Protein AF-0000000080584911 (afdb_homodimer)

Foldseek 3Di:
DPPPPVPVDAFAEEEEDEDAQFFWLALQAAARLQVVVVVVVVVGQAYEYECSNAFLQQDGDDDPRYAHAADLLLLCQLLQFKWWAWDPWFQEEEEEFPPADPVLVVQLVVLVVCCCVPVVFRDDYYDYFPHGQCWDKDQDPPLRGIATHTPCLVSVQVRVVCCCVPVVGQEYEYEHEDDDDDPVVVVQVQQVHGGDNVTHHQSVNQNSNCVVPQGHYGYWYQDQADDDDPRGDPSHCSNRPDRTRCNNRSSNRGTHTGIGGVVPPPPDPRIGGSLSHAEYEYAQQPCPDSSNVSLQPDPNHHAYEHEDSTDGSHHHGCVVVVGDHHYDDPPD/DPPPPVPVDAFAEEEEDEDAQFFWLALQAAARLQVVVVVVVVVGQAYEYECSNAFRQQDGDDDPRYAHAADLLLLCQLLQFKWWFWDPWFQEEEEEFPPADPVLVVQLVVLVVCCCVPVVFRDDYYDYFPHGQCKDKDQDPPLRGIATHTPCLVSVQVRVVCCCVPVVGQEYEYEHEDDDDDPVVVVQVQQVHGGDNVTHHQSVNQNSNCVVPQGHYGYWYQDQADDDDPRGDPSHCSNRPDRTRCNNRSSNRGTHTGIGGVVPPPPDPRIGGSLSHAEYEYAQQPCPDSSNVSLQPDPNHHAYEHEDSTDGSHHHGCVVVVGDHHYDDPPD

Secondary structure (DSSP, 8-state):
--------SPPPEEEE---TTS--TTTSSTTTTHHHHHHHHTTSSEEEE-HHHH-BTTB----TTEEE--HHHHHHHHTTSEEEE--S---EEEEE-TTS-HHHHHHHHHHHHHIIIII---EEEEEE-SS---EEEEE-TTT--EEEEES-HHHHHHHHHHHHHHH--SEEEEEEEPPPPPHHHHHHHHTT-S--TTHHHHHHHHHHHHHHH-S-EEEEEE-PPPPP-S---GGGGGGGSBS-SHHHHHHHHHTPPEEEETTSS---TT-B-GGGEEEEEEETTBTTSHHHHHHHT-SSPPEEEEETT---S--B-HHHHT---EEE----/--------SPPPEEEE---TTS--TTTSSTTTTHHHHHHHHTTSSEEEE-HHHH-BTTB----TTEEE--HHHHHHHHTTSEEEE--S---EEEEE-TTS-HHHHHHHHHHHHHIIIII---EEEEEE-SS---EEEEE-TTT--EEEEES-HHHHHHHHHHHHHHH--SEEEEEEEPPPPPHHHHHHHHTT-S--TTHHHHHHHHHHHHHHH-S-EEEEEE-PPPPP-S---GGGGGGGSBS-SHHHHHHHHHTPPEEEETTSS---TT-B-GGGEEEEEEETTBTTSHHHHHHHT-SSPPEEEEETT---S--B-HHHHT---EEE----

Structure (mmCIF, N/CA/C/O backbone):
data_AF-0000000080584911-model_v1
#
loop_
_entity.id
_entity.type
_entity.pdbx_description
1 polymer 'DUF3326 domain-containing protein'
#
loop_
_atom_site.group_PDB
_atom_site.id
_atom_site.type_symbol
_atom_site.label_atom_id
_atom_site.label_alt_id
_atom_site.label_comp_id
_atom_site.label_asym_id
_atom_site.label_entity_id
_atom_site.label_seq_id
_atom_site.pdbx_PDB_ins_code
_atom_site.Cartn_x
_atom_site.Cartn_y
_atom_site.Cartn_z
_atom_site.occupancy
_atom_site.B_iso_or_equiv
_atom_site.auth_seq_id
_atom_site.auth_comp_id
_atom_site.auth_asym_id
_atom_site.auth_atom_id
_atom_site.pdbx_PDB_model_num
ATOM 1 N N . MET A 1 1 ? 26.094 10.977 -11.898 1 19.02 1 MET A N 1
ATOM 2 C CA . MET A 1 1 ? 26.922 9.773 -11.922 1 19.02 1 MET A CA 1
ATOM 3 C C . MET A 1 1 ? 26.891 9.07 -10.578 1 19.02 1 MET A C 1
ATOM 5 O O . MET A 1 1 ? 27.375 9.602 -9.578 1 19.02 1 MET A O 1
ATOM 9 N N . LYS A 1 2 ? 25.797 8.312 -10.258 1 31.38 2 LYS A N 1
ATOM 10 C CA . LYS A 1 2 ? 25.797 7.438 -9.086 1 31.38 2 LYS A CA 1
ATOM 11 C C . LYS A 1 2 ? 27.125 6.719 -8.922 1 31.38 2 LYS A C 1
ATOM 13 O O . LYS A 1 2 ? 27.656 6.148 -9.883 1 31.38 2 LYS A O 1
ATOM 18 N N . LYS A 1 3 ? 27.922 7.211 -8.07 1 33.53 3 LYS A N 1
ATOM 19 C CA . LYS A 1 3 ? 29.219 6.633 -7.789 1 33.53 3 LYS A CA 1
ATOM 20 C C . LYS A 1 3 ? 29.188 5.113 -7.898 1 33.53 3 LYS A C 1
ATOM 22 O O . LYS A 1 3 ? 28.281 4.465 -7.379 1 33.53 3 LYS A O 1
ATOM 27 N N . GLY A 1 4 ? 29.688 4.629 -9.062 1 33.09 4 GLY A N 1
ATOM 28 C CA . GLY A 1 4 ? 29.969 3.215 -9.273 1 33.09 4 GLY A CA 1
ATOM 29 C C . GLY A 1 4 ? 30.547 2.537 -8.047 1 33.09 4 GLY A C 1
ATOM 30 O O . GLY A 1 4 ? 31.719 2.736 -7.727 1 33.09 4 GLY A O 1
ATOM 31 N N . VAL A 1 5 ? 29.891 2.506 -6.824 1 37.38 5 VAL A N 1
ATOM 32 C CA . VAL A 1 5 ? 30.453 1.579 -5.848 1 37.38 5 VAL A CA 1
ATOM 33 C C . VAL A 1 5 ? 30.953 0.323 -6.555 1 37.38 5 VAL A C 1
ATOM 35 O O . VAL A 1 5 ? 30.25 -0.245 -7.395 1 37.38 5 VAL A O 1
ATOM 38 N N . ILE A 1 6 ? 32.125 0.257 -6.77 1 38.75 6 ILE A N 1
ATOM 39 C CA . ILE A 1 6 ? 32.688 -1.011 -7.219 1 38.75 6 ILE A CA 1
ATOM 40 C C . ILE A 1 6 ? 31.984 -2.168 -6.523 1 38.75 6 ILE A C 1
ATOM 42 O O . ILE A 1 6 ? 32 -2.264 -5.297 1 38.75 6 ILE A O 1
ATOM 46 N N . GLN A 1 7 ? 30.938 -2.537 -6.914 1 48.62 7 GLN A N 1
ATOM 47 C CA . GLN A 1 7 ? 30.266 -3.752 -6.461 1 48.62 7 GLN A CA 1
ATOM 48 C C . GLN A 1 7 ? 31.234 -4.938 -6.457 1 48.62 7 GLN A C 1
ATOM 50 O O . GLN A 1 7 ? 31.641 -5.418 -7.516 1 48.62 7 GLN A O 1
ATOM 55 N N . CYS A 1 8 ? 32.156 -5.133 -5.484 1 55.41 8 CYS A N 1
ATOM 56 C CA . CYS A 1 8 ? 33.125 -6.215 -5.387 1 55.41 8 CYS A CA 1
ATOM 57 C C . CYS A 1 8 ? 32.438 -7.57 -5.32 1 55.41 8 CYS A C 1
ATOM 59 O O . CYS A 1 8 ? 33.062 -8.609 -5.5 1 55.41 8 CYS A O 1
ATOM 61 N N . ARG A 1 9 ? 31.312 -7.617 -4.77 1 68.75 9 ARG A N 1
ATOM 62 C CA . ARG A 1 9 ? 30.703 -8.938 -4.637 1 68.75 9 ARG A CA 1
ATOM 63 C C . ARG A 1 9 ? 29.453 -9.055 -5.488 1 68.75 9 ARG A C 1
ATOM 65 O O . ARG A 1 9 ? 28.75 -8.062 -5.703 1 68.75 9 ARG A O 1
ATOM 72 N N . ARG A 1 10 ? 29.359 -10.219 -6.172 1 84.88 10 ARG A N 1
ATOM 73 C CA . ARG A 1 10 ? 28.172 -10.547 -6.961 1 84.88 10 ARG A CA 1
ATOM 74 C C . ARG A 1 10 ? 26.906 -10.516 -6.102 1 84.88 10 ARG A C 1
ATOM 76 O O . ARG A 1 10 ? 26.938 -10.93 -4.941 1 84.88 10 ARG A O 1
ATOM 83 N N . ASP A 1 11 ? 25.781 -10.023 -6.59 1 92.38 11 ASP A N 1
ATOM 84 C CA . ASP A 1 11 ? 24.5 -9.945 -5.895 1 92.38 11 ASP A CA 1
ATOM 85 C C . ASP A 1 11 ? 23.984 -11.336 -5.531 1 92.38 11 ASP A C 1
ATOM 87 O O . ASP A 1 11 ? 24.094 -12.273 -6.328 1 92.38 11 ASP A O 1
ATOM 91 N N . TYR A 1 12 ? 23.609 -11.516 -4.336 1 96.5 12 TYR A N 1
ATOM 92 C CA . TYR A 1 12 ? 22.953 -12.742 -3.904 1 96.5 12 TYR A CA 1
ATOM 93 C C . TYR A 1 12 ? 21.469 -12.719 -4.258 1 96.5 12 TYR A C 1
ATOM 95 O O . TYR A 1 12 ? 20.719 -11.898 -3.738 1 96.5 12 TYR A O 1
ATOM 103 N N . THR A 1 13 ? 21.016 -13.594 -5.094 1 97.88 13 THR A N 1
ATOM 104 C CA . THR A 1 13 ? 19.641 -13.641 -5.598 1 97.88 13 THR A CA 1
ATOM 105 C C . THR A 1 13 ? 18.922 -14.883 -5.086 1 97.88 13 THR A C 1
ATOM 107 O O . THR A 1 13 ? 19.438 -16 -5.211 1 97.88 13 THR A O 1
ATOM 110 N N . SER A 1 14 ? 17.766 -14.688 -4.461 1 98.5 14 SER A N 1
ATOM 111 C CA . SER A 1 14 ? 16.938 -15.781 -3.977 1 98.5 14 SER A CA 1
ATOM 112 C C . SER A 1 14 ? 15.586 -15.805 -4.688 1 98.5 14 SER A C 1
ATOM 114 O O . SER A 1 14 ? 15.102 -14.766 -5.148 1 98.5 14 SER A O 1
ATOM 116 N N . VAL A 1 15 ? 15.047 -17 -4.805 1 98.75 15 VAL A N 1
ATOM 117 C CA . VAL A 1 15 ? 13.703 -17.188 -5.336 1 98.75 15 VAL A CA 1
ATOM 118 C C . VAL A 1 15 ? 12.805 -17.797 -4.254 1 98.75 15 VAL A C 1
ATOM 120 O O . VAL A 1 15 ? 13.18 -18.766 -3.592 1 98.75 15 VAL A O 1
ATOM 123 N N . MET A 1 16 ? 11.68 -17.172 -4.027 1 98.69 16 MET A N 1
ATOM 124 C CA . MET A 1 16 ? 10.664 -17.688 -3.123 1 98.69 16 MET A CA 1
ATOM 125 C C . MET A 1 16 ? 9.445 -18.172 -3.896 1 98.69 16 MET A C 1
ATOM 127 O O . MET A 1 16 ? 8.82 -17.406 -4.629 1 98.69 16 MET A O 1
ATOM 131 N N . ILE A 1 17 ? 9.125 -19.453 -3.748 1 98.38 17 ILE A N 1
ATOM 132 C CA . ILE A 1 17 ? 8.008 -20.047 -4.477 1 98.38 17 ILE A CA 1
ATOM 133 C C . ILE A 1 17 ? 6.984 -20.609 -3.486 1 98.38 17 ILE A C 1
ATOM 135 O O . ILE A 1 17 ? 7.328 -21.406 -2.609 1 98.38 17 ILE A O 1
ATOM 139 N N . VAL A 1 18 ? 5.777 -20.172 -3.617 1 97.69 18 VAL A N 1
ATOM 140 C CA . VAL A 1 18 ? 4.617 -20.781 -2.963 1 97.69 18 VAL A CA 1
ATOM 141 C C . VAL A 1 18 ? 3.518 -21.031 -3.992 1 97.69 18 VAL A C 1
ATOM 143 O O . VAL A 1 18 ? 2.746 -20.125 -4.32 1 97.69 18 VAL A O 1
ATOM 146 N N . PRO A 1 19 ? 3.42 -22.266 -4.445 1 95.69 19 PRO A N 1
ATOM 147 C CA . PRO A 1 19 ? 2.4 -22.531 -5.465 1 95.69 19 PRO A CA 1
ATOM 148 C C . PRO A 1 19 ? 1.001 -22.109 -5.02 1 95.69 19 PRO A C 1
ATOM 150 O O . PRO A 1 19 ? 0.652 -22.266 -3.844 1 95.69 19 PRO A O 1
ATOM 153 N N . THR A 1 20 ? 0.24 -21.594 -5.957 1 94.25 20 THR A N 1
ATOM 154 C CA . THR A 1 20 ? -1.097 -21.109 -5.648 1 94.25 20 THR A CA 1
ATOM 155 C C . THR A 1 20 ? -2.09 -22.25 -5.535 1 94.25 20 THR A C 1
ATOM 157 O O . THR A 1 20 ? -1.965 -23.266 -6.238 1 94.25 20 THR A O 1
ATOM 160 N N . GLY A 1 21 ? -3.053 -22.141 -4.668 1 93.44 21 GLY A N 1
ATOM 161 C CA . GLY A 1 21 ? -4.18 -23.062 -4.59 1 93.44 21 GLY A CA 1
ATOM 162 C C . GLY A 1 21 ? -3.82 -24.406 -3.982 1 93.44 21 GLY A C 1
ATOM 163 O O . GLY A 1 21 ? -4.477 -25.406 -4.254 1 93.44 21 GLY A O 1
ATOM 164 N N . VAL A 1 22 ? -2.809 -24.469 -3.193 1 95.44 22 VAL A N 1
ATOM 165 C CA . VAL A 1 22 ? -2.383 -25.766 -2.674 1 95.44 22 VAL A CA 1
ATOM 166 C C . VAL A 1 22 ? -2.549 -25.797 -1.157 1 95.44 22 VAL A C 1
ATOM 168 O O . VAL A 1 22 ? -2.053 -26.703 -0.49 1 95.44 22 VAL A O 1
ATOM 171 N N . GLY A 1 23 ? -3.141 -24.781 -0.609 1 93.81 23 GLY A N 1
ATOM 172 C CA . GLY A 1 23 ? -3.393 -24.766 0.823 1 93.81 23 GLY A CA 1
ATOM 173 C C . GLY A 1 23 ? -2.125 -24.672 1.651 1 93.81 23 GLY A C 1
ATOM 174 O O . GLY A 1 23 ? -1.996 -25.328 2.682 1 93.81 23 GLY A O 1
ATOM 175 N N . ALA A 1 24 ? -1.175 -23.938 1.149 1 95.88 24 ALA A N 1
ATOM 176 C CA . ALA A 1 24 ? 0.07 -23.766 1.893 1 95.88 24 ALA A CA 1
ATOM 177 C C . ALA A 1 24 ? -0.191 -23.109 3.248 1 95.88 24 ALA A C 1
ATOM 179 O O . ALA A 1 24 ? -1.023 -22.203 3.359 1 95.88 24 ALA A O 1
ATOM 180 N N . SER A 1 25 ? 0.55 -23.531 4.32 1 94.44 25 SER A N 1
ATOM 181 C CA . SER A 1 25 ? 0.426 -22.922 5.645 1 94.44 25 SER A CA 1
ATOM 182 C C . SER A 1 25 ? 0.777 -21.438 5.609 1 94.44 25 SER A C 1
ATOM 184 O O . SER A 1 25 ? 0.181 -20.641 6.332 1 94.44 25 SER A O 1
ATOM 186 N N . ILE A 1 26 ? 1.737 -21.125 4.836 1 93.81 26 ILE A N 1
ATOM 187 C CA . ILE A 1 26 ? 2.125 -19.766 4.527 1 93.81 26 ILE A CA 1
ATOM 188 C C . ILE A 1 26 ? 2.033 -19.531 3.02 1 93.81 26 ILE A C 1
ATOM 190 O O . ILE A 1 26 ? 2.701 -20.203 2.238 1 93.81 26 ILE A O 1
ATOM 194 N N . GLY A 1 27 ? 1.211 -18.594 2.676 1 94.62 27 GLY A N 1
ATOM 195 C CA . GLY A 1 27 ? 0.985 -18.328 1.264 1 94.62 27 GLY A CA 1
ATOM 196 C C . GLY A 1 27 ? -0.329 -18.891 0.756 1 94.62 27 GLY A C 1
ATOM 197 O O . GLY A 1 27 ? -0.637 -18.781 -0.433 1 94.62 27 GLY A O 1
ATOM 198 N N . GLY A 1 28 ? -1.033 -19.516 1.633 1 93.69 28 GLY A N 1
ATOM 199 C CA . GLY A 1 28 ? -2.338 -20.047 1.275 1 93.69 28 GLY A CA 1
ATOM 200 C C . GLY A 1 28 ? -3.455 -19.031 1.4 1 93.69 28 GLY A C 1
ATOM 201 O O . GLY A 1 28 ? -4.578 -19.281 0.956 1 93.69 28 GLY A O 1
ATOM 202 N N . PHE A 1 29 ? -3.207 -17.922 1.996 1 92.31 29 PHE A N 1
ATOM 203 C CA . PHE A 1 29 ? -4.156 -16.828 2.213 1 92.31 29 PHE A CA 1
ATOM 204 C C . PHE A 1 29 ? -3.625 -15.523 1.638 1 92.31 29 PHE A C 1
ATOM 206 O O . PHE A 1 29 ? -2.414 -15.289 1.625 1 92.31 29 PHE A O 1
ATOM 213 N N . ALA A 1 30 ? -4.504 -14.688 1.195 1 91.56 30 ALA A N 1
ATOM 214 C CA . ALA A 1 30 ? -4.09 -13.438 0.566 1 91.56 30 ALA A CA 1
ATOM 215 C C . ALA A 1 30 ? -3.189 -12.625 1.495 1 91.56 30 ALA A C 1
ATOM 217 O O . ALA A 1 30 ? -3.619 -12.203 2.572 1 91.56 30 ALA A O 1
ATOM 218 N N . GLY A 1 31 ? -1.978 -12.539 1.114 1 93.81 31 GLY A N 1
ATOM 219 C CA . GLY A 1 31 ? -1.08 -11.609 1.781 1 93.81 31 GLY A CA 1
ATOM 220 C C . GLY A 1 31 ? -0.336 -12.227 2.947 1 93.81 31 GLY A C 1
ATOM 221 O O . GLY A 1 31 ? 0.538 -11.594 3.543 1 93.81 31 GLY A O 1
ATOM 222 N N . ASP A 1 32 ? -0.605 -13.484 3.268 1 94 32 ASP A N 1
ATOM 223 C CA . ASP A 1 32 ? -0.041 -14.055 4.488 1 94 32 ASP A CA 1
ATOM 224 C C . ASP A 1 32 ? 1.424 -14.438 4.293 1 94 32 ASP A C 1
ATOM 226 O O . ASP A 1 32 ? 2.143 -14.68 5.262 1 94 32 ASP A O 1
ATOM 230 N N . ALA A 1 33 ? 1.88 -14.445 3.059 1 96.5 33 ALA A N 1
ATOM 231 C CA . ALA A 1 33 ? 3.285 -14.742 2.793 1 96.5 33 ALA A CA 1
ATOM 232 C C . ALA A 1 33 ? 4.094 -13.461 2.645 1 96.5 33 ALA A C 1
ATOM 234 O O . ALA A 1 33 ? 5.328 -13.492 2.59 1 96.5 33 ALA A O 1
ATOM 235 N N . LEU A 1 34 ? 3.457 -12.336 2.598 1 97.38 34 LEU A N 1
ATOM 236 C CA . LEU A 1 34 ? 4.113 -11.062 2.326 1 97.38 34 LEU A CA 1
ATOM 237 C C . LEU A 1 34 ? 5.109 -10.711 3.43 1 97.38 34 LEU A C 1
ATOM 239 O O . LEU A 1 34 ? 6.227 -10.273 3.148 1 97.38 34 LEU A O 1
ATOM 243 N N . PRO A 1 35 ? 4.824 -10.93 4.754 1 95.56 35 PRO A N 1
ATOM 244 C CA . PRO A 1 35 ? 5.816 -10.656 5.793 1 95.56 35 PRO A CA 1
ATOM 245 C C . PRO A 1 35 ? 7.082 -11.5 5.637 1 95.56 35 PRO A C 1
ATOM 247 O O . PRO A 1 35 ? 8.188 -11.031 5.922 1 95.56 35 PRO A O 1
ATOM 250 N N . VAL A 1 36 ? 6.906 -12.742 5.176 1 96.5 36 VAL A N 1
ATOM 251 C CA . VAL A 1 36 ? 8.047 -13.617 4.941 1 96.5 36 VAL A CA 1
ATOM 252 C C . VAL A 1 36 ? 8.883 -13.07 3.785 1 96.5 36 VAL A C 1
ATOM 254 O O . VAL A 1 36 ? 10.117 -13.023 3.871 1 96.5 36 VAL A O 1
ATOM 257 N N . ALA A 1 37 ? 8.227 -12.672 2.756 1 98 37 ALA A N 1
ATOM 258 C CA . ALA A 1 37 ? 8.922 -12.07 1.62 1 98 37 ALA A CA 1
ATOM 259 C C . ALA A 1 37 ? 9.68 -10.812 2.041 1 98 37 ALA A C 1
ATOM 261 O O . ALA A 1 37 ? 10.812 -10.586 1.603 1 98 37 ALA A O 1
ATOM 262 N N . ARG A 1 38 ? 9.031 -10.008 2.836 1 96.25 38 ARG A N 1
ATOM 263 C CA . ARG A 1 38 ? 9.68 -8.797 3.338 1 96.25 38 ARG A CA 1
ATOM 264 C C . ARG A 1 38 ? 10.93 -9.141 4.141 1 96.25 38 ARG A C 1
ATOM 266 O O . ARG A 1 38 ? 11.969 -8.492 3.982 1 96.25 38 ARG A O 1
ATOM 273 N N . ALA A 1 39 ? 10.836 -10.109 5.02 1 95.88 39 ALA A N 1
ATOM 274 C CA . ALA A 1 39 ? 11.984 -10.547 5.812 1 95.88 39 ALA A CA 1
ATOM 275 C C . ALA A 1 39 ? 13.102 -11.07 4.918 1 95.88 39 ALA A C 1
ATOM 277 O O . ALA A 1 39 ? 14.266 -10.711 5.098 1 95.88 39 ALA A O 1
ATOM 278 N N . LEU A 1 40 ? 12.75 -11.859 3.918 1 96.44 40 LEU A N 1
ATOM 279 C CA . LEU A 1 40 ? 13.742 -12.414 2.998 1 96.44 40 LEU A CA 1
ATOM 280 C C . LEU A 1 40 ? 14.406 -11.312 2.184 1 96.44 40 LEU A C 1
ATOM 282 O O . LEU A 1 40 ? 15.625 -11.328 1.98 1 96.44 40 LEU A O 1
ATOM 286 N N . ALA A 1 41 ? 13.609 -10.383 1.719 1 96.94 41 ALA A N 1
ATOM 287 C CA . ALA A 1 41 ? 14.117 -9.273 0.914 1 96.94 41 ALA A CA 1
ATOM 288 C C . ALA A 1 41 ? 15.141 -8.453 1.694 1 96.94 41 ALA A C 1
ATOM 290 O O . ALA A 1 41 ? 16.047 -7.852 1.106 1 96.94 41 ALA A O 1
ATOM 291 N N . SER A 1 42 ? 15.016 -8.453 3.018 1 93.5 42 SER A N 1
ATOM 292 C CA . SER A 1 42 ? 15.898 -7.648 3.854 1 93.5 42 SER A CA 1
ATOM 293 C C . SER A 1 42 ? 17.281 -8.281 3.975 1 93.5 42 SER A C 1
ATOM 295 O O . SER A 1 42 ? 18.234 -7.629 4.398 1 93.5 42 SER A O 1
ATOM 297 N N . VAL A 1 43 ? 17.5 -9.539 3.598 1 94.69 43 VAL A N 1
ATOM 298 C CA . VAL A 1 43 ? 18.766 -10.211 3.842 1 94.69 43 VAL A CA 1
ATOM 299 C C . VAL A 1 43 ? 19.375 -10.656 2.516 1 94.69 43 VAL A C 1
ATOM 301 O O . VAL A 1 43 ? 20.453 -11.266 2.492 1 94.69 43 VAL A O 1
ATOM 304 N N . VAL A 1 44 ? 18.703 -10.438 1.422 1 96.38 44 VAL A N 1
ATOM 305 C CA . VAL A 1 44 ? 19.234 -10.758 0.104 1 96.38 44 VAL A CA 1
ATOM 306 C C . VAL A 1 44 ? 19.359 -9.492 -0.736 1 96.38 44 VAL A C 1
ATOM 308 O O . VAL A 1 44 ? 18.766 -8.461 -0.401 1 96.38 44 VAL A O 1
ATOM 311 N N . ASP A 1 45 ? 20.141 -9.586 -1.798 1 97.06 45 ASP A N 1
ATOM 312 C CA . ASP A 1 45 ? 20.281 -8.445 -2.693 1 97.06 45 ASP A CA 1
ATOM 313 C C . ASP A 1 45 ? 19.094 -8.352 -3.646 1 97.06 45 ASP A C 1
ATOM 315 O O . ASP A 1 45 ? 18.672 -7.254 -4.027 1 97.06 45 ASP A O 1
ATOM 319 N N . CYS A 1 46 ? 18.578 -9.508 -4.035 1 97.88 46 CYS A N 1
ATOM 320 C CA . CYS A 1 46 ? 17.438 -9.578 -4.941 1 97.88 46 CYS A CA 1
ATOM 321 C C . CYS A 1 46 ? 16.547 -10.766 -4.605 1 97.88 46 CYS A C 1
ATOM 323 O O . CYS A 1 46 ? 17.047 -11.883 -4.422 1 97.88 46 CYS A O 1
ATOM 325 N N . LEU A 1 47 ? 15.32 -10.477 -4.484 1 98.69 47 LEU A N 1
ATOM 326 C CA . LEU A 1 47 ? 14.328 -11.531 -4.273 1 98.69 47 LEU A CA 1
ATOM 327 C C . LEU A 1 47 ? 13.383 -11.633 -5.465 1 98.69 47 LEU A C 1
ATOM 329 O O . LEU A 1 47 ? 12.773 -10.641 -5.867 1 98.69 47 LEU A O 1
ATOM 333 N N . ILE A 1 48 ? 13.32 -12.781 -6.055 1 98.81 48 ILE A N 1
ATOM 334 C CA . ILE A 1 48 ? 12.367 -13.062 -7.129 1 98.81 48 ILE A CA 1
ATOM 335 C C . ILE A 1 48 ? 11.203 -13.883 -6.586 1 98.81 48 ILE A C 1
ATOM 337 O O . ILE A 1 48 ? 11.406 -14.938 -5.984 1 98.81 48 ILE A O 1
ATOM 341 N N . THR A 1 49 ? 10.047 -13.414 -6.746 1 98.69 49 THR A N 1
ATOM 342 C CA . THR A 1 49 ? 8.875 -14.164 -6.312 1 98.69 49 THR A CA 1
ATOM 343 C C . THR A 1 49 ? 7.66 -13.812 -7.168 1 98.69 49 THR A C 1
ATOM 345 O O . THR A 1 49 ? 7.809 -13.25 -8.258 1 98.69 49 THR A O 1
ATOM 348 N N . HIS A 1 50 ? 6.516 -14.188 -6.797 1 98.56 50 HIS A N 1
ATOM 349 C CA . HIS A 1 50 ? 5.352 -14.172 -7.676 1 98.56 50 HIS A CA 1
ATOM 350 C C . HIS A 1 50 ? 4.121 -13.641 -6.949 1 98.56 50 HIS A C 1
ATOM 352 O O . HIS A 1 50 ? 4.156 -13.422 -5.738 1 98.56 50 HIS A O 1
ATOM 358 N N . PRO A 1 51 ? 2.986 -13.406 -7.668 1 98.06 51 PRO A N 1
ATOM 359 C CA . PRO A 1 51 ? 1.814 -12.703 -7.141 1 98.06 51 PRO A CA 1
ATOM 360 C C . PRO A 1 51 ? 1.214 -13.391 -5.922 1 98.06 51 PRO A C 1
ATOM 362 O O . PRO A 1 51 ? 0.785 -12.727 -4.977 1 98.06 51 PRO A O 1
ATOM 365 N N . ASN A 1 52 ? 1.203 -14.703 -5.871 1 97.06 52 ASN A N 1
ATOM 366 C CA . ASN A 1 52 ? 0.607 -15.383 -4.727 1 97.06 52 ASN A CA 1
ATOM 367 C C . ASN A 1 52 ? 1.298 -15 -3.422 1 97.06 52 ASN A C 1
ATOM 369 O O . ASN A 1 52 ? 0.679 -15.031 -2.357 1 97.06 52 ASN A O 1
ATOM 373 N N . VAL A 1 53 ? 2.549 -14.672 -3.49 1 97.69 53 VAL A N 1
ATOM 374 C CA . VAL A 1 53 ? 3.338 -14.312 -2.316 1 97.69 53 VAL A CA 1
ATOM 375 C C . VAL A 1 53 ? 3.133 -12.836 -1.986 1 97.69 53 VAL A C 1
ATOM 377 O O . VAL A 1 53 ? 2.998 -12.469 -0.816 1 97.69 53 VAL A O 1
ATOM 380 N N . LEU A 1 54 ? 3.047 -11.984 -3.008 1 98.19 54 LEU A N 1
ATOM 381 C CA . LEU A 1 54 ? 3.178 -10.547 -2.811 1 98.19 54 LEU A CA 1
ATOM 382 C C . LEU A 1 54 ? 1.81 -9.875 -2.738 1 98.19 54 LEU A C 1
ATOM 384 O O . LEU A 1 54 ? 1.679 -8.773 -2.201 1 98.19 54 LEU A O 1
ATOM 388 N N . ASN A 1 55 ? 0.8 -10.492 -3.328 1 96.94 55 ASN A N 1
ATOM 389 C CA . ASN A 1 55 ? -0.515 -9.859 -3.381 1 96.94 55 ASN A CA 1
ATOM 390 C C . ASN A 1 55 ? -1.298 -10.086 -2.092 1 96.94 55 ASN A C 1
ATOM 392 O O . ASN A 1 55 ? -1.436 -11.227 -1.636 1 96.94 55 ASN A O 1
ATOM 396 N N . ALA A 1 56 ? -1.807 -9.031 -1.534 1 95.5 56 ALA A N 1
ATOM 397 C CA . ALA A 1 56 ? -2.609 -9.07 -0.315 1 95.5 56 ALA A CA 1
ATOM 398 C C . ALA A 1 56 ? -3.93 -8.328 -0.503 1 95.5 56 ALA A C 1
ATOM 400 O O . ALA A 1 56 ? -4.285 -7.465 0.3 1 95.5 56 ALA A O 1
ATOM 401 N N . ALA A 1 57 ? -4.641 -8.711 -1.537 1 92.56 57 ALA A N 1
ATOM 402 C CA . ALA A 1 57 ? -5.918 -8.078 -1.854 1 92.56 57 ALA A CA 1
ATOM 403 C C . ALA A 1 57 ? -5.75 -6.574 -2.059 1 92.56 57 ALA A C 1
ATOM 405 O O . ALA A 1 57 ?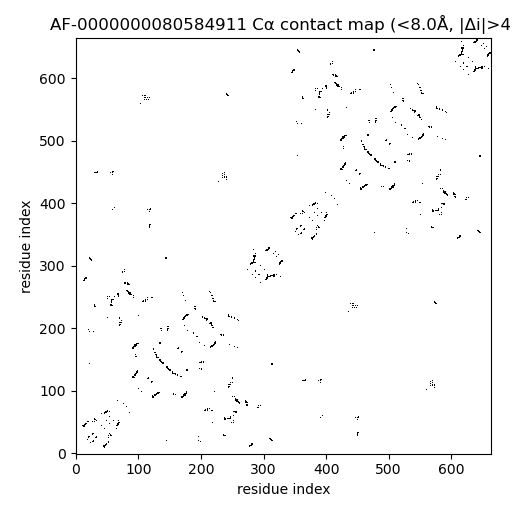 -5.148 -6.141 -3.043 1 92.56 57 ALA A O 1
ATOM 406 N N . THR A 1 58 ? -6.215 -5.82 -1.129 1 92.56 58 THR A N 1
ATOM 407 C CA . THR A 1 58 ? -6.074 -4.375 -1.252 1 92.56 58 THR A CA 1
ATOM 408 C C . THR A 1 58 ? -4.703 -3.922 -0.752 1 92.56 58 THR A C 1
ATOM 410 O O . THR A 1 58 ? -4.215 -2.861 -1.146 1 92.56 58 THR A O 1
ATOM 413 N N . LEU A 1 59 ? -4.07 -4.699 0.005 1 95.62 59 LEU A N 1
ATOM 414 C CA . LEU A 1 59 ? -2.812 -4.328 0.643 1 95.62 59 LEU A CA 1
ATOM 415 C C . LEU A 1 59 ? -1.624 -4.734 -0.221 1 95.62 59 LEU A C 1
ATOM 417 O O . LEU A 1 59 ? -1.723 -5.664 -1.022 1 95.62 59 LEU A O 1
ATOM 421 N N . TYR A 1 60 ? -0.593 -4.035 -0.119 1 97 60 TYR A N 1
ATOM 422 C CA . TYR A 1 60 ? 0.655 -4.242 -0.844 1 97 60 TYR A CA 1
ATOM 423 C C . TYR A 1 60 ? 1.82 -3.57 -0.126 1 97 60 TYR A C 1
ATOM 425 O O . TYR A 1 60 ? 1.616 -2.711 0.734 1 97 60 TYR A O 1
ATOM 433 N N . TRP A 1 61 ? 2.994 -3.99 -0.425 1 96.62 61 TRP A N 1
ATOM 434 C CA . TRP A 1 61 ? 4.203 -3.381 0.119 1 96.62 61 TRP A CA 1
ATOM 435 C C . TRP A 1 61 ? 5.324 -3.379 -0.915 1 96.62 61 TRP A C 1
ATOM 437 O O . TRP A 1 61 ? 6.152 -4.293 -0.942 1 96.62 61 TRP A O 1
ATOM 447 N N . PRO A 1 62 ? 5.41 -2.32 -1.674 1 94.81 62 PRO A N 1
ATOM 448 C CA . PRO A 1 62 ? 6.445 -2.258 -2.707 1 94.81 62 PRO A CA 1
ATOM 449 C C . PRO A 1 62 ? 7.859 -2.262 -2.127 1 94.81 62 PRO A C 1
ATOM 451 O O . PRO A 1 62 ? 8.133 -1.556 -1.153 1 94.81 62 PRO A O 1
ATOM 454 N N . MET A 1 63 ? 8.758 -3.102 -2.688 1 95.06 63 MET A N 1
ATOM 455 C CA . MET A 1 63 ? 10.164 -3.221 -2.322 1 95.06 63 MET A CA 1
ATOM 456 C C . MET A 1 63 ? 11.055 -3.119 -3.555 1 95.06 63 MET A C 1
ATOM 458 O O . MET A 1 63 ? 10.82 -3.799 -4.555 1 95.06 63 MET A O 1
ATOM 462 N N . ALA A 1 64 ? 12.125 -2.402 -3.461 1 92.62 64 ALA A N 1
ATOM 463 C CA . ALA A 1 64 ? 12.945 -2.076 -4.625 1 92.62 64 ALA A CA 1
ATOM 464 C C . ALA A 1 64 ? 13.719 -3.301 -5.109 1 92.62 64 ALA A C 1
ATOM 466 O O . ALA A 1 64 ? 14.047 -3.402 -6.293 1 92.62 64 ALA A O 1
ATOM 467 N N . ASN A 1 65 ? 14.031 -4.219 -4.238 1 96.56 65 ASN A N 1
ATOM 468 C CA . ASN A 1 65 ? 14.891 -5.336 -4.605 1 96.56 65 ASN A CA 1
ATOM 469 C C . ASN A 1 65 ? 14.094 -6.617 -4.809 1 96.56 65 ASN A C 1
ATOM 471 O O . ASN A 1 65 ? 14.641 -7.719 -4.742 1 96.56 65 ASN A O 1
ATOM 475 N N . VAL A 1 66 ? 12.789 -6.496 -4.992 1 98.12 66 VAL A N 1
ATOM 476 C CA . VAL A 1 66 ? 11.938 -7.66 -5.211 1 98.12 66 VAL A CA 1
ATOM 477 C C . VAL A 1 66 ? 11.359 -7.621 -6.625 1 98.12 66 VAL A C 1
ATOM 479 O O . VAL A 1 66 ? 10.867 -6.586 -7.074 1 98.12 66 VAL A O 1
ATOM 482 N N . LEU A 1 67 ? 11.469 -8.719 -7.332 1 98.62 67 LEU A N 1
ATOM 483 C CA . LEU A 1 67 ? 10.891 -8.828 -8.672 1 98.62 67 LEU A CA 1
ATOM 484 C C . LEU A 1 67 ? 9.57 -9.586 -8.633 1 98.62 67 LEU A C 1
ATOM 486 O O . LEU A 1 67 ? 9.492 -10.688 -8.086 1 98.62 67 LEU A O 1
ATOM 490 N N . TYR A 1 68 ? 8.57 -8.953 -9.164 1 98.75 68 TYR A N 1
ATOM 491 C CA . TYR A 1 68 ? 7.211 -9.461 -9.297 1 98.75 68 TYR A CA 1
ATOM 492 C C . TYR A 1 68 ? 7.059 -10.289 -10.57 1 98.75 68 TYR A C 1
ATOM 494 O O . TYR A 1 68 ? 6.848 -9.742 -11.648 1 98.75 68 TYR A O 1
ATOM 502 N N . VAL A 1 69 ? 7.129 -11.664 -10.445 1 98.88 69 VAL A N 1
ATOM 503 C CA . VAL A 1 69 ? 7.211 -12.516 -11.617 1 98.88 69 VAL A CA 1
ATOM 504 C C . VAL A 1 69 ? 6.055 -13.516 -11.617 1 98.88 69 VAL A C 1
ATOM 506 O O . VAL A 1 69 ? 5.867 -14.258 -10.656 1 98.88 69 VAL A O 1
ATOM 509 N N . GLU A 1 70 ? 5.309 -13.523 -12.688 1 98.69 70 GLU A N 1
ATOM 510 C CA . GLU A 1 70 ? 4.191 -14.453 -12.844 1 98.69 70 GLU A CA 1
ATOM 511 C C . GLU A 1 70 ? 4.676 -15.898 -12.875 1 98.69 70 GLU A C 1
ATOM 513 O O . GLU A 1 70 ? 5.797 -16.172 -13.305 1 98.69 70 GLU A O 1
ATOM 518 N N . GLY A 1 71 ? 3.869 -16.828 -12.453 1 98 71 GLY A N 1
ATOM 519 C CA . GLY A 1 71 ? 4.242 -18.219 -12.227 1 98 71 GLY A CA 1
ATOM 520 C C . GLY A 1 71 ? 4.805 -18.891 -13.461 1 98 71 GLY A C 1
ATOM 521 O O . GLY A 1 71 ? 5.836 -19.562 -13.391 1 98 71 GLY A O 1
ATOM 522 N N . TYR A 1 72 ? 4.125 -18.781 -14.586 1 98.06 72 TYR A N 1
ATOM 523 C CA . TYR A 1 72 ? 4.613 -19.391 -15.82 1 98.06 72 TYR A CA 1
ATOM 524 C C . TYR A 1 72 ? 5.949 -18.781 -16.234 1 98.06 72 TYR A C 1
ATOM 526 O O . TYR A 1 72 ? 6.855 -19.5 -16.672 1 98.06 72 TYR A O 1
ATOM 534 N N . ALA A 1 73 ? 6.07 -17.547 -16.109 1 98.62 73 ALA A N 1
ATOM 535 C CA . ALA A 1 73 ? 7.328 -16.859 -16.422 1 98.62 73 ALA A CA 1
ATOM 536 C C . ALA A 1 73 ? 8.445 -17.328 -15.5 1 98.62 73 ALA A C 1
ATOM 538 O O . ALA A 1 73 ? 9.594 -17.484 -15.93 1 98.62 73 ALA A O 1
ATOM 539 N N . LEU A 1 74 ? 8.102 -17.516 -14.227 1 98.56 74 LEU A N 1
ATOM 540 C CA . LEU A 1 74 ? 9.086 -18 -13.266 1 98.56 74 LEU A CA 1
ATOM 541 C C . LEU A 1 74 ? 9.594 -19.391 -13.664 1 98.56 74 LEU A C 1
ATOM 543 O O . LEU A 1 74 ? 10.781 -19.672 -13.539 1 98.56 74 LEU A O 1
ATOM 547 N N . ASP A 1 75 ? 8.68 -20.219 -14.148 1 98.19 75 ASP A N 1
ATOM 548 C CA . ASP A 1 75 ? 9.07 -21.531 -14.648 1 98.19 75 ASP A CA 1
ATOM 549 C C . ASP A 1 75 ? 10.023 -21.406 -15.828 1 98.19 75 ASP A C 1
ATOM 551 O O . ASP A 1 75 ? 11.055 -22.078 -15.875 1 98.19 75 ASP A O 1
ATOM 555 N N . ARG A 1 76 ? 9.695 -20.547 -16.797 1 97.75 76 ARG A N 1
ATOM 556 C CA . ARG A 1 76 ? 10.531 -20.359 -17.969 1 97.75 76 ARG A CA 1
ATOM 557 C C . ARG A 1 76 ? 11.898 -19.797 -17.594 1 97.75 76 ARG A C 1
ATOM 559 O O . ARG A 1 76 ? 12.914 -20.188 -18.188 1 97.75 76 ARG A O 1
ATOM 566 N N . PHE A 1 77 ? 11.906 -18.938 -16.625 1 97.56 77 PHE A N 1
ATOM 567 C CA . PHE A 1 77 ? 13.141 -18.375 -16.094 1 97.56 77 PHE A CA 1
ATOM 568 C C . PHE A 1 77 ? 14.008 -19.453 -15.477 1 97.56 77 PHE A C 1
ATOM 570 O O . PHE A 1 77 ? 15.211 -19.547 -15.758 1 97.56 77 PHE A O 1
ATOM 577 N N . ALA A 1 78 ? 13.398 -20.25 -14.672 1 97.44 78 ALA A N 1
ATOM 578 C CA . ALA A 1 78 ? 14.102 -21.359 -14.016 1 97.44 78 ALA A CA 1
ATOM 579 C C . ALA A 1 78 ? 14.688 -22.312 -15.047 1 97.44 78 ALA A C 1
ATOM 581 O O . ALA A 1 78 ? 15.781 -22.859 -14.852 1 97.44 78 ALA A O 1
ATOM 582 N N . GLN A 1 79 ? 14 -22.516 -16.156 1 96.19 79 GLN A N 1
ATOM 583 C CA . GLN A 1 79 ? 14.406 -23.422 -17.219 1 96.19 79 GLN A CA 1
ATOM 584 C C . GLN A 1 79 ? 15.445 -22.781 -18.141 1 96.19 79 GLN A C 1
ATOM 586 O O . GLN A 1 79 ? 15.875 -23.391 -19.125 1 96.19 79 GLN A O 1
ATOM 591 N N . SER A 1 80 ? 15.781 -21.547 -17.875 1 93.5 80 SER A N 1
ATOM 592 C CA . SER A 1 80 ? 16.766 -20.781 -18.641 1 93.5 80 SER A CA 1
ATOM 593 C C . SER A 1 80 ? 16.266 -20.5 -20.047 1 93.5 80 SER A C 1
ATOM 595 O O . SER A 1 80 ? 17.062 -20.391 -20.984 1 93.5 80 SER A O 1
ATOM 597 N N . LEU A 1 81 ? 14.984 -20.469 -20.172 1 94.94 81 LEU A N 1
ATOM 598 C CA . LEU A 1 81 ? 14.375 -20.141 -21.469 1 94.94 81 LEU A CA 1
ATOM 599 C C . LEU A 1 81 ? 14.094 -18.656 -21.562 1 94.94 81 LEU A C 1
ATOM 601 O O . LEU A 1 81 ? 14.07 -18.094 -22.672 1 94.94 81 LEU A O 1
ATOM 605 N N . TRP A 1 82 ? 13.812 -18.047 -20.469 1 96.25 82 TRP A N 1
ATOM 606 C CA . TRP A 1 82 ? 13.57 -16.609 -20.422 1 96.25 82 TRP A CA 1
ATOM 607 C C . TRP A 1 82 ? 14.523 -15.914 -19.453 1 96.25 82 TRP A C 1
ATOM 609 O O . TRP A 1 82 ? 14.992 -16.531 -18.5 1 96.25 82 TRP A O 1
ATOM 619 N N . ALA A 1 83 ? 14.859 -14.734 -19.688 1 96.31 83 ALA A N 1
ATOM 620 C CA . ALA A 1 83 ? 15.547 -13.82 -18.781 1 96.31 83 ALA A CA 1
ATOM 621 C C . ALA A 1 83 ? 14.578 -12.766 -18.234 1 96.31 83 ALA A C 1
ATOM 623 O O . ALA A 1 83 ? 13.547 -12.492 -18.844 1 96.31 83 ALA A O 1
ATOM 624 N N . LEU A 1 84 ? 14.859 -12.305 -17.094 1 97.38 84 LEU A N 1
ATOM 625 C CA . LEU A 1 84 ? 14.07 -11.234 -16.484 1 97.38 84 LEU A CA 1
ATOM 626 C C . LEU A 1 84 ? 14.781 -9.891 -16.625 1 97.38 84 LEU A C 1
ATOM 628 O O . LEU A 1 84 ? 15.938 -9.75 -16.219 1 97.38 84 LEU A O 1
ATOM 632 N N . GLN A 1 85 ? 14.133 -8.938 -17.188 1 96.38 85 GLN A N 1
ATOM 633 C CA . GLN A 1 85 ? 14.68 -7.602 -17.359 1 96.38 85 GLN A CA 1
ATOM 634 C C . GLN A 1 85 ? 13.977 -6.594 -16.453 1 96.38 85 GLN A C 1
ATOM 636 O O . GLN A 1 85 ? 12.852 -6.184 -16.734 1 96.38 85 GLN A O 1
ATOM 641 N N . PRO A 1 86 ? 14.664 -6.25 -15.367 1 95.56 86 PRO A N 1
ATOM 642 C CA . PRO A 1 86 ? 14.07 -5.199 -14.531 1 95.56 86 PRO A CA 1
ATOM 643 C C . PRO A 1 86 ? 13.758 -3.928 -15.312 1 95.56 86 PRO A C 1
ATOM 645 O O . PRO A 1 86 ? 14.477 -3.586 -16.25 1 95.56 86 PRO A O 1
ATOM 648 N N . VAL A 1 87 ? 12.711 -3.271 -14.953 1 95.31 87 VAL A N 1
ATOM 649 C CA . VAL A 1 87 ? 12.305 -2.037 -15.609 1 95.31 87 VAL A CA 1
ATOM 650 C C . VAL A 1 87 ? 12.094 -0.938 -14.57 1 95.31 87 VAL A C 1
ATOM 652 O O . VAL A 1 87 ? 12 -1.217 -13.375 1 95.31 87 VAL A O 1
ATOM 655 N N . HIS A 1 88 ? 12.078 0.272 -15 1 91.62 88 HIS A N 1
ATOM 656 C CA . HIS A 1 88 ? 11.727 1.377 -14.117 1 91.62 88 HIS A CA 1
ATOM 657 C C . HIS A 1 88 ? 10.219 1.417 -13.867 1 91.62 88 HIS A C 1
ATOM 659 O O . HIS A 1 88 ? 9.781 1.577 -12.727 1 91.62 88 HIS A O 1
ATOM 665 N N . GLN A 1 89 ? 9.516 1.321 -14.984 1 94.75 89 GLN A N 1
ATOM 666 C CA . GLN A 1 89 ? 8.062 1.358 -14.898 1 94.75 89 GLN A CA 1
ATOM 667 C C . GLN A 1 89 ? 7.418 0.747 -16.141 1 94.75 89 GLN A C 1
ATOM 669 O O . GLN A 1 89 ? 7.871 0.985 -17.266 1 94.75 89 GLN A O 1
ATOM 674 N N . ASN A 1 90 ? 6.344 -0.044 -15.922 1 98.06 90 ASN A N 1
ATOM 675 C CA . ASN A 1 90 ? 5.566 -0.598 -17.016 1 98.06 90 ASN A CA 1
ATOM 676 C C . ASN A 1 90 ? 4.383 0.298 -17.375 1 98.06 90 ASN A C 1
ATOM 678 O O . ASN A 1 90 ? 3.959 1.125 -16.562 1 98.06 90 ASN A O 1
ATOM 682 N N . LYS A 1 91 ? 3.967 0.209 -18.562 1 98.25 91 LYS A N 1
ATOM 683 C CA . LYS A 1 91 ? 2.629 0.649 -18.953 1 98.25 91 LYS A CA 1
ATOM 684 C C . LYS A 1 91 ? 1.607 -0.469 -18.766 1 98.25 91 LYS A C 1
ATOM 686 O O . LYS A 1 91 ? 1.614 -1.455 -19.5 1 98.25 91 LYS A O 1
ATOM 691 N N . VAL A 1 92 ? 0.722 -0.262 -17.844 1 98.69 92 VAL A N 1
ATOM 692 C CA . VAL A 1 92 ? -0.173 -1.35 -17.453 1 98.69 92 VAL A CA 1
ATOM 693 C C . VAL A 1 92 ? -1.524 -1.174 -18.141 1 98.69 92 VAL A C 1
ATOM 695 O O . VAL A 1 92 ? -2.107 -0.087 -18.109 1 98.69 92 VAL A O 1
ATOM 698 N N . GLY A 1 93 ? -1.977 -2.172 -18.844 1 98.75 93 GLY A N 1
ATOM 699 C CA . GLY A 1 93 ? -3.34 -2.246 -19.344 1 98.75 93 GLY A CA 1
ATOM 700 C C . GLY A 1 93 ? -4.258 -3.062 -18.453 1 98.75 93 GLY A C 1
ATOM 701 O O . GLY A 1 93 ? -3.834 -4.051 -17.859 1 98.75 93 GLY A O 1
ATOM 702 N N . LEU A 1 94 ? -5.516 -2.629 -18.422 1 98.81 94 LEU A N 1
ATOM 703 C CA . LEU A 1 94 ? -6.504 -3.291 -17.578 1 98.81 94 LEU A CA 1
ATOM 704 C C . LEU A 1 94 ? -7.586 -3.955 -18.406 1 98.81 94 LEU A C 1
ATOM 706 O O . LEU A 1 94 ? -8.227 -3.299 -19.234 1 98.81 94 LEU A O 1
ATOM 710 N N . VAL A 1 95 ? -7.73 -5.23 -18.25 1 98.88 95 VAL A N 1
ATOM 711 C CA . VAL A 1 95 ? -8.82 -5.961 -18.891 1 98.88 95 VAL A CA 1
ATOM 712 C C . VAL A 1 95 ? -9.922 -6.238 -17.859 1 98.88 95 VAL A C 1
ATOM 714 O O . VAL A 1 95 ? -9.664 -6.812 -16.812 1 98.88 95 VAL A O 1
ATOM 717 N N . LEU A 1 96 ? -11.109 -5.797 -18.203 1 98.81 96 LEU A N 1
ATOM 718 C CA . LEU A 1 96 ? -12.281 -6.07 -17.391 1 98.81 96 LEU A CA 1
ATOM 719 C C . LEU A 1 96 ? -13.211 -7.062 -18.078 1 98.81 96 LEU A C 1
ATOM 721 O O . LEU A 1 96 ? -13.609 -6.852 -19.219 1 98.81 96 LEU A O 1
ATOM 725 N N . ASP A 1 97 ? -13.508 -8.125 -17.375 1 98.81 97 ASP A N 1
ATOM 726 C CA . ASP A 1 97 ? -14.453 -9.125 -17.859 1 98.81 97 ASP A CA 1
ATOM 727 C C . ASP A 1 97 ? -15.836 -8.516 -18.078 1 98.81 97 ASP A C 1
ATOM 729 O O . ASP A 1 97 ? -16.391 -7.895 -17.172 1 98.81 97 ASP A O 1
ATOM 733 N N . SER A 1 98 ? -16.438 -8.773 -19.203 1 98.56 98 SER A N 1
ATOM 734 C CA . SER A 1 98 ? -17.75 -8.234 -19.5 1 98.56 98 SER A CA 1
ATOM 735 C C . SER A 1 98 ? -18.828 -8.875 -18.641 1 98.56 98 SER A C 1
ATOM 737 O O . SER A 1 98 ? -19.953 -8.367 -18.547 1 98.56 98 SER A O 1
ATOM 739 N N . GLY A 1 99 ? -18.531 -9.961 -18 1 97.94 99 GLY A N 1
ATOM 740 C CA . GLY A 1 99 ? -19.453 -10.609 -17.094 1 97.94 99 GLY A CA 1
ATOM 741 C C . GLY A 1 99 ? -19.609 -9.891 -15.773 1 97.94 99 GLY A C 1
ATOM 742 O O . GLY A 1 99 ? -20.516 -10.195 -14.984 1 97.94 99 GLY A O 1
ATOM 743 N N . ILE A 1 100 ? -18.766 -8.938 -15.453 1 97.81 100 ILE A N 1
ATOM 744 C CA . ILE A 1 100 ? -18.812 -8.195 -14.195 1 97.81 100 ILE A CA 1
ATOM 745 C C . ILE A 1 100 ? -20 -7.246 -14.195 1 97.81 100 ILE A C 1
ATOM 747 O O . ILE A 1 100 ? -20.25 -6.547 -15.18 1 97.81 100 ILE A O 1
ATOM 751 N N . GLU A 1 101 ? -20.703 -7.188 -13.078 1 96.12 101 GLU A N 1
ATOM 752 C CA . GLU A 1 101 ? -21.797 -6.242 -12.938 1 96.12 101 GLU A CA 1
ATOM 753 C C . GLU A 1 101 ? -21.312 -4.805 -13.094 1 96.12 101 GLU A C 1
ATOM 755 O O . GLU A 1 101 ? -20.188 -4.48 -12.719 1 96.12 101 GLU A O 1
ATOM 760 N N . GLU A 1 102 ? -22.172 -3.996 -13.547 1 94.38 102 GLU A N 1
ATOM 761 C CA . GLU A 1 102 ? -21.828 -2.613 -13.875 1 94.38 102 GLU A CA 1
ATOM 762 C C . GLU A 1 102 ? -21.266 -1.883 -12.656 1 94.38 102 GLU A C 1
ATOM 764 O O . GLU A 1 102 ? -20.219 -1.245 -12.75 1 94.38 102 GLU A O 1
ATOM 769 N N . GLU A 1 103 ? -21.953 -1.979 -11.516 1 91.94 103 GLU A N 1
ATOM 770 C CA . GLU A 1 103 ? -21.516 -1.274 -10.32 1 91.94 103 GLU A CA 1
ATOM 771 C C . GLU A 1 103 ? -20.141 -1.757 -9.867 1 91.94 103 GLU A C 1
ATOM 773 O O . GLU A 1 103 ? -19.281 -0.953 -9.477 1 91.94 103 GLU A O 1
ATOM 778 N N . LEU A 1 104 ? -19.969 -2.992 -9.914 1 93.56 104 LEU A N 1
ATOM 779 C CA . LEU A 1 104 ? -18.688 -3.576 -9.523 1 93.56 104 LEU A CA 1
ATOM 780 C C . LEU A 1 104 ? -17.578 -3.182 -10.492 1 93.56 104 LEU A C 1
ATOM 782 O O . LEU A 1 104 ? -16.438 -2.965 -10.094 1 93.56 104 LEU A O 1
ATOM 786 N N . ARG A 1 105 ? -17.891 -3.109 -11.758 1 95.5 105 ARG A N 1
ATOM 787 C CA . ARG A 1 105 ? -16.938 -2.648 -12.758 1 95.5 105 ARG A CA 1
ATOM 788 C C . ARG A 1 105 ? -16.5 -1.217 -12.477 1 95.5 105 ARG A C 1
ATOM 790 O O . ARG A 1 105 ? -15.312 -0.897 -12.586 1 95.5 105 ARG A O 1
ATOM 797 N N . ILE A 1 106 ? -17.422 -0.395 -12.086 1 93.25 106 ILE A N 1
ATOM 798 C CA . ILE A 1 106 ? -17.125 0.999 -11.773 1 93.25 106 ILE A CA 1
ATOM 799 C C . ILE A 1 106 ? -16.188 1.068 -10.57 1 93.25 106 ILE A C 1
ATOM 801 O O . ILE A 1 106 ? -15.258 1.88 -10.547 1 93.25 106 ILE A O 1
ATOM 805 N N . ARG A 1 107 ? -16.359 0.238 -9.578 1 92.38 107 ARG A N 1
ATOM 806 C CA . ARG A 1 107 ? -15.477 0.187 -8.422 1 92.38 107 ARG A CA 1
ATOM 807 C C . ARG A 1 107 ? -14.047 -0.127 -8.844 1 92.38 107 ARG A C 1
ATOM 809 O O . ARG A 1 107 ? -13.102 0.47 -8.328 1 92.38 107 ARG A O 1
ATOM 816 N N . HIS A 1 108 ? -13.93 -1.054 -9.789 1 95.44 108 HIS A N 1
ATOM 817 C CA . HIS A 1 108 ? -12.594 -1.394 -10.266 1 95.44 108 HIS A CA 1
ATOM 818 C C . HIS A 1 108 ? -11.969 -0.227 -11.023 1 95.44 108 HIS A C 1
ATOM 820 O O . HIS A 1 108 ? -10.766 0.03 -10.891 1 95.44 108 HIS A O 1
ATOM 826 N N . LEU A 1 109 ? -12.773 0.459 -11.758 1 95.06 109 LEU A N 1
ATOM 827 C CA . LEU A 1 109 ? -12.273 1.625 -12.477 1 95.06 109 LEU A CA 1
ATOM 828 C C . LEU A 1 109 ? -11.875 2.732 -11.508 1 95.06 109 LEU A C 1
ATOM 830 O O . LEU A 1 109 ? -10.883 3.432 -11.734 1 95.06 109 LEU A O 1
ATOM 834 N N . GLN A 1 110 ? -12.594 2.898 -10.453 1 93.19 110 GLN A N 1
ATOM 835 C CA . GLN A 1 110 ? -12.25 3.869 -9.422 1 93.19 110 GLN A CA 1
ATOM 836 C C . GLN A 1 110 ? -10.914 3.529 -8.773 1 93.19 110 GLN A C 1
ATOM 838 O O . GLN A 1 110 ? -10.125 4.422 -8.453 1 93.19 110 GLN A O 1
ATOM 843 N N . VAL A 1 111 ? -10.672 2.256 -8.57 1 94.75 111 VAL A N 1
ATOM 844 C CA . VAL A 1 111 ? -9.391 1.824 -8.023 1 94.75 111 VAL A CA 1
ATOM 845 C C . VAL A 1 111 ? -8.266 2.174 -9 1 94.75 111 VAL A C 1
ATOM 847 O O . VAL A 1 111 ? -7.215 2.672 -8.594 1 94.75 111 VAL A O 1
ATOM 850 N N . ALA A 1 112 ? -8.477 1.905 -10.289 1 95.69 112 ALA A N 1
ATOM 851 C CA . ALA A 1 112 ? -7.48 2.256 -11.297 1 95.69 112 ALA A CA 1
ATOM 852 C C . ALA A 1 112 ? -7.184 3.752 -11.273 1 95.69 112 ALA A C 1
ATOM 854 O O . ALA A 1 112 ? -6.02 4.16 -11.281 1 95.69 112 ALA A O 1
ATOM 855 N N . ASP A 1 113 ? -8.188 4.539 -11.172 1 94.38 113 ASP A N 1
ATOM 856 C CA . ASP A 1 113 ? -8.031 5.988 -11.109 1 94.38 113 ASP A CA 1
ATOM 857 C C . ASP A 1 113 ? -7.281 6.406 -9.844 1 94.38 113 ASP A C 1
ATOM 859 O O . ASP A 1 113 ? -6.387 7.25 -9.898 1 94.38 113 ASP A O 1
ATOM 863 N N . ALA A 1 114 ? -7.695 5.859 -8.773 1 94.62 114 ALA A N 1
ATOM 864 C CA . ALA A 1 114 ? -7.09 6.203 -7.488 1 94.62 114 ALA A CA 1
ATOM 865 C C . ALA A 1 114 ? -5.602 5.863 -7.477 1 94.62 114 ALA A C 1
ATOM 867 O O . ALA A 1 114 ? -4.785 6.652 -7 1 94.62 114 ALA A O 1
ATOM 868 N N . THR A 1 115 ? -5.301 4.668 -7.961 1 96.5 115 THR A N 1
ATOM 869 C CA . THR A 1 115 ? -3.898 4.266 -7.953 1 96.5 115 THR A CA 1
ATOM 870 C C . THR A 1 115 ? -3.082 5.133 -8.906 1 96.5 115 THR A C 1
ATOM 872 O O . THR A 1 115 ? -1.919 5.438 -8.633 1 96.5 115 THR A O 1
ATOM 875 N N . ARG A 1 116 ? -3.621 5.52 -9.984 1 94.88 116 ARG A N 1
ATOM 876 C CA . ARG A 1 116 ? -2.955 6.445 -10.898 1 94.88 116 ARG A CA 1
ATOM 877 C C . ARG A 1 116 ? -2.727 7.801 -10.234 1 94.88 116 ARG A C 1
ATOM 879 O O . ARG A 1 116 ? -1.614 8.328 -10.266 1 94.88 116 ARG A O 1
ATOM 886 N N . ALA A 1 117 ? -3.736 8.297 -9.625 1 94.19 117 ALA A N 1
ATOM 887 C CA . ALA A 1 117 ? -3.717 9.656 -9.094 1 94.19 117 ALA A CA 1
ATOM 888 C C . ALA A 1 117 ? -2.891 9.727 -7.812 1 94.19 117 ALA A C 1
ATOM 890 O O . ALA A 1 117 ? -2.18 10.711 -7.582 1 94.19 117 ALA A O 1
ATOM 891 N N . SER A 1 118 ? -2.941 8.734 -6.996 1 95.5 118 SER A N 1
ATOM 892 C CA . SER A 1 118 ? -2.361 8.828 -5.66 1 95.5 118 SER A CA 1
ATOM 893 C C . SER A 1 118 ? -1.015 8.109 -5.59 1 95.5 118 SER A C 1
ATOM 895 O O . SER A 1 118 ? -0.135 8.508 -4.824 1 95.5 118 SER A O 1
ATOM 897 N N . LEU A 1 119 ? -0.908 7.051 -6.371 1 96.19 119 LEU A N 1
ATOM 898 C CA . LEU A 1 119 ? 0.341 6.297 -6.309 1 96.19 119 LEU A CA 1
ATOM 899 C C . LEU A 1 119 ? 1.217 6.598 -7.52 1 96.19 119 LEU A C 1
ATOM 901 O O . LEU A 1 119 ? 2.395 6.227 -7.547 1 96.19 119 LEU A O 1
ATOM 905 N N . GLY A 1 120 ? 0.652 7.207 -8.523 1 94.31 120 GLY A N 1
ATOM 906 C CA . GLY A 1 120 ? 1.397 7.48 -9.742 1 94.31 120 GLY A CA 1
ATOM 907 C C . GLY A 1 120 ? 1.609 6.25 -10.602 1 94.31 120 GLY A C 1
ATOM 908 O O . GLY A 1 120 ? 2.598 6.164 -11.336 1 94.31 120 GLY A O 1
ATOM 909 N N . LEU A 1 121 ? 0.713 5.309 -10.469 1 95.62 121 LEU A N 1
ATOM 910 C CA . LEU A 1 121 ? 0.869 4.082 -11.25 1 95.62 121 LEU A CA 1
ATOM 911 C C . LEU A 1 121 ? 0.448 4.305 -12.695 1 95.62 121 LEU A C 1
ATOM 913 O O . LEU A 1 121 ? -0.514 5.031 -12.969 1 95.62 121 LEU A O 1
ATOM 917 N N . PRO A 1 122 ? 1.124 3.648 -13.57 1 94.38 122 PRO A N 1
ATOM 918 C CA . PRO A 1 122 ? 0.927 3.896 -15 1 94.38 122 PRO A CA 1
ATOM 919 C C . PRO A 1 122 ? -0.173 3.027 -15.602 1 94.38 122 PRO A C 1
ATOM 921 O O . PRO A 1 122 ? 0.07 2.303 -16.578 1 94.38 122 PRO A O 1
ATOM 924 N N . VAL A 1 123 ? -1.31 3.057 -15.078 1 95.94 123 VAL A N 1
ATOM 925 C CA . VAL A 1 123 ? -2.453 2.389 -15.695 1 95.94 123 VAL A CA 1
ATOM 926 C C . VAL A 1 123 ? -2.969 3.221 -16.859 1 95.94 123 VAL A C 1
ATOM 928 O O . VAL A 1 123 ? -3.658 4.223 -16.672 1 95.94 123 VAL A O 1
ATOM 931 N N . VAL A 1 124 ? -2.781 2.852 -18.062 1 93.81 124 VAL A N 1
ATOM 932 C CA . VAL A 1 124 ? -2.859 3.773 -19.203 1 93.81 124 VAL A CA 1
ATOM 933 C C . VAL A 1 124 ? -4.188 3.584 -19.922 1 93.81 124 VAL A C 1
ATOM 935 O O . VAL A 1 124 ? -4.695 4.516 -20.562 1 93.81 124 VAL A O 1
ATOM 938 N N . GLU A 1 125 ? -4.699 2.348 -19.938 1 95.75 125 GLU A N 1
ATOM 939 C CA . GLU A 1 125 ? -5.93 2.066 -20.672 1 95.75 125 GLU A CA 1
ATOM 940 C C . GLU A 1 125 ? -6.629 0.828 -20.109 1 95.75 125 GLU A C 1
ATOM 942 O O . GLU A 1 125 ? -6 -0.014 -19.469 1 95.75 125 GLU A O 1
ATOM 947 N N . TYR A 1 126 ? -7.965 0.865 -20.328 1 97.81 126 TYR A N 1
ATOM 948 C CA . TYR A 1 126 ? -8.703 -0.346 -20 1 97.81 126 TYR A CA 1
ATOM 949 C C . TYR A 1 126 ? -9.555 -0.811 -21.172 1 97.81 126 TYR A C 1
ATOM 951 O O . TYR A 1 126 ? -9.812 -0.042 -22.094 1 97.81 126 TYR A O 1
ATOM 959 N N . ILE A 1 127 ? -9.875 -2.037 -21.141 1 98.44 127 ILE A N 1
ATOM 960 C CA . ILE A 1 127 ? -10.758 -2.627 -22.156 1 98.44 127 ILE A CA 1
ATOM 961 C C . ILE A 1 127 ? -11.68 -3.652 -21.484 1 98.44 127 ILE A C 1
ATOM 963 O O . ILE A 1 127 ? -11.305 -4.289 -20.5 1 98.44 127 ILE A O 1
ATOM 967 N N . VAL A 1 128 ? -12.914 -3.742 -21.969 1 98.56 128 VAL A N 1
ATOM 968 C CA . VAL A 1 128 ? -13.867 -4.758 -21.531 1 98.56 128 VAL A CA 1
ATOM 969 C C . VAL A 1 128 ? -13.93 -5.883 -22.562 1 98.56 128 VAL A C 1
ATOM 971 O O . VAL A 1 128 ? -13.977 -5.625 -23.781 1 98.56 128 VAL A O 1
ATOM 974 N N . THR A 1 129 ? -13.859 -7.082 -22.109 1 98.75 129 THR A N 1
ATOM 975 C CA . THR A 1 129 ? -13.922 -8.203 -23.047 1 98.75 129 THR A CA 1
ATOM 976 C C . THR A 1 129 ? -15.227 -8.172 -23.828 1 98.75 129 THR A C 1
ATOM 978 O O . THR A 1 129 ? -16.25 -7.672 -23.344 1 98.75 129 THR A O 1
ATOM 981 N N . ASP A 1 130 ? -15.148 -8.656 -25 1 98.44 130 ASP A N 1
ATOM 982 C CA . ASP A 1 130 ? -16.328 -8.602 -25.859 1 98.44 130 ASP A CA 1
ATOM 983 C C . ASP A 1 130 ? -17.359 -9.648 -25.453 1 98.44 130 ASP A C 1
ATOM 985 O O . ASP A 1 130 ? -18.547 -9.516 -25.766 1 98.44 130 ASP A O 1
ATOM 989 N N . THR A 1 131 ? -16.922 -10.789 -24.875 1 98.38 131 THR A N 1
ATOM 990 C CA . THR A 1 131 ? -17.781 -11.836 -24.328 1 98.38 131 THR A CA 1
ATOM 991 C C . THR A 1 131 ? -17.391 -12.164 -22.891 1 98.38 131 THR A C 1
ATOM 993 O O . THR A 1 131 ? -16.203 -12.148 -22.547 1 98.38 131 THR A O 1
ATOM 996 N N . PRO A 1 132 ? -18.469 -12.438 -22.062 1 98.56 132 PRO A N 1
ATOM 997 C CA . PRO A 1 132 ? -18.109 -12.859 -20.703 1 98.56 132 PRO A CA 1
ATOM 998 C C . PRO A 1 132 ? -17.172 -14.055 -20.672 1 98.56 132 PRO A C 1
ATOM 1000 O O . PRO A 1 132 ? -17.344 -15 -21.453 1 98.56 132 PRO A O 1
ATOM 1003 N N . LEU A 1 133 ? -16.203 -14.008 -19.797 1 98.56 133 LEU A N 1
ATOM 1004 C CA . LEU A 1 133 ? -15.211 -15.07 -19.734 1 98.56 133 LEU A CA 1
ATOM 1005 C C . LEU A 1 133 ? -15.805 -16.344 -19.141 1 98.56 133 LEU A C 1
ATOM 1007 O O . LEU A 1 133 ? -15.383 -17.453 -19.484 1 98.56 133 LEU A O 1
ATOM 1011 N N . GLU A 1 134 ? -16.734 -16.203 -18.266 1 97.88 134 GLU A N 1
ATOM 1012 C CA . GLU A 1 134 ? -17.422 -17.328 -17.625 1 97.88 134 GLU A CA 1
ATOM 1013 C C . GLU A 1 134 ? -16.422 -18.266 -16.938 1 97.88 134 GLU A C 1
ATOM 1015 O O . GLU A 1 134 ? -16.312 -19.438 -17.312 1 97.88 134 GLU A O 1
ATOM 1020 N N . VAL A 1 135 ? -15.883 -17.797 -15.836 1 97.62 135 VAL A N 1
ATOM 1021 C CA . VAL A 1 135 ? -14.867 -18.5 -15.07 1 97.62 135 VAL A CA 1
ATOM 1022 C C . VAL A 1 135 ? -15.5 -19.672 -14.305 1 97.62 135 VAL A C 1
ATOM 1024 O O . VAL A 1 135 ? -16.578 -19.516 -13.727 1 97.62 135 VAL A O 1
ATOM 1027 N N . GLU A 1 136 ? -14.828 -20.781 -14.398 1 96.5 136 GLU A N 1
ATOM 1028 C CA . GLU A 1 136 ? -15.188 -21.953 -13.609 1 96.5 136 GLU A CA 1
ATOM 1029 C C . GLU A 1 136 ? -14.039 -22.391 -12.711 1 96.5 136 GLU A C 1
ATOM 1031 O O . GLU A 1 136 ? -12.875 -22.344 -13.117 1 96.5 136 GLU A O 1
ATOM 1036 N N . LYS A 1 137 ? -14.406 -22.719 -11.484 1 94.5 137 LYS A N 1
ATOM 1037 C CA . LYS A 1 137 ? -13.391 -23.156 -10.531 1 94.5 137 LYS A CA 1
ATOM 1038 C C . LYS A 1 137 ? -13.812 -24.453 -9.836 1 94.5 137 LYS A C 1
ATOM 1040 O O . LYS A 1 137 ? -15 -24.688 -9.633 1 94.5 137 LYS A O 1
ATOM 1045 N N . TRP A 1 138 ? -12.812 -25.312 -9.5 1 93.69 138 TRP A N 1
ATOM 1046 C CA . TRP A 1 138 ? -13.062 -26.531 -8.727 1 93.69 138 TRP A CA 1
ATOM 1047 C C . TRP A 1 138 ? -11.781 -27 -8.039 1 93.69 138 TRP A C 1
ATOM 1049 O O . TRP A 1 138 ? -10.703 -26.469 -8.281 1 93.69 138 TRP A O 1
ATOM 1059 N N . VAL A 1 139 ? -11.883 -27.891 -7.129 1 93 139 VAL A N 1
ATOM 1060 C CA . VAL A 1 139 ? -10.758 -28.547 -6.484 1 93 139 VAL A CA 1
ATOM 1061 C C . VAL A 1 139 ? -10.477 -29.891 -7.18 1 93 139 VAL A C 1
ATOM 1063 O O . VAL A 1 139 ? -11.383 -30.703 -7.352 1 93 139 VAL A O 1
ATOM 1066 N N . ASP A 1 140 ? -9.273 -30.016 -7.652 1 94.25 140 ASP A N 1
ATOM 1067 C CA . ASP A 1 140 ? -8.891 -31.297 -8.234 1 94.25 140 ASP A CA 1
ATOM 1068 C C . ASP A 1 140 ? -8.992 -32.438 -7.211 1 94.25 140 ASP A C 1
ATOM 1070 O O . ASP A 1 140 ? -8.312 -32.406 -6.184 1 94.25 140 ASP A O 1
ATOM 1074 N N . PRO A 1 141 ? -9.789 -33.406 -7.461 1 93.12 141 PRO A N 1
ATOM 1075 C CA . PRO A 1 141 ? -10.008 -34.469 -6.457 1 93.12 141 PRO A CA 1
ATOM 1076 C C . PRO A 1 141 ? -8.766 -35.312 -6.234 1 93.12 141 PRO A C 1
ATOM 1078 O O . PRO A 1 141 ? -8.617 -35.938 -5.172 1 93.12 141 PRO A O 1
ATOM 1081 N N . LYS A 1 142 ? -7.93 -35.406 -7.137 1 93.38 142 LYS A N 1
ATOM 1082 C CA . LYS A 1 142 ? -6.738 -36.25 -7.02 1 93.38 142 LYS A CA 1
ATOM 1083 C C . LYS A 1 142 ? -5.645 -35.562 -6.219 1 93.38 142 LYS A C 1
ATOM 1085 O O . LYS A 1 142 ? -5.121 -36.094 -5.254 1 93.38 142 LYS A O 1
ATOM 1090 N N . SER A 1 143 ? -5.328 -34.375 -6.566 1 90.69 143 SER A N 1
ATOM 1091 C CA . SER A 1 143 ? -4.215 -33.656 -5.945 1 90.69 143 SER A CA 1
ATOM 1092 C C . SER A 1 143 ? -4.684 -32.812 -4.77 1 90.69 143 SER A C 1
ATOM 1094 O O . SER A 1 143 ? -3.891 -32.469 -3.885 1 90.69 143 SER A O 1
ATOM 1096 N N . GLY A 1 144 ? -5.98 -32.438 -4.793 1 92.25 144 GLY A N 1
ATOM 1097 C CA . GLY A 1 144 ? -6.516 -31.562 -3.768 1 92.25 144 GLY A CA 1
ATOM 1098 C C . GLY A 1 144 ? -6.25 -30.094 -4.047 1 92.25 144 GLY A C 1
ATOM 1099 O O . GLY A 1 144 ? -6.664 -29.219 -3.275 1 92.25 144 GLY A O 1
ATOM 1100 N N . GLN A 1 145 ? -5.555 -29.781 -5.109 1 93.75 145 GLN A N 1
ATOM 1101 C CA . GLN A 1 145 ? -5.258 -28.406 -5.465 1 93.75 145 GLN A CA 1
ATOM 1102 C C . GLN A 1 145 ? -6.441 -27.75 -6.16 1 93.75 145 GLN A C 1
ATOM 1104 O O . GLN A 1 145 ? -7.23 -28.422 -6.828 1 93.75 145 GLN A O 1
ATOM 1109 N N . SER A 1 146 ? -6.578 -26.406 -5.953 1 94.81 146 SER A N 1
ATOM 1110 C CA . SER A 1 146 ? -7.605 -25.672 -6.691 1 94.81 146 SER A CA 1
ATOM 1111 C C . SER A 1 146 ? -7.191 -25.453 -8.141 1 94.81 146 SER A C 1
ATOM 1113 O O . SER A 1 146 ? -6.004 -25.281 -8.43 1 94.81 146 SER A O 1
ATOM 1115 N N . THR A 1 147 ? -8.133 -25.5 -9.016 1 94.31 147 THR A N 1
ATOM 1116 C CA . THR A 1 147 ? -7.91 -25.25 -10.438 1 94.31 147 THR A CA 1
ATOM 1117 C C . THR A 1 147 ? -9.188 -24.734 -11.102 1 94.31 147 THR A C 1
ATOM 1119 O O . THR A 1 147 ? -10.125 -24.328 -10.414 1 94.31 147 THR A O 1
ATOM 1122 N N . GLY A 1 148 ? -9.18 -24.547 -12.391 1 95.62 148 GLY A N 1
ATOM 1123 C CA . GLY A 1 148 ? -10.344 -24.062 -13.102 1 95.62 148 GLY A CA 1
ATOM 1124 C C . GLY A 1 148 ? -10.086 -23.812 -14.57 1 95.62 148 GLY A C 1
ATOM 1125 O O . GLY A 1 148 ? -9.125 -24.344 -15.133 1 95.62 148 GLY A O 1
ATOM 1126 N N . ARG A 1 149 ? -11.039 -23.141 -15.164 1 96.75 149 ARG A N 1
ATOM 1127 C CA . ARG A 1 149 ? -10.922 -22.812 -16.578 1 96.75 149 ARG A CA 1
ATOM 1128 C C . ARG A 1 149 ? -11.75 -21.562 -16.906 1 96.75 149 ARG A C 1
ATOM 1130 O O . ARG A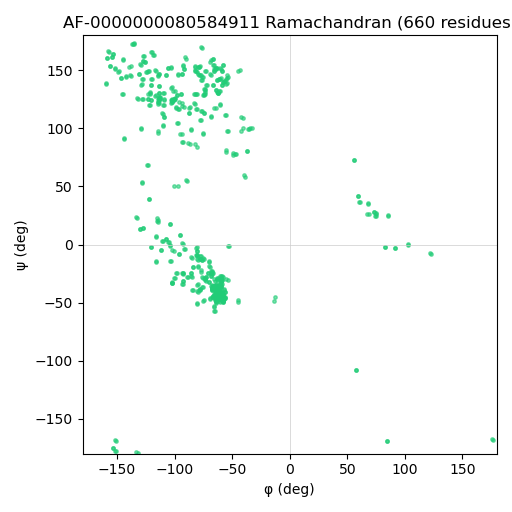 1 149 ? -12.578 -21.141 -16.109 1 96.75 149 ARG A O 1
ATOM 1137 N N . ILE A 1 150 ? -11.438 -20.969 -18.016 1 96.75 150 ILE A N 1
ATOM 1138 C CA . ILE A 1 150 ? -12.242 -19.906 -18.594 1 96.75 150 ILE A CA 1
ATOM 1139 C C . ILE A 1 150 ? -12.938 -20.391 -19.859 1 96.75 150 ILE A C 1
ATOM 1141 O O . ILE A 1 150 ? -12.312 -21.031 -20.703 1 96.75 150 ILE A O 1
ATOM 1145 N N . LYS A 1 151 ? -14.219 -20.188 -19.984 1 97.81 151 LYS A N 1
ATOM 1146 C CA . LYS A 1 151 ? -15.023 -20.688 -21.094 1 97.81 151 LYS A CA 1
ATOM 1147 C C . LYS A 1 151 ? -14.641 -19.984 -22.391 1 97.81 151 LYS A C 1
ATOM 1149 O O . LYS A 1 151 ? -14.68 -20.594 -23.469 1 97.81 151 LYS A O 1
ATOM 1154 N N . HIS A 1 152 ? -14.312 -18.719 -22.359 1 98.06 152 HIS A N 1
ATOM 1155 C CA . HIS A 1 152 ? -14.031 -17.953 -23.562 1 98.06 152 HIS A CA 1
ATOM 1156 C C . HIS A 1 152 ? -12.641 -17.328 -23.5 1 98.06 152 HIS A C 1
ATOM 1158 O O . HIS A 1 152 ? -12.508 -16.094 -23.531 1 98.06 152 HIS A O 1
ATOM 1164 N N . PRO A 1 153 ? -11.609 -18.141 -23.547 1 98.12 153 PRO A N 1
ATOM 1165 C CA . PRO A 1 153 ? -10.242 -17.609 -23.484 1 98.12 153 PRO A CA 1
ATOM 1166 C C . PRO A 1 153 ? -9.906 -16.703 -24.656 1 98.12 153 PRO A C 1
ATOM 1168 O O . PRO A 1 153 ? -9.094 -15.781 -24.516 1 98.12 153 PRO A O 1
ATOM 1171 N N . CYS A 1 154 ? -10.523 -16.922 -25.812 1 98.25 154 CYS A N 1
ATOM 1172 C CA . CYS A 1 154 ? -10.242 -16.109 -26.984 1 98.25 154 CYS A CA 1
ATOM 1173 C C . CYS A 1 154 ? -10.648 -14.656 -26.766 1 98.25 154 CYS A C 1
ATOM 1175 O O . CYS A 1 154 ? -10.008 -13.742 -27.281 1 98.25 154 CYS A O 1
ATOM 1177 N N . SER A 1 155 ? -11.758 -14.492 -26.047 1 98.62 155 SER A N 1
ATOM 1178 C CA . SER A 1 155 ? -12.195 -13.133 -25.75 1 98.62 155 SER A CA 1
ATOM 1179 C C . SER A 1 155 ? -11.148 -12.391 -24.922 1 98.62 155 SER A C 1
ATOM 1181 O O . SER A 1 155 ? -10.906 -11.203 -25.156 1 98.62 155 SER A O 1
ATOM 1183 N N . LEU A 1 156 ? -10.602 -13.07 -23.969 1 98.75 156 LEU A N 1
ATOM 1184 C CA . LEU A 1 156 ? -9.531 -12.492 -23.172 1 98.75 156 LEU A CA 1
ATOM 1185 C C . LEU A 1 156 ? -8.328 -12.141 -24.047 1 98.75 156 LEU A C 1
ATOM 1187 O O . LEU A 1 156 ? -7.809 -11.023 -23.969 1 98.75 156 LEU A O 1
ATOM 1191 N N . LEU A 1 157 ? -7.883 -13.062 -24.875 1 98.81 157 LEU A N 1
ATOM 1192 C CA . LEU A 1 157 ? -6.703 -12.867 -25.719 1 98.81 157 LEU A CA 1
ATOM 1193 C C . LEU A 1 157 ? -6.914 -11.727 -26.703 1 98.81 157 LEU A C 1
ATOM 1195 O O . LEU A 1 157 ? -6 -10.945 -26.969 1 98.81 157 LEU A O 1
ATOM 1199 N N . ARG A 1 158 ? -8.141 -11.586 -27.234 1 98.75 158 ARG A N 1
ATOM 1200 C CA . ARG A 1 158 ? -8.438 -10.477 -28.141 1 98.75 158 ARG A CA 1
ATOM 1201 C C . ARG A 1 158 ? -8.336 -9.141 -27.406 1 98.75 158 ARG A C 1
ATOM 1203 O O . ARG A 1 158 ? -7.812 -8.172 -27.969 1 98.75 158 ARG A O 1
ATOM 1210 N N . ALA A 1 159 ? -8.883 -9.094 -26.203 1 98.75 159 ALA A N 1
ATOM 1211 C CA . ALA A 1 159 ? -8.812 -7.867 -25.406 1 98.75 159 ALA A CA 1
ATOM 1212 C C . ALA A 1 159 ? -7.363 -7.469 -25.156 1 98.75 159 ALA A C 1
ATOM 1214 O O . ALA A 1 159 ? -6.992 -6.305 -25.328 1 98.75 159 ALA A O 1
ATOM 1215 N N . VAL A 1 160 ? -6.555 -8.414 -24.734 1 98.81 160 VAL A N 1
ATOM 1216 C CA . VAL A 1 160 ? -5.152 -8.148 -24.438 1 98.81 160 VAL A CA 1
ATOM 1217 C C . VAL A 1 160 ? -4.43 -7.703 -25.703 1 98.81 160 VAL A C 1
ATOM 1219 O O . VAL A 1 160 ? -3.654 -6.746 -25.672 1 98.81 160 VAL A O 1
ATOM 1222 N N . GLN A 1 161 ? -4.688 -8.398 -26.797 1 98.69 161 GLN A N 1
ATOM 1223 C CA . GLN A 1 161 ? -4.07 -8.047 -28.078 1 98.69 161 GLN A CA 1
ATOM 1224 C C . GLN A 1 161 ? -4.371 -6.602 -28.453 1 98.69 161 GLN A C 1
ATOM 1226 O O . GLN A 1 161 ? -3.484 -5.879 -28.922 1 98.69 161 GLN A O 1
ATOM 1231 N N . THR A 1 162 ? -5.586 -6.227 -28.297 1 98.5 162 THR A N 1
ATOM 1232 C CA . THR A 1 162 ? -5.996 -4.863 -28.609 1 98.5 162 THR A CA 1
ATOM 1233 C C . THR A 1 162 ? -5.219 -3.861 -27.75 1 98.5 162 THR A C 1
ATOM 1235 O O . THR A 1 162 ? -4.715 -2.861 -28.266 1 98.5 162 THR A O 1
ATOM 1238 N N . LEU A 1 163 ? -5.105 -4.117 -26.469 1 98.38 163 LEU A N 1
ATOM 1239 C CA . LEU A 1 163 ? -4.383 -3.23 -25.562 1 98.38 163 LEU A CA 1
ATOM 1240 C C . LEU A 1 163 ? -2.91 -3.143 -25.953 1 98.38 163 LEU A C 1
ATOM 1242 O O . LEU A 1 163 ? -2.338 -2.051 -25.984 1 98.38 163 LEU A O 1
ATOM 1246 N N . VAL A 1 164 ? -2.291 -4.273 -26.219 1 98.19 164 VAL A N 1
ATOM 1247 C CA . VAL A 1 164 ? -0.871 -4.332 -26.547 1 98.19 164 VAL A CA 1
ATOM 1248 C C . VAL A 1 164 ? -0.614 -3.58 -27.859 1 98.19 164 VAL A C 1
ATOM 1250 O O . VAL A 1 164 ? 0.328 -2.789 -27.953 1 98.19 164 VAL A O 1
ATOM 1253 N N . ASN A 1 165 ? -1.441 -3.746 -28.844 1 97.75 165 ASN A N 1
ATOM 1254 C CA . ASN A 1 165 ? -1.225 -3.189 -30.172 1 97.75 165 ASN A CA 1
ATOM 1255 C C . ASN A 1 165 ? -1.604 -1.713 -30.234 1 97.75 165 ASN A C 1
ATOM 1257 O O . ASN A 1 165 ? -0.9 -0.912 -30.844 1 97.75 165 ASN A O 1
ATOM 1261 N N . GLN A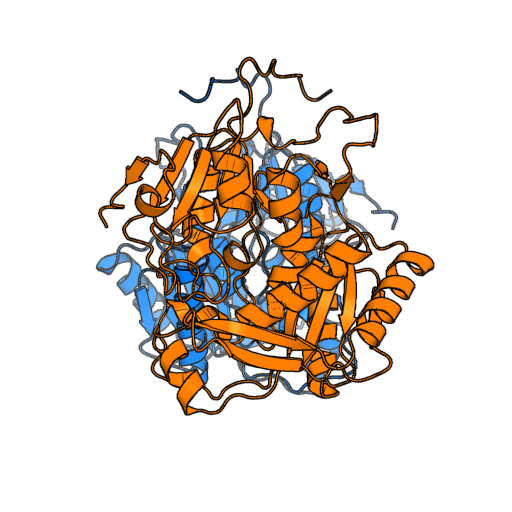 1 166 ? -2.67 -1.351 -29.609 1 97.38 166 GLN A N 1
ATOM 1262 C CA . GLN A 1 166 ? -3.215 -0.009 -29.781 1 97.38 166 GLN A CA 1
ATOM 1263 C C . GLN A 1 166 ? -2.678 0.946 -28.719 1 97.38 166 GLN A C 1
ATOM 1265 O O . GLN A 1 166 ? -2.465 2.129 -29 1 97.38 166 GLN A O 1
ATOM 1270 N N . SER A 1 167 ? -2.463 0.455 -27.562 1 95.69 167 SER A N 1
ATOM 1271 C CA . SER A 1 167 ? -2.068 1.342 -26.469 1 95.69 167 SER A CA 1
ATOM 1272 C C . SER A 1 167 ? -0.627 1.089 -26.047 1 95.69 167 SER A C 1
ATOM 1274 O O . SER A 1 167 ? -0.122 1.736 -25.125 1 95.69 167 SER A O 1
ATOM 1276 N N . GLN A 1 168 ? 0.027 0.11 -26.609 1 96.44 168 GLN A N 1
ATOM 1277 C CA . GLN A 1 168 ? 1.434 -0.211 -26.391 1 96.44 168 GLN A CA 1
ATOM 1278 C C . GLN A 1 168 ? 1.705 -0.535 -24.922 1 96.44 168 GLN A C 1
ATOM 1280 O O . GLN A 1 168 ? 2.682 -0.052 -24.359 1 96.44 168 GLN A O 1
ATOM 1285 N N . VAL A 1 169 ? 0.752 -1.195 -24.312 1 98 169 VAL A N 1
ATOM 1286 C CA . VAL A 1 169 ? 0.969 -1.631 -22.938 1 98 169 VAL A CA 1
ATOM 1287 C C . VAL A 1 169 ? 1.94 -2.809 -22.906 1 98 169 VAL A C 1
ATOM 1289 O O . VAL A 1 169 ? 2.014 -3.58 -23.875 1 98 169 VAL A O 1
ATOM 1292 N N . ASN A 1 170 ? 2.725 -2.945 -21.812 1 98.44 170 ASN A N 1
ATOM 1293 C CA . ASN A 1 170 ? 3.682 -4.043 -21.703 1 98.44 170 ASN A CA 1
ATOM 1294 C C . ASN A 1 170 ? 3.502 -4.816 -20.406 1 98.44 170 ASN A C 1
ATOM 1296 O O . ASN A 1 170 ? 4.391 -5.566 -19.984 1 98.44 170 ASN A O 1
ATOM 1300 N N . ALA A 1 171 ? 2.461 -4.66 -19.703 1 98.88 171 ALA A N 1
ATOM 1301 C CA . ALA A 1 171 ? 1.966 -5.441 -18.578 1 98.88 171 ALA A CA 1
ATOM 1302 C C . ALA A 1 171 ? 0.44 -5.434 -18.531 1 98.88 171 ALA A C 1
ATOM 1304 O O . ALA A 1 171 ? -0.193 -4.449 -18.906 1 98.88 171 ALA A O 1
ATOM 1305 N N . ILE A 1 172 ? -0.162 -6.492 -18.031 1 98.94 172 ILE A N 1
ATOM 1306 C CA . ILE A 1 172 ? -1.611 -6.625 -18.141 1 98.94 172 ILE A CA 1
ATOM 1307 C C . ILE A 1 172 ? -2.188 -7.02 -16.781 1 98.94 172 ILE A C 1
ATOM 1309 O O . ILE A 1 172 ? -1.729 -7.984 -16.156 1 98.94 172 ILE A O 1
ATOM 1313 N N . ALA A 1 173 ? -3.129 -6.281 -16.297 1 98.88 173 ALA A N 1
ATOM 1314 C CA . ALA A 1 173 ? -3.992 -6.695 -15.203 1 98.88 173 ALA A CA 1
ATOM 1315 C C . ALA A 1 173 ? -5.328 -7.223 -15.719 1 98.88 173 ALA A C 1
ATOM 1317 O O . ALA A 1 173 ? -5.992 -6.562 -16.516 1 98.88 173 ALA A O 1
ATOM 1318 N N . VAL A 1 174 ? -5.734 -8.383 -15.297 1 98.88 174 VAL A N 1
ATOM 1319 C CA . VAL A 1 174 ? -7.012 -8.961 -15.703 1 98.88 174 VAL A CA 1
ATOM 1320 C C . VAL A 1 174 ? -7.945 -9.047 -14.5 1 98.88 174 VAL A C 1
ATOM 1322 O O . VAL A 1 174 ? -7.566 -9.562 -13.445 1 98.88 174 VAL A O 1
ATOM 1325 N N . VAL A 1 175 ? -9.086 -8.477 -14.656 1 98.69 175 VAL A N 1
ATOM 1326 C CA . VAL A 1 175 ? -10.148 -8.648 -13.68 1 98.69 175 VAL A CA 1
ATOM 1327 C C . VAL A 1 175 ? -11.273 -9.492 -14.273 1 98.69 175 VAL A C 1
ATOM 1329 O O . VAL A 1 175 ? -11.938 -9.078 -15.227 1 98.69 175 VAL A O 1
ATOM 1332 N N . ALA A 1 176 ? -11.445 -10.664 -13.75 1 98.62 176 ALA A N 1
ATOM 1333 C CA . ALA A 1 176 ? -12.477 -11.57 -14.242 1 98.62 176 ALA A CA 1
ATOM 1334 C C . ALA A 1 176 ? -13.562 -11.797 -13.188 1 98.62 176 ALA A C 1
ATOM 1336 O O . ALA A 1 176 ? -13.281 -11.781 -11.992 1 98.62 176 ALA A O 1
ATOM 1337 N N . ARG A 1 177 ? -14.805 -11.984 -13.664 1 98 177 ARG A N 1
ATOM 1338 C CA . ARG A 1 177 ? -15.93 -12.258 -12.773 1 98 177 ARG A CA 1
ATOM 1339 C C . ARG A 1 177 ? -15.906 -13.711 -12.297 1 98 177 ARG A C 1
ATOM 1341 O O . ARG A 1 177 ? -16.062 -14.633 -13.102 1 98 177 ARG A O 1
ATOM 1348 N N . PHE A 1 178 ? -15.711 -13.906 -11.023 1 95.56 178 PHE A N 1
ATOM 1349 C CA . PHE A 1 178 ? -15.695 -15.242 -10.453 1 95.56 178 PHE A CA 1
ATOM 1350 C C . PHE A 1 178 ? -17.078 -15.625 -9.93 1 95.56 178 PHE A C 1
ATOM 1352 O O . PHE A 1 178 ? -17.844 -14.766 -9.508 1 95.56 178 PHE A O 1
ATOM 1359 N N . PRO A 1 179 ? -17.406 -16.906 -10.031 1 91.81 179 PRO A N 1
ATOM 1360 C CA . PRO A 1 179 ? -18.672 -17.328 -9.438 1 91.81 179 PRO A CA 1
ATOM 1361 C C . PRO A 1 179 ? -18.734 -17.109 -7.93 1 91.81 179 PRO A C 1
ATOM 1363 O O . PRO A 1 179 ? -17.719 -17.234 -7.246 1 91.81 179 PRO A O 1
ATOM 1366 N N . ASP A 1 180 ? -19.922 -16.719 -7.473 1 85.06 180 ASP A N 1
ATOM 1367 C CA . ASP A 1 180 ? -20.078 -16.5 -6.039 1 85.06 180 ASP A CA 1
ATOM 1368 C C . ASP A 1 180 ? -20.109 -17.828 -5.289 1 85.06 180 ASP A C 1
ATOM 1370 O O . ASP A 1 180 ? -20.703 -18.797 -5.762 1 85.06 180 ASP A O 1
ATOM 1374 N N . ASP A 1 181 ? -19.359 -17.859 -4.277 1 74.75 181 ASP A N 1
ATOM 1375 C CA . ASP A 1 181 ? -19.25 -19.078 -3.492 1 74.75 181 ASP A CA 1
ATOM 1376 C C . ASP A 1 181 ? -20.438 -19.234 -2.555 1 74.75 181 ASP A C 1
ATOM 1378 O O . ASP A 1 181 ? -21.094 -18.266 -2.186 1 74.75 181 ASP A O 1
ATOM 1382 N N . ASP A 1 182 ? -20.594 -20.562 -2.346 1 71.19 182 ASP A N 1
ATOM 1383 C CA . ASP A 1 182 ? -21.516 -20.859 -1.256 1 71.19 182 ASP A CA 1
ATOM 1384 C C . ASP A 1 182 ? -20.953 -20.391 0.083 1 71.19 182 ASP A C 1
ATOM 1386 O O . ASP A 1 182 ? -19.75 -20.422 0.309 1 71.19 182 ASP A O 1
ATOM 1390 N N . VAL A 1 183 ? -21.766 -20.047 0.905 1 65.56 183 VAL A N 1
ATOM 1391 C CA . VAL A 1 183 ? -21.438 -19.453 2.199 1 65.56 183 VAL A CA 1
ATOM 1392 C C . VAL A 1 183 ? -20.562 -20.422 3 1 65.56 183 VAL A C 1
ATOM 1394 O O . VAL A 1 183 ? -19.641 -20 3.689 1 65.56 183 VAL A O 1
ATOM 1397 N N . VAL A 1 184 ? -20.781 -21.703 2.846 1 66.5 184 VAL A N 1
ATOM 1398 C CA . VAL A 1 184 ? -20.078 -22.703 3.641 1 66.5 184 VAL A CA 1
ATOM 1399 C C . VAL A 1 184 ? -18.594 -22.703 3.277 1 66.5 184 VAL A C 1
ATOM 1401 O O . VAL A 1 184 ? -17.734 -22.734 4.156 1 66.5 184 VAL A O 1
ATOM 1404 N N . ASP A 1 185 ? -18.266 -22.672 2.041 1 65.38 185 ASP A N 1
ATOM 1405 C CA . ASP A 1 185 ? -16.875 -22.688 1.565 1 65.38 185 ASP A CA 1
ATOM 1406 C C . ASP A 1 185 ? -16.125 -21.438 2.025 1 65.38 185 ASP A C 1
ATOM 1408 O O . ASP A 1 185 ? -14.977 -21.531 2.463 1 65.38 185 ASP A O 1
ATOM 1412 N N . VAL A 1 186 ? -16.812 -20.516 2.057 1 73.75 186 VAL A N 1
ATOM 1413 C CA . VAL A 1 186 ? -16.203 -19.219 2.361 1 73.75 186 VAL A CA 1
ATOM 1414 C C . VAL A 1 186 ? -15.93 -19.109 3.857 1 73.75 186 VAL A C 1
ATOM 1416 O O . VAL A 1 186 ? -14.922 -18.531 4.27 1 73.75 186 VAL A O 1
ATOM 1419 N N . ASP A 1 187 ? -16.609 -19.859 4.578 1 79.69 187 ASP A N 1
ATOM 1420 C CA . ASP A 1 187 ? -16.469 -19.719 6.023 1 79.69 187 ASP A CA 1
ATOM 1421 C C . ASP A 1 187 ? -15.195 -20.391 6.523 1 79.69 187 ASP A C 1
ATOM 1423 O O . ASP A 1 187 ? -14.516 -19.875 7.406 1 79.69 187 ASP A O 1
ATOM 1427 N N . GLU A 1 188 ? -14.875 -21.531 5.949 1 81.56 188 GLU A N 1
ATOM 1428 C CA . GLU A 1 188 ? -13.641 -22.203 6.367 1 81.56 188 GLU A CA 1
ATOM 1429 C C . GLU A 1 188 ? -12.414 -21.359 6.039 1 81.56 188 GLU A C 1
ATOM 1431 O O . GLU A 1 188 ? -11.539 -21.172 6.887 1 81.56 188 GLU A O 1
ATOM 1436 N N . TYR A 1 189 ? -12.367 -20.938 4.91 1 84.5 189 TYR A N 1
ATOM 1437 C CA . TYR A 1 189 ? -11.266 -20.078 4.488 1 84.5 189 TYR A CA 1
ATOM 1438 C C . TYR A 1 189 ? -11.172 -18.844 5.367 1 84.5 189 TYR A C 1
ATOM 1440 O O . TYR A 1 189 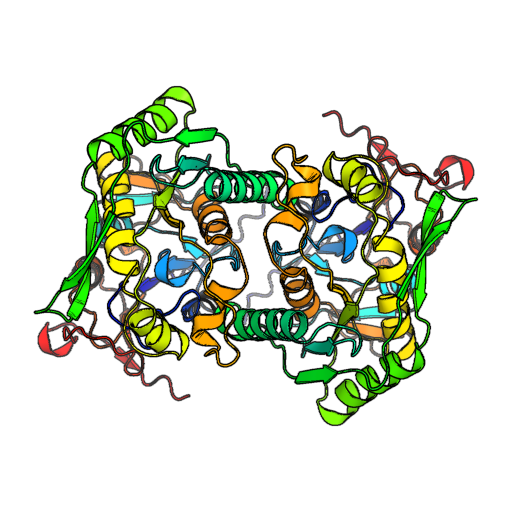? -10.078 -18.438 5.773 1 84.5 189 TYR A O 1
ATOM 1448 N N . ARG A 1 190 ? -12.266 -18.266 5.754 1 86.38 190 ARG A N 1
ATOM 1449 C CA . ARG A 1 190 ? -12.336 -17.062 6.578 1 86.38 190 ARG A CA 1
ATOM 1450 C C . ARG A 1 190 ? -11.828 -17.344 7.988 1 86.38 190 ARG A C 1
ATOM 1452 O O . ARG A 1 190 ? -11.398 -16.422 8.688 1 86.38 190 ARG A O 1
ATOM 1459 N N . GLN A 1 191 ? -11.891 -18.609 8.328 1 86.06 191 GLN A N 1
ATOM 1460 C CA . GLN A 1 191 ? -11.414 -19 9.656 1 86.06 191 GLN A CA 1
ATOM 1461 C C . GLN A 1 191 ? -9.969 -19.484 9.602 1 86.06 191 GLN A C 1
ATOM 1463 O O . GLN A 1 191 ? -9.453 -20.016 10.586 1 86.06 191 GLN A O 1
ATOM 1468 N N . GLY A 1 192 ? -9.391 -19.312 8.453 1 83.81 192 GLY A N 1
ATOM 1469 C CA . GLY A 1 192 ? -7.98 -19.641 8.32 1 83.81 192 GLY A CA 1
ATOM 1470 C C . GLY A 1 192 ? -7.738 -21.109 8.016 1 83.81 192 GLY A C 1
ATOM 1471 O O . GLY A 1 192 ? -6.695 -21.656 8.367 1 83.81 192 GLY A O 1
ATOM 1472 N N . MET A 1 193 ? -8.742 -21.672 7.441 1 83.38 193 MET A N 1
ATOM 1473 C CA . MET A 1 193 ? -8.641 -23.109 7.141 1 83.38 193 MET A CA 1
ATOM 1474 C C . MET A 1 193 ? -8.906 -23.359 5.66 1 83.38 193 MET A C 1
ATOM 1476 O O . MET A 1 193 ? -9.492 -22.531 4.977 1 83.38 193 MET A O 1
ATOM 1480 N N . GLY A 1 194 ? -8.391 -24.484 5.191 1 82.88 194 GLY A N 1
ATOM 1481 C CA . GLY A 1 194 ? -8.711 -24.953 3.85 1 82.88 194 GLY A CA 1
ATOM 1482 C C . GLY A 1 194 ? -7.84 -24.328 2.777 1 82.88 194 GLY A C 1
ATOM 1483 O O . GLY A 1 194 ? -6.773 -23.781 3.074 1 82.88 194 GLY A O 1
ATOM 1484 N N . ILE A 1 195 ? -8.242 -24.547 1.567 1 86.75 195 ILE A N 1
ATOM 1485 C CA . ILE A 1 195 ? -7.488 -24.047 0.421 1 86.75 195 ILE A CA 1
ATOM 1486 C C . ILE A 1 195 ? -8.227 -22.875 -0.226 1 86.75 195 ILE A C 1
ATOM 1488 O O . ILE A 1 195 ? -9.461 -22.797 -0.146 1 86.75 195 ILE A O 1
ATOM 1492 N N . ASP A 1 196 ? -7.516 -21.953 -0.732 1 89.06 196 ASP A N 1
ATOM 1493 C CA . ASP A 1 196 ? -8.117 -20.906 -1.55 1 89.06 196 ASP A CA 1
ATOM 1494 C C . ASP A 1 196 ? -8.625 -21.469 -2.877 1 89.06 196 ASP A C 1
ATOM 1496 O O . ASP A 1 196 ? -7.84 -21.688 -3.801 1 89.06 196 ASP A O 1
ATOM 1500 N N . VAL A 1 197 ? -9.836 -21.516 -3.037 1 88.38 197 VAL A N 1
ATOM 1501 C CA . VAL A 1 197 ? -10.43 -22.188 -4.188 1 88.38 197 VAL A CA 1
ATOM 1502 C C . VAL A 1 197 ? -10.383 -21.266 -5.406 1 88.38 197 VAL A C 1
ATOM 1504 O O . VAL A 1 197 ? -10.57 -21.719 -6.539 1 88.38 197 VAL A O 1
ATOM 1507 N N . LEU A 1 198 ? -10.102 -20.031 -5.227 1 89.06 198 LEU A N 1
ATOM 1508 C CA . LEU A 1 198 ? -10.031 -19.062 -6.324 1 89.06 198 LEU A CA 1
ATOM 1509 C C . LEU A 1 198 ? -8.656 -19.094 -6.98 1 89.06 198 LEU A C 1
ATOM 1511 O O . LEU A 1 198 ? -8.516 -18.781 -8.164 1 89.06 198 LEU A O 1
ATOM 1515 N N . ALA A 1 199 ? -7.68 -19.453 -6.25 1 91.25 199 ALA A N 1
ATOM 1516 C CA . ALA A 1 199 ? -6.281 -19.219 -6.598 1 91.25 199 ALA A CA 1
ATOM 1517 C C . ALA A 1 199 ? -5.891 -19.984 -7.859 1 91.25 199 ALA A C 1
ATOM 1519 O O . ALA A 1 199 ? -5.156 -19.469 -8.703 1 91.25 199 ALA A O 1
ATOM 1520 N N . GLY A 1 200 ? -6.328 -21.219 -7.988 1 92.75 200 GLY A N 1
ATOM 1521 C CA . GLY A 1 200 ? -5.949 -22.047 -9.125 1 92.75 200 GLY A CA 1
ATOM 1522 C C . GLY A 1 200 ? -6.324 -21.438 -10.461 1 92.75 200 GLY A C 1
ATOM 1523 O O . GLY A 1 200 ? -5.508 -21.406 -11.383 1 92.75 200 GLY A O 1
ATOM 1524 N N . VAL A 1 201 ? -7.543 -21 -10.516 1 94.5 201 VAL A N 1
ATOM 1525 C CA . VAL A 1 201 ? -8.008 -20.469 -11.797 1 94.5 201 VAL A CA 1
ATOM 1526 C C . VAL A 1 201 ? -7.371 -19.109 -12.055 1 94.5 201 VAL A C 1
ATOM 1528 O O . VAL A 1 201 ? -7.16 -18.734 -13.211 1 94.5 201 VAL A O 1
ATOM 1531 N N . GLU A 1 202 ? -7.043 -18.344 -11 1 95.12 202 GLU A N 1
ATOM 1532 C CA . GLU A 1 202 ? -6.301 -17.094 -11.172 1 95.12 202 GLU A CA 1
ATOM 1533 C C . GLU A 1 202 ? -4.988 -17.328 -11.906 1 95.12 202 GLU A C 1
ATOM 1535 O O . GLU A 1 202 ? -4.625 -16.562 -12.805 1 95.12 202 GLU A O 1
ATOM 1540 N N . ALA A 1 203 ? -4.336 -18.391 -11.562 1 95.31 203 ALA A N 1
ATOM 1541 C CA . ALA A 1 203 ? -3.082 -18.75 -12.219 1 95.31 203 ALA A CA 1
ATOM 1542 C C . ALA A 1 203 ? -3.312 -19.141 -13.672 1 95.31 203 ALA A C 1
ATOM 1544 O O . ALA A 1 203 ? -2.514 -18.812 -14.547 1 95.31 203 ALA A O 1
ATOM 1545 N N . VAL A 1 204 ? -4.422 -19.859 -13.93 1 96.62 204 VAL A N 1
ATOM 1546 C CA . VAL A 1 204 ? -4.754 -20.25 -15.289 1 96.62 204 VAL A CA 1
ATOM 1547 C C . VAL A 1 204 ? -4.879 -19.016 -16.172 1 96.62 204 VAL A C 1
ATOM 1549 O O . VAL A 1 204 ? -4.363 -19 -17.297 1 96.62 204 VAL A O 1
ATOM 1552 N N . ILE A 1 205 ? -5.504 -18.047 -15.688 1 98.12 205 ILE A N 1
ATOM 1553 C CA . ILE A 1 205 ? -5.773 -16.828 -16.438 1 98.12 205 ILE A CA 1
ATOM 1554 C C . ILE A 1 205 ? -4.461 -16.109 -16.75 1 98.12 205 ILE A C 1
ATOM 1556 O O . ILE A 1 205 ? -4.184 -15.766 -17.906 1 98.12 205 ILE A O 1
ATOM 1560 N N . SER A 1 206 ? -3.658 -15.836 -15.734 1 98.38 206 SER A N 1
ATOM 1561 C CA . SER A 1 206 ? -2.418 -15.102 -15.961 1 98.38 206 SER A CA 1
ATOM 1562 C C . SER A 1 206 ? -1.447 -15.906 -16.812 1 98.38 206 SER A C 1
ATOM 1564 O O . SER A 1 206 ? -0.738 -15.352 -17.656 1 98.38 206 SER A O 1
ATOM 1566 N N . HIS A 1 207 ? -1.392 -17.25 -16.656 1 97.88 207 HIS A N 1
ATOM 1567 C CA . HIS A 1 207 ? -0.553 -18.109 -17.484 1 97.88 207 HIS A CA 1
ATOM 1568 C C . HIS A 1 207 ? -0.885 -17.938 -18.953 1 97.88 207 HIS A C 1
ATOM 1570 O O . HIS A 1 207 ? 0.016 -17.875 -19.797 1 97.88 207 HIS A O 1
ATOM 1576 N N . LEU A 1 208 ? -2.172 -17.969 -19.219 1 98.38 208 LEU A N 1
ATOM 1577 C CA . LEU A 1 208 ? -2.639 -17.875 -20.594 1 98.38 208 LEU A CA 1
ATOM 1578 C C . LEU A 1 208 ? -2.104 -16.609 -21.266 1 98.38 208 LEU A C 1
ATOM 1580 O O . LEU A 1 208 ? -1.587 -16.672 -22.391 1 98.38 208 LEU A O 1
ATOM 1584 N N . VAL A 1 209 ? -2.205 -15.531 -20.562 1 98.75 209 VAL A N 1
ATOM 1585 C CA . VAL A 1 209 ? -1.779 -14.242 -21.109 1 98.75 209 VAL A CA 1
ATOM 1586 C C . VAL A 1 209 ? -0.259 -14.227 -21.25 1 98.75 209 VAL A C 1
ATOM 1588 O O . VAL A 1 209 ? 0.267 -13.812 -22.297 1 98.75 209 VAL A O 1
ATOM 1591 N N . VAL A 1 210 ? 0.486 -14.656 -20.234 1 98.75 210 VAL A N 1
ATOM 1592 C CA . VAL A 1 210 ? 1.944 -14.633 -20.25 1 98.75 210 VAL A CA 1
ATOM 1593 C C . VAL A 1 210 ? 2.475 -15.555 -21.344 1 98.75 210 VAL A C 1
ATOM 1595 O O . VAL A 1 210 ? 3.424 -15.211 -22.047 1 98.75 210 VAL A O 1
ATOM 1598 N N . LYS A 1 211 ? 1.865 -16.703 -21.453 1 97.81 211 LYS A N 1
ATOM 1599 C CA . LYS A 1 211 ? 2.279 -17.672 -22.484 1 97.81 211 LYS A CA 1
ATOM 1600 C C . LYS A 1 211 ? 2.117 -17.078 -23.875 1 97.81 211 LYS A C 1
ATOM 1602 O O . LYS A 1 211 ? 2.998 -17.234 -24.734 1 97.81 211 LYS A O 1
ATOM 1607 N N . GLU A 1 212 ? 1.054 -16.438 -24.109 1 98.25 212 GLU A N 1
ATOM 1608 C CA . GLU A 1 212 ? 0.707 -15.961 -25.438 1 98.25 212 GLU A CA 1
ATOM 1609 C C . GLU A 1 212 ? 1.485 -14.695 -25.797 1 98.25 212 GLU A C 1
ATOM 1611 O O . GLU A 1 212 ? 1.934 -14.539 -26.938 1 98.25 212 GLU A O 1
ATOM 1616 N N . PHE A 1 213 ? 1.7 -13.789 -24.859 1 98.19 213 PHE A N 1
ATOM 1617 C CA . PHE A 1 213 ? 2.176 -12.453 -25.219 1 98.19 213 PHE A CA 1
ATOM 1618 C C . PHE A 1 213 ? 3.557 -12.195 -24.625 1 98.19 213 PHE A C 1
ATOM 1620 O O . PHE A 1 213 ? 4.207 -11.211 -24.969 1 98.19 213 PHE A O 1
ATOM 1627 N N . GLN A 1 214 ? 4.039 -12.984 -23.672 1 97.81 214 GLN A N 1
ATOM 1628 C CA . GLN A 1 214 ? 5.355 -12.891 -23.047 1 97.81 214 GLN A CA 1
ATOM 1629 C C . GLN A 1 214 ? 5.551 -11.531 -22.375 1 97.81 214 GLN A C 1
ATOM 1631 O O . GLN A 1 214 ? 6.605 -10.906 -22.531 1 97.81 214 GLN A O 1
ATOM 1636 N N . ILE A 1 215 ? 4.543 -11.047 -21.703 1 98.56 215 ILE A N 1
ATOM 1637 C CA . ILE A 1 215 ? 4.605 -9.852 -20.875 1 98.56 215 ILE A CA 1
ATOM 1638 C C . ILE A 1 215 ? 4.008 -10.148 -19.5 1 98.56 215 ILE A C 1
ATOM 1640 O O . ILE A 1 215 ? 3.215 -11.086 -19.344 1 98.56 215 ILE A O 1
ATOM 1644 N N . PRO A 1 216 ? 4.402 -9.414 -18.484 1 98.81 216 PRO A N 1
ATOM 1645 C CA . PRO A 1 216 ? 3.865 -9.656 -17.141 1 98.81 216 PRO A CA 1
ATOM 1646 C C . PRO A 1 216 ? 2.344 -9.539 -17.078 1 98.81 216 PRO A C 1
ATOM 1648 O O . PRO A 1 216 ? 1.762 -8.672 -17.734 1 98.81 216 PRO A O 1
ATOM 1651 N N . CYS A 1 217 ? 1.77 -10.406 -16.359 1 98.88 217 CYS A N 1
ATOM 1652 C CA . CYS A 1 217 ? 0.324 -10.422 -16.156 1 98.88 217 CYS A CA 1
ATOM 1653 C C . CYS A 1 217 ? -0.035 -10.914 -14.766 1 98.88 217 CYS A C 1
ATOM 1655 O O . CYS A 1 217 ? 0.661 -11.766 -14.203 1 98.88 217 CYS A O 1
ATOM 1657 N N . ALA A 1 218 ? -1.021 -10.383 -14.164 1 98.62 218 ALA A N 1
ATOM 1658 C CA . ALA A 1 218 ? -1.611 -10.852 -12.914 1 98.62 218 ALA A CA 1
ATOM 1659 C C . ALA A 1 218 ? -3.123 -10.641 -12.914 1 98.62 218 ALA A C 1
ATOM 1661 O O . ALA A 1 218 ? -3.65 -9.859 -13.703 1 98.62 218 ALA A O 1
ATOM 1662 N N . HIS A 1 219 ? -3.744 -11.352 -12.086 1 97.69 219 HIS A N 1
ATOM 1663 C CA . HIS A 1 219 ? -5.203 -11.367 -12.062 1 97.69 219 HIS A CA 1
ATOM 1664 C C . HIS A 1 219 ? -5.734 -10.922 -10.703 1 97.69 219 HIS A C 1
ATOM 1666 O O . HIS A 1 219 ? -5.117 -11.188 -9.672 1 97.69 219 HIS A O 1
ATOM 1672 N N . ALA A 1 220 ? -6.801 -10.195 -10.719 1 96.81 220 ALA A N 1
ATOM 1673 C CA . ALA A 1 220 ? -7.625 -9.906 -9.547 1 96.81 220 ALA A CA 1
ATOM 1674 C C . ALA A 1 220 ? -9.062 -10.383 -9.75 1 96.81 220 ALA A C 1
ATOM 1676 O O . ALA A 1 220 ? -9.68 -10.078 -10.773 1 96.81 220 ALA A O 1
ATOM 1677 N N . PRO A 1 221 ? -9.617 -11.086 -8.805 1 95.5 221 PRO A N 1
ATOM 1678 C CA . PRO A 1 221 ? -11 -11.547 -8.953 1 95.5 221 PRO A CA 1
ATOM 1679 C C . PRO A 1 221 ? -12.023 -10.445 -8.695 1 95.5 221 PRO A C 1
ATOM 1681 O O . PRO A 1 221 ? -1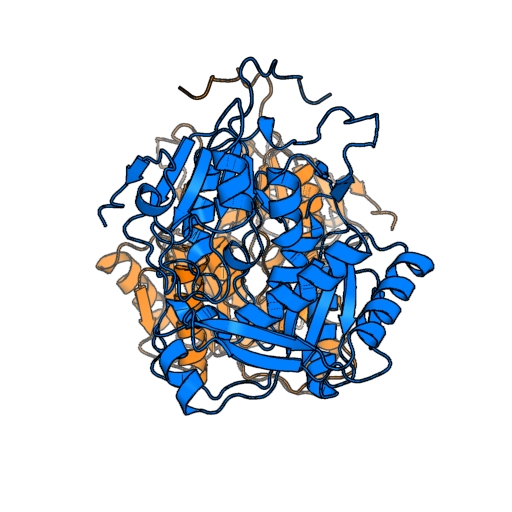1.789 -9.57 -7.855 1 95.5 221 PRO A O 1
ATOM 1684 N N . ALA A 1 222 ? -13.07 -10.414 -9.43 1 96.12 222 ALA A N 1
ATOM 1685 C CA . ALA A 1 222 ? -14.266 -9.633 -9.125 1 96.12 222 ALA A CA 1
ATOM 1686 C C . ALA A 1 222 ? -15.336 -10.508 -8.484 1 96.12 222 ALA A C 1
ATOM 1688 O O . ALA A 1 222 ? -15.797 -11.484 -9.086 1 96.12 222 ALA A O 1
ATOM 1689 N N . MET A 1 223 ? -15.664 -10.164 -7.305 1 90.44 223 MET A N 1
ATOM 1690 C CA . MET A 1 223 ? -16.688 -10.883 -6.551 1 90.44 223 MET A CA 1
ATOM 1691 C C . MET A 1 223 ? -17.578 -9.914 -5.785 1 90.44 223 MET A C 1
ATOM 1693 O O . MET A 1 223 ? -17.156 -8.805 -5.453 1 90.44 223 MET A O 1
ATOM 1697 N N . LEU A 1 224 ? -18.75 -10.352 -5.566 1 85.88 224 LEU A N 1
ATOM 1698 C CA . LEU A 1 224 ? -19.609 -9.547 -4.715 1 85.88 224 LEU A CA 1
ATOM 1699 C C . LEU A 1 224 ? -19.109 -9.555 -3.271 1 85.88 224 LEU A C 1
ATOM 1701 O O . LEU A 1 224 ? -18.578 -10.555 -2.803 1 85.88 224 LEU A O 1
ATOM 1705 N N . PRO A 1 225 ? -19.344 -8.406 -2.643 1 77.31 225 PRO A N 1
ATOM 1706 C CA . PRO A 1 225 ? -18.844 -8.328 -1.266 1 77.31 225 PRO A CA 1
ATOM 1707 C C . PRO A 1 225 ? -19.516 -9.344 -0.338 1 77.31 225 PRO A C 1
ATOM 1709 O O . PRO A 1 225 ? -20.703 -9.617 -0.477 1 77.31 225 PRO A O 1
ATOM 1712 N N . LEU A 1 226 ? -18.703 -9.891 0.541 1 77.19 226 LEU A N 1
ATOM 1713 C CA . LEU A 1 226 ? -19.203 -10.797 1.562 1 77.19 226 LEU A CA 1
ATOM 1714 C C . LEU A 1 226 ? -19.781 -10.023 2.748 1 77.19 226 LEU A C 1
ATOM 1716 O O . LEU A 1 226 ? -19.312 -8.922 3.051 1 77.19 226 LEU A O 1
ATOM 1720 N N . PRO A 1 227 ? -20.734 -10.641 3.369 1 80.38 227 PRO A N 1
ATOM 1721 C CA . PRO A 1 227 ? -21.234 -9.992 4.586 1 80.38 227 PRO A CA 1
ATOM 1722 C C . PRO A 1 227 ? -20.172 -9.898 5.68 1 80.38 227 PRO A C 1
ATOM 1724 O O . PRO A 1 227 ? -19.297 -10.766 5.77 1 80.38 227 PRO A O 1
ATOM 1727 N N . LEU A 1 228 ? -20.344 -8.891 6.453 1 82.69 228 LEU A N 1
ATOM 1728 C CA . LEU A 1 228 ? -19.422 -8.695 7.562 1 82.69 228 LEU A CA 1
ATOM 1729 C C . LEU A 1 228 ? -19.484 -9.859 8.547 1 82.69 228 LEU A C 1
ATOM 1731 O O . LEU A 1 228 ? -20.578 -10.344 8.867 1 82.69 228 LEU A O 1
ATOM 1735 N N . THR A 1 229 ? -18.344 -10.352 8.875 1 80.56 229 THR A N 1
ATOM 1736 C CA . THR A 1 229 ? -18.266 -11.398 9.891 1 80.56 229 THR A CA 1
ATOM 1737 C C . THR A 1 229 ? -17.531 -10.906 11.133 1 80.56 229 THR A C 1
ATOM 1739 O O . THR A 1 229 ? -16.562 -10.148 11.023 1 80.56 229 THR A O 1
ATOM 1742 N N . LEU A 1 230 ? -17.984 -11.383 12.25 1 81.69 230 LEU A N 1
ATOM 1743 C CA . LEU A 1 230 ? -17.406 -10.945 13.523 1 81.69 230 LEU A CA 1
ATOM 1744 C C . LEU A 1 230 ? -16.172 -11.766 13.883 1 81.69 230 LEU A C 1
ATOM 1746 O O . LEU A 1 230 ? -15.344 -11.328 14.672 1 81.69 230 LEU A O 1
ATOM 1750 N N . SER A 1 231 ? -16.172 -12.906 13.336 1 82.44 231 SER A N 1
ATOM 1751 C CA . SER A 1 231 ? -15.047 -13.797 13.641 1 82.44 231 SER A CA 1
ATOM 1752 C C . SER A 1 231 ? -14.195 -14.055 12.398 1 82.44 231 SER A C 1
ATOM 1754 O O . SER A 1 231 ? -14.633 -14.75 11.477 1 82.44 231 SER A O 1
ATOM 1756 N N . LEU A 1 232 ? -13.227 -13.367 12.258 1 86.44 232 LEU A N 1
ATOM 1757 C CA . LEU A 1 232 ? -12.336 -13.477 11.102 1 86.44 232 LEU A CA 1
ATOM 1758 C C . LEU A 1 232 ? -10.914 -13.797 11.547 1 86.44 232 LEU A C 1
ATOM 1760 O O . LEU A 1 232 ? -10.422 -13.242 12.531 1 86.44 232 LEU A O 1
ATOM 1764 N N . CYS A 1 233 ? -10.383 -14.859 10.883 1 87.69 233 CYS A N 1
ATOM 1765 C CA . CYS A 1 233 ? -8.969 -15.133 11.102 1 87.69 233 CYS A CA 1
ATOM 1766 C C . CYS A 1 233 ? -8.102 -14.016 10.531 1 87.69 233 CYS A C 1
ATOM 1768 O O . CYS A 1 233 ? -8.344 -13.547 9.414 1 87.69 233 CYS A O 1
ATOM 1770 N N . PRO A 1 234 ? -7.09 -13.609 11.266 1 85.44 234 PRO A N 1
ATOM 1771 C CA . PRO A 1 234 ? -6.215 -12.539 10.773 1 85.44 234 PRO A CA 1
ATOM 1772 C C . PRO A 1 234 ? -5.555 -12.883 9.438 1 85.44 234 PRO A C 1
ATOM 1774 O O . PRO A 1 234 ? -5.395 -12.008 8.586 1 85.44 234 PRO A O 1
ATOM 1777 N N . LYS A 1 235 ? -5.316 -14.07 9.195 1 84.88 235 LYS A N 1
ATOM 1778 C CA . LYS A 1 235 ? -4.645 -14.5 7.969 1 84.88 235 LYS A CA 1
ATOM 1779 C C . LYS A 1 235 ? -5.52 -14.242 6.746 1 84.88 235 LYS A C 1
ATOM 1781 O O . LYS A 1 235 ? -5.016 -14.109 5.633 1 84.88 235 LYS A O 1
ATOM 1786 N N . SER A 1 236 ? -6.805 -14.188 7.016 1 85.06 236 SER A N 1
ATOM 1787 C CA . SER A 1 236 ? -7.738 -14.047 5.902 1 85.06 236 SER A CA 1
ATOM 1788 C C . SER A 1 236 ? -8.336 -12.641 5.859 1 85.06 236 SER A C 1
ATOM 1790 O O . SER A 1 236 ? -9.188 -12.344 5.016 1 85.06 236 SER A O 1
ATOM 1792 N N . ALA A 1 237 ? -7.906 -11.805 6.684 1 86.94 237 ALA A N 1
ATOM 1793 C CA . ALA A 1 237 ? -8.555 -10.508 6.883 1 86.94 237 ALA A CA 1
ATOM 1794 C C . ALA A 1 237 ? -8.328 -9.586 5.688 1 86.94 237 ALA A C 1
ATOM 1796 O O . ALA A 1 237 ? -9.133 -8.688 5.43 1 86.94 237 ALA A O 1
ATOM 1797 N N . ALA A 1 238 ? -7.309 -9.773 4.93 1 86.44 238 ALA A N 1
ATOM 1798 C CA . ALA A 1 238 ? -6.953 -8.883 3.832 1 86.44 238 ALA A CA 1
ATOM 1799 C C . ALA A 1 238 ? -8.078 -8.805 2.803 1 86.44 238 ALA A C 1
ATOM 1801 O O . ALA A 1 238 ? -8.289 -7.758 2.184 1 86.44 238 ALA A O 1
ATOM 1802 N N . GLU A 1 239 ? -8.758 -9.852 2.699 1 82.19 239 GLU A N 1
ATOM 1803 C CA . GLU A 1 239 ? -9.773 -9.938 1.655 1 82.19 239 GLU A CA 1
ATOM 1804 C C . GLU A 1 239 ? -11.055 -9.234 2.076 1 82.19 239 GLU A C 1
ATOM 1806 O O . GLU A 1 239 ? -11.977 -9.07 1.268 1 82.19 239 GLU A O 1
ATOM 1811 N N . GLU A 1 240 ? -11.109 -8.766 3.293 1 81.38 240 GLU A N 1
ATOM 1812 C CA . GLU A 1 240 ? -12.359 -8.25 3.844 1 81.38 240 GLU A CA 1
ATOM 1813 C C . GLU A 1 240 ? -12.344 -6.723 3.922 1 81.38 240 GLU A C 1
ATOM 1815 O O . GLU A 1 240 ? -13.336 -6.102 4.301 1 81.38 240 GLU A O 1
ATOM 1820 N N . ILE A 1 241 ? -11.336 -6.098 3.492 1 82.44 241 ILE A N 1
ATOM 1821 C CA . ILE A 1 241 ? -11.18 -4.707 3.904 1 82.44 241 ILE A CA 1
ATOM 1822 C C . ILE A 1 241 ? -11.414 -3.785 2.709 1 82.44 241 ILE A C 1
ATOM 1824 O O . ILE A 1 241 ? -11.234 -2.568 2.811 1 82.44 241 ILE A O 1
ATOM 1828 N N . GLY A 1 242 ? -11.758 -4.285 1.59 1 83 242 GLY A N 1
ATOM 1829 C CA . GLY A 1 242 ? -12.031 -3.467 0.417 1 83 242 GLY A CA 1
ATOM 1830 C C . GLY A 1 242 ? -13.031 -4.094 -0.531 1 83 242 GLY A C 1
ATOM 1831 O O . GLY A 1 242 ? -13.516 -5.199 -0.289 1 83 242 GLY A O 1
ATOM 1832 N N . TYR A 1 243 ? -13.234 -3.348 -1.646 1 83.38 243 TYR A N 1
ATOM 1833 C CA . TYR A 1 243 ? -14.234 -3.781 -2.613 1 83.38 243 TYR A CA 1
ATOM 1834 C C . TYR A 1 243 ? -13.609 -4.648 -3.697 1 83.38 243 TYR A C 1
ATOM 1836 O O . TYR A 1 243 ? -14.312 -5.379 -4.402 1 83.38 243 TYR A O 1
ATOM 1844 N N . THR A 1 244 ? -12.328 -4.398 -3.836 1 90.88 244 THR A N 1
ATOM 1845 C CA . THR A 1 244 ? -11.641 -5.086 -4.922 1 90.88 244 THR A CA 1
ATOM 1846 C C . THR A 1 244 ? -10.305 -5.648 -4.445 1 90.88 244 THR A C 1
ATOM 1848 O O . THR A 1 244 ? -9.883 -5.379 -3.32 1 90.88 244 THR A O 1
ATOM 1851 N N . PHE A 1 245 ? -9.656 -6.41 -5.297 1 94.81 245 PHE A N 1
ATOM 1852 C CA . PHE A 1 245 ? -8.336 -6.988 -5.047 1 94.81 245 PHE A CA 1
ATOM 1853 C C . PHE A 1 245 ? -7.305 -6.418 -6.012 1 94.81 245 PHE A C 1
ATOM 1855 O O . PHE A 1 245 ? -6.238 -7.008 -6.211 1 94.81 245 PHE A O 1
ATOM 1862 N N . LEU A 1 246 ? -7.605 -5.301 -6.566 1 97.25 246 LEU A N 1
ATOM 1863 C CA . LEU A 1 246 ? -6.914 -4.797 -7.75 1 97.25 246 LEU A CA 1
ATOM 1864 C C . LEU A 1 246 ? -5.699 -3.965 -7.359 1 97.25 246 LEU A C 1
ATOM 1866 O O . LEU A 1 246 ? -4.691 -3.959 -8.07 1 97.25 246 LEU A O 1
ATOM 1870 N N . PRO A 1 247 ? -5.688 -3.307 -6.156 1 96.69 247 PRO A N 1
ATOM 1871 C CA . PRO A 1 247 ? -4.574 -2.406 -5.852 1 96.69 247 PRO A CA 1
ATOM 1872 C C . PRO A 1 247 ? -3.23 -3.131 -5.793 1 96.69 247 PRO A C 1
ATOM 1874 O O . PRO A 1 247 ? -2.248 -2.666 -6.379 1 96.69 247 PRO A O 1
ATOM 1877 N N . CYS A 1 248 ? -3.133 -4.23 -5.133 1 97.75 248 CYS A N 1
ATOM 1878 C CA . CYS A 1 248 ? -1.866 -4.945 -5.027 1 97.75 248 CYS A CA 1
ATOM 1879 C C . CYS A 1 248 ? -1.391 -5.422 -6.395 1 97.75 248 CYS A C 1
ATOM 1881 O O . CYS A 1 248 ? -0.19 -5.426 -6.672 1 97.75 248 CYS A O 1
ATOM 1883 N N . VAL A 1 249 ? -2.314 -5.82 -7.273 1 98.38 249 VAL A N 1
ATOM 1884 C CA . VAL A 1 249 ? -2.01 -6.297 -8.617 1 98.38 249 VAL A CA 1
ATOM 1885 C C . VAL A 1 249 ? -1.375 -5.172 -9.43 1 98.38 249 VAL A C 1
ATOM 1887 O O . VAL A 1 249 ? -0.33 -5.363 -10.055 1 98.38 249 VAL A O 1
ATOM 1890 N N . LEU A 1 250 ? -2.01 -4.035 -9.328 1 98.56 250 LEU A N 1
ATOM 1891 C CA . LEU A 1 250 ? -1.511 -2.895 -10.094 1 98.56 250 LEU A CA 1
ATOM 1892 C C . LEU A 1 250 ? -0.154 -2.439 -9.562 1 98.56 250 LEU A C 1
ATOM 1894 O O . LEU A 1 250 ? 0.736 -2.096 -10.344 1 98.56 250 LEU A O 1
ATOM 1898 N N . ALA A 1 251 ? 0.001 -2.451 -8.242 1 98.06 251 ALA A N 1
ATOM 1899 C CA . ALA A 1 251 ? 1.285 -2.088 -7.648 1 98.06 251 ALA A CA 1
ATOM 1900 C C . ALA A 1 251 ? 2.389 -3.035 -8.109 1 98.06 251 ALA A C 1
ATOM 1902 O O . ALA A 1 251 ? 3.48 -2.596 -8.477 1 98.06 251 ALA A O 1
ATOM 1903 N N . GLY A 1 252 ? 2.129 -4.324 -8.117 1 98.31 252 GLY A N 1
ATOM 1904 C CA . GLY A 1 252 ? 3.107 -5.309 -8.555 1 98.31 252 GLY A CA 1
ATOM 1905 C C . GLY A 1 252 ? 3.459 -5.191 -10.023 1 98.31 252 GLY A C 1
ATOM 1906 O O . GLY A 1 252 ? 4.637 -5.18 -10.391 1 98.31 252 GLY A O 1
ATOM 1907 N N . LEU A 1 253 ? 2.453 -5.055 -10.852 1 98.75 253 LEU A N 1
ATOM 1908 C CA . LEU A 1 253 ? 2.635 -5.035 -12.297 1 98.75 253 LEU A CA 1
ATOM 1909 C C . LEU A 1 253 ? 3.371 -3.773 -12.734 1 98.75 253 LEU A C 1
ATOM 1911 O O . LEU A 1 253 ? 4.055 -3.771 -13.766 1 98.75 253 LEU A O 1
ATOM 1915 N N . SER A 1 254 ? 3.246 -2.725 -11.969 1 97.81 254 SER A N 1
ATOM 1916 C CA . SER A 1 254 ? 3.857 -1.45 -12.336 1 97.81 254 SER A CA 1
ATOM 1917 C C . SER A 1 254 ? 5.367 -1.587 -12.492 1 97.81 254 SER A C 1
ATOM 1919 O O . SER A 1 254 ? 5.98 -0.872 -13.289 1 97.81 254 SER A O 1
ATOM 1921 N N . ARG A 1 255 ? 5.965 -2.574 -11.773 1 97.12 255 ARG A N 1
ATOM 1922 C CA . ARG A 1 255 ? 7.414 -2.709 -11.82 1 97.12 255 ARG A CA 1
ATOM 1923 C C . ARG A 1 255 ? 7.824 -4.148 -12.109 1 97.12 255 ARG A C 1
ATOM 1925 O O . ARG A 1 255 ? 8.984 -4.523 -11.914 1 97.12 255 ARG A O 1
ATOM 1932 N N . ALA A 1 256 ? 6.895 -4.934 -12.523 1 98.69 256 ALA A N 1
ATOM 1933 C CA . ALA A 1 256 ? 7.219 -6.312 -12.883 1 98.69 256 ALA A CA 1
ATOM 1934 C C . ALA A 1 256 ? 8.266 -6.355 -13.992 1 98.69 256 ALA A C 1
ATOM 1936 O O . ALA A 1 256 ? 8.211 -5.559 -14.938 1 98.69 256 ALA A O 1
ATOM 1937 N N . PRO A 1 257 ? 9.281 -7.234 -13.914 1 98.44 257 PRO A N 1
ATOM 1938 C CA . PRO A 1 257 ? 10.281 -7.316 -14.984 1 98.44 257 PRO A CA 1
ATOM 1939 C C . PRO A 1 257 ? 9.688 -7.801 -16.312 1 98.44 257 PRO A C 1
ATOM 1941 O O . PRO A 1 257 ? 8.703 -8.555 -16.312 1 98.44 257 PRO A O 1
ATOM 1944 N N . GLN A 1 258 ? 10.297 -7.355 -17.375 1 97.94 258 GLN A N 1
ATOM 1945 C CA . GLN A 1 258 ? 9.945 -7.875 -18.688 1 97.94 258 GLN A CA 1
ATOM 1946 C C . GLN A 1 258 ? 10.586 -9.242 -18.922 1 97.94 258 GLN A C 1
ATOM 1948 O O . GLN A 1 258 ? 11.609 -9.562 -18.328 1 97.94 258 GLN A O 1
ATOM 1953 N N . TYR A 1 259 ? 9.938 -10.016 -19.766 1 97.31 259 TYR A N 1
ATOM 1954 C CA . TYR A 1 259 ? 10.414 -11.359 -20.078 1 97.31 259 TYR A CA 1
ATOM 1955 C C . TYR A 1 259 ? 11.094 -11.391 -21.438 1 97.31 259 TYR A C 1
ATOM 1957 O O . TYR A 1 259 ? 10.5 -10.992 -22.453 1 97.31 259 TYR A O 1
ATOM 1965 N N . LEU A 1 260 ? 12.32 -11.789 -21.438 1 94.75 260 LEU A N 1
ATOM 1966 C CA . LEU A 1 260 ? 13.07 -11.867 -22.688 1 94.75 260 LEU A CA 1
ATOM 1967 C C . LEU A 1 260 ? 13.406 -13.312 -23.031 1 94.75 260 LEU A C 1
ATOM 1969 O O . LEU A 1 260 ? 14.062 -14.008 -22.25 1 94.75 260 LEU A O 1
ATOM 1973 N N . ALA A 1 261 ? 13.031 -13.734 -24.172 1 90.25 261 ALA A N 1
ATOM 1974 C CA . ALA A 1 261 ? 13.359 -15.078 -24.625 1 90.25 261 ALA A CA 1
ATOM 1975 C C . ALA A 1 261 ? 14.828 -15.188 -25 1 90.25 261 ALA A C 1
ATOM 1977 O O . ALA A 1 261 ? 15.414 -14.242 -25.531 1 90.25 261 ALA A O 1
ATOM 1978 N N . LYS A 1 262 ? 15.633 -16.172 -24.531 1 72.75 262 LYS A N 1
ATOM 1979 C CA . LYS A 1 262 ? 17.062 -16.438 -24.641 1 72.75 262 LYS A CA 1
ATOM 1980 C C . LYS A 1 262 ? 17.547 -16.234 -26.078 1 72.75 262 LYS A C 1
ATOM 1982 O O . LYS A 1 262 ? 18.672 -15.773 -26.297 1 72.75 262 LYS A O 1
ATOM 1987 N N . ASP A 1 263 ? 16.906 -16.781 -27.078 1 64.75 263 ASP A N 1
ATOM 1988 C CA . ASP A 1 263 ? 17.516 -16.594 -28.391 1 64.75 263 ASP A CA 1
ATOM 1989 C C . ASP A 1 263 ? 17.797 -15.125 -28.672 1 64.75 263 ASP A C 1
ATOM 1991 O O . ASP A 1 263 ? 18.359 -14.789 -29.719 1 64.75 263 ASP A O 1
ATOM 1995 N N . SER A 1 264 ? 17.391 -14.414 -27.688 1 55.31 264 SER A N 1
ATOM 1996 C CA . SER A 1 264 ? 17.625 -12.992 -27.922 1 55.31 264 SER A CA 1
ATOM 1997 C C . SER A 1 264 ? 19.078 -12.617 -27.609 1 55.31 264 SER A C 1
ATOM 1999 O O . SER A 1 264 ? 19.625 -13.039 -26.594 1 55.31 264 SER A O 1
ATOM 2001 N N . GLN A 1 265 ? 19.953 -12.797 -28.5 1 51.66 265 GLN A N 1
ATOM 2002 C CA . GLN A 1 265 ? 21.391 -12.539 -28.516 1 51.66 265 GLN A CA 1
ATOM 2003 C C . GLN A 1 265 ? 21.812 -11.672 -27.328 1 51.66 265 GLN A C 1
ATOM 2005 O O . GLN A 1 265 ? 22.969 -11.695 -26.906 1 51.66 265 GLN A O 1
ATOM 2010 N N . PHE A 1 266 ? 21.141 -10.648 -27.016 1 50.41 266 PHE A N 1
ATOM 2011 C CA . PHE A 1 266 ? 21.672 -9.516 -26.266 1 50.41 266 PHE A CA 1
ATOM 2012 C C . PHE A 1 266 ? 21.25 -9.586 -24.797 1 50.41 266 PHE A C 1
ATOM 2014 O O . PHE A 1 266 ? 20.188 -9.07 -24.422 1 50.41 266 PHE A O 1
ATOM 2021 N N . PHE A 1 267 ? 21.484 -10.867 -24.109 1 58.75 267 PHE A N 1
ATOM 2022 C CA . PHE A 1 267 ? 21.25 -10.547 -22.703 1 58.75 267 PHE A CA 1
ATOM 2023 C C . PHE A 1 267 ? 22.016 -9.297 -22.297 1 58.75 267 PHE A C 1
ATOM 2025 O O . PHE A 1 267 ? 23.25 -9.266 -22.375 1 58.75 267 PHE A O 1
ATOM 2032 N N . GLU A 1 268 ? 21.469 -8.195 -22.672 1 59.44 268 GLU A N 1
ATOM 2033 C CA . GLU A 1 268 ? 21.984 -6.879 -22.312 1 59.44 268 GLU A CA 1
ATOM 2034 C C . GLU A 1 268 ? 22.391 -6.82 -20.844 1 59.44 268 GLU A C 1
ATOM 2036 O O . GLU A 1 268 ? 21.953 -7.648 -20.047 1 59.44 268 GLU A O 1
ATOM 2041 N N . LYS A 1 269 ? 23.297 -6.066 -20.516 1 70.81 269 LYS A N 1
ATOM 2042 C CA . LYS A 1 269 ? 23.719 -5.625 -19.188 1 70.81 269 LYS A CA 1
ATOM 2043 C C . LYS A 1 269 ? 22.516 -5.305 -18.312 1 70.81 269 LYS A C 1
ATOM 2045 O O . LYS A 1 269 ? 21.594 -4.609 -18.734 1 70.81 269 LYS A O 1
ATOM 2050 N N . GLY A 1 270 ? 22.281 -6.227 -17.25 1 84.56 270 GLY A N 1
ATOM 2051 C CA . GLY A 1 270 ? 21.312 -5.879 -16.234 1 84.56 270 GLY A CA 1
ATOM 2052 C C . GLY A 1 270 ? 20.188 -6.891 -16.109 1 84.56 270 GLY A C 1
ATOM 2053 O O . GLY A 1 270 ? 19.406 -6.848 -15.156 1 84.56 270 GLY A O 1
ATOM 2054 N N . CYS A 1 271 ? 20.156 -7.93 -17.109 1 91.75 271 CYS A N 1
ATOM 2055 C CA . CYS A 1 271 ? 19.125 -8.953 -17.016 1 91.75 271 CYS A CA 1
ATOM 2056 C C . CYS A 1 271 ? 19.516 -10.047 -16.031 1 91.75 271 CYS A C 1
ATOM 2058 O O . CYS A 1 271 ? 20.719 -10.32 -15.852 1 91.75 271 CYS A O 1
ATOM 2060 N N . LEU A 1 272 ? 18.531 -10.648 -15.5 1 94.44 272 LEU A N 1
ATOM 2061 C CA . LEU A 1 272 ? 18.734 -11.812 -14.641 1 94.44 272 LEU A CA 1
ATOM 2062 C C . LEU A 1 272 ? 18.406 -13.102 -15.383 1 94.44 272 LEU A C 1
ATOM 2064 O O . LEU A 1 272 ? 17.422 -13.164 -16.125 1 94.44 272 LEU A O 1
ATOM 2068 N N . VAL A 1 273 ? 19.281 -14.031 -15.219 1 93.56 273 VAL A N 1
ATOM 2069 C CA . VAL A 1 273 ? 19.062 -15.352 -15.805 1 93.56 273 VAL A CA 1
ATOM 2070 C C . VAL A 1 273 ? 19.031 -16.406 -14.711 1 93.56 273 VAL A C 1
ATOM 2072 O O . VAL A 1 273 ? 19.438 -16.141 -13.57 1 93.56 273 VAL A O 1
ATOM 2075 N N . GLY A 1 274 ? 18.547 -17.594 -15.078 1 93.81 274 GLY A N 1
ATOM 2076 C CA . GLY A 1 274 ? 18.375 -18.656 -14.102 1 93.81 274 GLY A CA 1
ATOM 2077 C C . GLY A 1 274 ? 19.641 -18.984 -13.336 1 93.81 274 GLY A C 1
ATOM 2078 O O . GLY A 1 274 ? 19.594 -19.344 -12.164 1 93.81 274 GLY A O 1
ATOM 2079 N N . SER A 1 275 ? 20.781 -18.797 -13.922 1 92.31 275 SER A N 1
ATOM 2080 C CA . SER A 1 275 ? 22.062 -19.156 -13.305 1 92.31 275 SER A CA 1
ATOM 2081 C C . SER A 1 275 ? 22.484 -18.125 -12.258 1 92.31 275 SER A C 1
ATOM 2083 O O . SER A 1 275 ? 23.406 -18.359 -11.477 1 92.31 275 SER A O 1
ATOM 2085 N N . ASP A 1 276 ? 21.766 -17.031 -12.234 1 93.44 276 ASP A N 1
ATOM 2086 C CA . ASP A 1 276 ? 22.078 -15.984 -11.258 1 93.44 276 ASP A CA 1
ATOM 2087 C C . ASP A 1 276 ? 21.484 -16.312 -9.891 1 93.44 276 ASP A C 1
ATOM 2089 O O . ASP A 1 276 ? 21.812 -15.656 -8.898 1 93.44 276 ASP A O 1
ATOM 2093 N N . VAL A 1 277 ? 20.656 -17.344 -9.844 1 97.25 277 VAL A N 1
ATOM 2094 C CA . VAL A 1 277 ? 19.938 -17.656 -8.609 1 97.25 277 VAL A CA 1
ATOM 2095 C C . VAL A 1 277 ? 20.844 -18.438 -7.664 1 97.25 277 VAL A C 1
ATOM 2097 O O . VAL A 1 277 ? 21.438 -19.438 -8.055 1 97.25 277 VAL A O 1
ATOM 2100 N N . ASP A 1 278 ? 20.891 -17.953 -6.434 1 97.5 278 ASP A N 1
ATOM 2101 C CA . ASP A 1 278 ? 21.766 -18.562 -5.441 1 97.5 278 ASP A CA 1
ATOM 2102 C C . ASP A 1 278 ? 21 -19.5 -4.516 1 97.5 278 ASP A C 1
ATOM 2104 O O . ASP A 1 278 ? 21.562 -20.438 -3.965 1 97.5 278 ASP A O 1
ATOM 2108 N N . SER A 1 279 ? 19.719 -19.219 -4.305 1 97.75 279 SER A N 1
ATOM 2109 C CA . SER A 1 279 ? 18.922 -20.078 -3.441 1 97.75 279 SER A CA 1
ATOM 2110 C C . SER A 1 279 ? 17.438 -20.047 -3.846 1 97.75 279 SER A C 1
ATOM 2112 O O . SER A 1 279 ? 16.984 -19.062 -4.449 1 97.75 279 SER A O 1
ATOM 2114 N N . VAL A 1 280 ? 16.75 -21.125 -3.578 1 98.12 280 VAL A N 1
ATOM 2115 C CA . VAL A 1 280 ? 15.32 -21.281 -3.814 1 98.12 280 VAL A CA 1
ATOM 2116 C C . VAL A 1 280 ? 14.633 -21.766 -2.541 1 98.12 280 VAL A C 1
ATOM 2118 O O . VAL A 1 280 ? 15.055 -22.766 -1.947 1 98.12 280 VAL A O 1
ATOM 2121 N N . ILE A 1 281 ? 13.609 -21.031 -2.096 1 97.94 281 ILE A N 1
ATOM 2122 C CA . ILE A 1 281 ? 12.867 -21.359 -0.879 1 97.94 281 ILE A CA 1
ATOM 2123 C C . ILE A 1 281 ? 11.445 -21.781 -1.236 1 97.94 281 ILE A C 1
ATOM 2125 O O . ILE A 1 281 ? 10.742 -21.062 -1.957 1 97.94 281 ILE A O 1
ATOM 2129 N N . LEU A 1 282 ? 11.016 -22.906 -0.781 1 97.69 282 LEU A N 1
ATOM 2130 C CA . LEU A 1 282 ? 9.664 -23.375 -1.082 1 97.69 282 LEU A CA 1
ATOM 2131 C C . LEU A 1 282 ? 9.156 -24.312 0.006 1 97.69 282 LEU A C 1
ATOM 2133 O O . LEU A 1 282 ? 9.93 -24.766 0.854 1 97.69 282 LEU A O 1
ATOM 2137 N N . PRO A 1 283 ? 7.809 -24.562 0.052 1 97.25 283 PRO A N 1
ATOM 2138 C CA . PRO A 1 283 ? 7.254 -25.516 1.02 1 97.25 283 PRO A CA 1
ATOM 2139 C C . PRO A 1 283 ? 7.859 -26.906 0.884 1 97.25 283 PRO A C 1
ATOM 2141 O O . PRO A 1 283 ? 8.188 -27.344 -0.224 1 97.25 283 PRO A O 1
ATOM 2144 N N . ILE A 1 284 ? 7.863 -27.656 1.911 1 97 284 ILE A N 1
ATOM 2145 C CA . ILE A 1 284 ? 8.555 -28.938 2.021 1 97 284 ILE A CA 1
ATOM 2146 C C . ILE A 1 284 ? 7.969 -29.922 1.024 1 97 284 ILE A C 1
ATOM 2148 O O . ILE A 1 284 ? 8.68 -30.797 0.512 1 97 284 ILE A O 1
ATOM 2152 N N . ASP A 1 285 ? 6.707 -29.766 0.744 1 97.19 285 ASP A N 1
ATOM 2153 C CA . ASP A 1 285 ? 6.047 -30.797 -0.05 1 97.19 285 ASP A CA 1
ATOM 2154 C C . ASP A 1 285 ? 5.617 -30.25 -1.411 1 97.19 285 ASP A C 1
ATOM 2156 O O . ASP A 1 285 ? 4.691 -30.781 -2.031 1 97.19 285 ASP A O 1
ATOM 2160 N N . ALA A 1 286 ? 6.25 -29.172 -1.831 1 97.06 286 ALA A N 1
ATOM 2161 C CA . ALA A 1 286 ? 5.887 -28.547 -3.102 1 97.06 286 ALA A CA 1
ATOM 2162 C C . ALA A 1 286 ? 7.086 -28.484 -4.043 1 97.06 286 ALA A C 1
ATOM 2164 O O . ALA A 1 286 ? 7.25 -27.516 -4.781 1 97.06 286 ALA A O 1
ATOM 2165 N N . CYS A 1 287 ? 7.91 -29.453 -4.113 1 96.88 287 CYS A N 1
ATOM 2166 C CA . CYS A 1 287 ? 9.148 -29.422 -4.883 1 96.88 287 CYS A CA 1
ATOM 2167 C C . CYS A 1 287 ? 8.93 -30 -6.281 1 96.88 287 CYS A C 1
ATOM 2169 O O . CYS A 1 287 ? 9.859 -30.031 -7.098 1 96.88 287 CYS A O 1
ATOM 2171 N N . GLY A 1 288 ? 7.766 -30.391 -6.578 1 96.25 288 GLY A N 1
ATOM 2172 C CA . GLY A 1 288 ? 7.504 -31.078 -7.836 1 96.25 288 GLY A CA 1
ATOM 2173 C C . GLY A 1 288 ? 7.109 -30.141 -8.953 1 96.25 288 GLY A C 1
ATOM 2174 O O . GLY A 1 288 ? 6.875 -30.562 -10.086 1 96.25 288 GLY A O 1
ATOM 2175 N N . GLY A 1 289 ? 6.965 -28.859 -8.695 1 95.5 289 GLY A N 1
ATOM 2176 C CA . GLY A 1 289 ? 6.625 -27.906 -9.734 1 95.5 289 GLY A CA 1
ATOM 2177 C C . GLY A 1 289 ? 7.719 -27.734 -10.766 1 95.5 289 GLY A C 1
ATOM 2178 O O . GLY A 1 289 ? 8.891 -28 -10.492 1 95.5 289 GLY A O 1
ATOM 2179 N N . ASP A 1 290 ? 7.367 -27.219 -11.977 1 96.31 290 ASP A N 1
ATOM 2180 C CA . ASP A 1 290 ? 8.297 -27.078 -13.102 1 96.31 290 ASP A CA 1
ATOM 2181 C C . ASP A 1 290 ? 9.484 -26.203 -12.727 1 96.31 290 ASP A C 1
ATOM 2183 O O . ASP A 1 290 ? 10.633 -26.531 -13.055 1 96.31 290 ASP A O 1
ATOM 2187 N N . GLY A 1 291 ? 9.211 -25.109 -12.078 1 96.94 291 GLY A N 1
ATOM 2188 C CA . GLY A 1 291 ? 10.289 -24.219 -11.68 1 96.94 291 GLY A CA 1
ATOM 2189 C C . GLY A 1 291 ? 11.242 -24.844 -10.68 1 96.94 291 GLY A C 1
ATOM 2190 O O . GLY A 1 291 ? 12.461 -24.766 -10.852 1 96.94 291 GLY A O 1
ATOM 2191 N N . ALA A 1 292 ? 10.672 -25.438 -9.656 1 96.69 292 ALA A N 1
ATOM 2192 C CA . ALA A 1 292 ? 11.477 -26.094 -8.625 1 96.69 292 ALA A CA 1
ATOM 2193 C C . ALA A 1 292 ? 12.352 -27.188 -9.227 1 96.69 292 ALA A C 1
ATOM 2195 O O . ALA A 1 292 ? 13.547 -27.281 -8.93 1 96.69 292 ALA A O 1
ATOM 2196 N N . LEU A 1 293 ? 11.781 -28.031 -10.07 1 97.19 293 LEU A N 1
ATOM 2197 C CA . LEU A 1 293 ? 12.508 -29.125 -10.711 1 97.19 293 LEU A CA 1
ATOM 2198 C C . LEU A 1 293 ? 13.617 -28.594 -11.609 1 97.19 293 LEU A C 1
ATOM 2200 O O . LEU A 1 293 ? 14.711 -29.141 -11.641 1 97.19 293 LEU A O 1
ATOM 2204 N N . ALA A 1 294 ? 13.305 -27.562 -12.336 1 97.44 294 ALA A N 1
ATOM 2205 C CA . ALA A 1 294 ? 14.297 -26.969 -13.227 1 97.44 294 ALA A CA 1
ATOM 2206 C C . ALA A 1 294 ? 15.5 -26.469 -12.445 1 97.44 294 ALA A C 1
ATOM 2208 O O . ALA A 1 294 ? 16.656 -26.688 -12.844 1 97.44 294 ALA A O 1
ATOM 2209 N N . PHE A 1 295 ? 15.289 -25.781 -11.352 1 97.25 295 PHE A N 1
ATOM 2210 C CA . PHE A 1 295 ? 16.375 -25.297 -10.523 1 97.25 295 PHE A CA 1
ATOM 2211 C C . PHE A 1 295 ? 17.203 -26.453 -9.961 1 97.25 295 PHE A C 1
ATOM 2213 O O . PHE A 1 295 ? 18.422 -26.375 -9.891 1 97.25 295 PHE A O 1
ATOM 2220 N N . ALA A 1 296 ? 16.516 -27.531 -9.586 1 95.5 296 ALA A N 1
ATOM 2221 C CA . ALA A 1 296 ? 17.172 -28.688 -8.969 1 95.5 296 ALA A CA 1
ATOM 2222 C C . ALA A 1 296 ? 18.047 -29.422 -9.969 1 95.5 296 ALA A C 1
ATOM 2224 O O . ALA A 1 296 ? 18.953 -30.172 -9.586 1 95.5 296 ALA A O 1
ATOM 2225 N N . ARG A 1 297 ? 17.828 -29.219 -11.188 1 93.62 297 ARG A N 1
ATOM 2226 C CA . ARG A 1 297 ? 18.531 -29.969 -12.219 1 93.62 297 ARG A CA 1
ATOM 2227 C C . ARG A 1 297 ? 19.625 -29.141 -12.883 1 93.62 297 ARG A C 1
ATOM 2229 O O . ARG A 1 297 ? 20.344 -29.625 -13.75 1 93.62 297 ARG A O 1
ATOM 2236 N N . LYS A 1 298 ? 19.734 -27.984 -12.453 1 92.06 298 LYS A N 1
ATOM 2237 C CA . LYS A 1 298 ? 20.75 -27.109 -13.039 1 92.06 298 LYS A CA 1
ATOM 2238 C C . LYS A 1 298 ? 22.156 -27.609 -12.711 1 92.06 298 LYS A C 1
ATOM 2240 O O . LYS A 1 298 ? 22.344 -28.297 -11.719 1 92.06 298 LYS A O 1
ATOM 2245 N N . GLN A 1 299 ? 23.125 -27.25 -13.578 1 88.44 299 GLN A N 1
ATOM 2246 C CA . GLN A 1 299 ? 24.516 -27.578 -13.32 1 88.44 299 GLN A CA 1
ATOM 2247 C C . GLN A 1 299 ? 25.047 -26.844 -12.086 1 88.44 299 GLN A C 1
ATOM 2249 O O . GLN A 1 299 ? 25.594 -27.469 -11.18 1 88.44 299 GLN A O 1
ATOM 2254 N N . ASN A 1 300 ? 24.953 -25.547 -12.133 1 88.62 300 ASN A N 1
ATOM 2255 C CA . ASN A 1 300 ? 25.188 -24.75 -10.93 1 88.62 300 ASN A CA 1
ATOM 2256 C C . ASN A 1 300 ? 23.922 -24.609 -10.094 1 88.62 300 ASN A C 1
ATOM 2258 O O . ASN A 1 300 ? 23.234 -23.578 -10.18 1 88.62 300 ASN A O 1
ATOM 2262 N N . LYS A 1 301 ? 23.719 -25.547 -9.273 1 92 301 LYS A N 1
ATOM 2263 C CA . LYS A 1 301 ? 22.469 -25.656 -8.539 1 92 301 LYS A CA 1
ATOM 2264 C C . LYS A 1 301 ? 22.391 -24.625 -7.418 1 92 301 LYS A C 1
ATOM 2266 O O . LYS A 1 301 ? 23.344 -24.484 -6.633 1 92 301 LYS A O 1
ATOM 2271 N N . PRO A 1 302 ? 21.344 -23.938 -7.414 1 96.62 302 PRO A N 1
ATOM 2272 C CA . PRO A 1 302 ? 21.141 -23.109 -6.223 1 96.62 302 PRO A CA 1
ATOM 2273 C C . PRO A 1 302 ? 20.844 -23.922 -4.973 1 96.62 302 PRO A C 1
ATOM 2275 O O . PRO A 1 302 ? 20.484 -25.109 -5.07 1 96.62 302 PRO A O 1
ATOM 2278 N N . LEU A 1 303 ? 21.125 -23.281 -3.82 1 96.62 303 LEU A N 1
ATOM 2279 C CA . LEU A 1 303 ? 20.719 -23.906 -2.568 1 96.62 303 LEU A CA 1
ATOM 2280 C C . LEU A 1 303 ? 19.188 -24.016 -2.486 1 96.62 303 LEU A C 1
ATOM 2282 O O . LEU A 1 303 ? 18.484 -23.016 -2.551 1 96.62 303 LEU A O 1
ATOM 2286 N N . ILE A 1 304 ? 18.688 -25.219 -2.424 1 96.69 304 ILE A N 1
ATOM 2287 C CA . ILE A 1 304 ? 17.25 -25.438 -2.293 1 96.69 304 ILE A CA 1
ATOM 2288 C C . ILE A 1 304 ? 16.891 -25.578 -0.817 1 96.69 304 ILE A C 1
ATOM 2290 O O . ILE A 1 304 ? 17.406 -26.453 -0.116 1 96.69 304 ILE A O 1
ATOM 2294 N N . ILE A 1 305 ? 16.062 -24.688 -0.356 1 96.75 305 ILE A N 1
ATOM 2295 C CA . ILE A 1 305 ? 15.602 -24.688 1.028 1 96.75 305 ILE A CA 1
ATOM 2296 C C . ILE A 1 305 ? 14.133 -25.094 1.083 1 96.75 305 ILE A C 1
ATOM 2298 O O . ILE A 1 305 ? 13.258 -24.344 0.648 1 96.75 305 ILE A O 1
ATOM 2302 N N . ALA A 1 306 ? 13.828 -26.219 1.567 1 96.25 306 ALA A N 1
ATOM 2303 C CA . ALA A 1 306 ? 12.469 -26.719 1.758 1 96.25 306 ALA A CA 1
ATOM 2304 C C . ALA A 1 306 ? 11.992 -26.484 3.188 1 96.25 306 ALA A C 1
ATOM 2306 O O . ALA A 1 306 ? 12.523 -27.062 4.133 1 96.25 306 ALA A O 1
ATOM 2307 N N . VAL A 1 307 ? 10.945 -25.672 3.338 1 95.94 307 VAL A N 1
ATOM 2308 C CA . VAL A 1 307 ? 10.516 -25.234 4.66 1 95.94 307 VAL A CA 1
ATOM 2309 C C . VAL A 1 307 ? 9.531 -26.25 5.242 1 95.94 307 VAL A C 1
ATOM 2311 O O . VAL A 1 307 ? 8.406 -26.375 4.77 1 95.94 307 VAL A O 1
ATOM 2314 N N . GLU A 1 308 ? 9.875 -26.859 6.328 1 94.88 308 GLU A N 1
ATOM 2315 C CA . GLU A 1 308 ? 9.125 -27.953 6.922 1 94.88 308 GLU A CA 1
ATOM 2316 C C . GLU A 1 308 ? 7.797 -27.469 7.504 1 94.88 308 GLU A C 1
ATOM 2318 O O . GLU A 1 308 ? 6.797 -28.203 7.469 1 94.88 308 GLU A O 1
ATOM 2323 N N . GLU A 1 309 ? 7.77 -26.297 7.98 1 93.38 309 GLU A N 1
ATOM 2324 C CA . GLU A 1 309 ? 6.578 -25.75 8.633 1 93.38 309 GLU A CA 1
ATOM 2325 C C . GLU A 1 309 ? 5.551 -25.281 7.605 1 93.38 309 GLU A C 1
ATOM 2327 O O . GLU A 1 309 ? 4.391 -25.047 7.945 1 93.38 309 GLU A O 1
ATOM 2332 N N . ASN A 1 310 ? 6.031 -25.078 6.43 1 96.06 310 ASN A N 1
ATOM 2333 C CA . ASN A 1 310 ? 5.098 -24.703 5.371 1 96.06 310 ASN A CA 1
ATOM 2334 C C . ASN A 1 310 ? 4.621 -25.922 4.582 1 96.06 310 ASN A C 1
ATOM 2336 O O . ASN A 1 310 ? 5.258 -26.312 3.604 1 96.06 310 ASN A O 1
ATOM 2340 N N . VAL A 1 311 ? 3.459 -26.422 5.008 1 95.69 311 VAL A N 1
ATOM 2341 C CA . VAL A 1 311 ? 2.932 -27.656 4.418 1 95.69 311 VAL A CA 1
ATOM 2342 C C . VAL A 1 311 ? 1.808 -27.312 3.441 1 95.69 311 VAL A C 1
ATOM 2344 O O . VAL A 1 311 ? 1.154 -26.281 3.572 1 95.69 311 VAL A O 1
ATOM 2347 N N . THR A 1 312 ? 1.584 -28.109 2.445 1 96.62 312 THR A N 1
ATOM 2348 C CA . THR A 1 312 ? 0.535 -27.984 1.44 1 96.62 312 THR A CA 1
ATOM 2349 C C . THR A 1 312 ? -0.193 -29.312 1.246 1 96.62 312 THR A C 1
ATOM 2351 O O . THR A 1 312 ? 0.085 -30.281 1.949 1 96.62 312 THR A O 1
ATOM 2354 N N . VAL A 1 313 ? -1.148 -29.312 0.361 1 95.69 313 VAL A N 1
ATOM 2355 C CA . VAL A 1 313 ? -1.883 -30.547 0.072 1 95.69 313 VAL A CA 1
ATOM 2356 C C . VAL A 1 313 ? -1.078 -31.422 -0.892 1 95.69 313 VAL A C 1
ATOM 2358 O O . VAL A 1 313 ? -1.446 -32.562 -1.16 1 95.69 313 VAL A O 1
ATOM 2361 N N . LEU A 1 314 ? -0.005 -30.891 -1.445 1 95.62 314 LEU A N 1
ATOM 2362 C CA . LEU A 1 314 ? 0.844 -31.656 -2.361 1 95.62 314 LEU A CA 1
ATOM 2363 C C . LEU A 1 314 ? 1.722 -32.625 -1.599 1 95.62 314 LEU A C 1
ATOM 2365 O O . LEU A 1 314 ? 1.755 -32.625 -0.366 1 95.62 314 LEU A O 1
ATOM 2369 N N . ASP A 1 315 ? 2.361 -33.5 -2.361 1 95.25 315 ASP A N 1
ATOM 2370 C CA . ASP A 1 315 ? 3.164 -34.562 -1.726 1 95.25 315 ASP A CA 1
ATOM 2371 C C . ASP A 1 315 ? 4.535 -34.656 -2.383 1 95.25 315 ASP A C 1
ATOM 2373 O O . ASP A 1 315 ? 5.176 -35.719 -2.322 1 95.25 315 ASP A O 1
ATOM 2377 N N . SER A 1 316 ? 4.992 -33.688 -2.99 1 96.06 316 SER A N 1
ATOM 2378 C CA . SER A 1 316 ? 6.277 -33.719 -3.682 1 96.06 316 SER A CA 1
ATOM 2379 C C . SER A 1 316 ? 7.398 -33.219 -2.779 1 96.06 316 SER A C 1
ATOM 2381 O O . SER A 1 316 ? 7.816 -32.062 -2.883 1 96.06 316 SER A O 1
ATOM 2383 N N . THR A 1 317 ? 8 -34.094 -2.021 1 96.44 317 THR A N 1
ATOM 2384 C CA . THR A 1 317 ? 9.102 -33.781 -1.129 1 96.44 317 THR A CA 1
ATOM 2385 C C . THR A 1 317 ? 10.445 -33.938 -1.834 1 96.44 317 THR A C 1
ATOM 2387 O O . THR A 1 317 ? 10.531 -34.656 -2.842 1 96.44 317 THR A O 1
ATOM 2390 N N . PRO A 1 318 ? 11.469 -33.312 -1.299 1 95.06 318 PRO A N 1
ATOM 2391 C CA . PRO A 1 318 ? 12.797 -33.469 -1.896 1 95.06 318 PRO A CA 1
ATOM 2392 C C . PRO A 1 318 ? 13.234 -34.938 -1.929 1 95.06 318 PRO A C 1
ATOM 2394 O O . PRO A 1 318 ? 13.773 -35.406 -2.939 1 95.06 318 PRO A O 1
ATOM 2397 N N . ASP A 1 319 ? 13.008 -35.688 -0.899 1 94.81 319 ASP A N 1
ATOM 2398 C CA . ASP A 1 319 ? 13.406 -37.094 -0.798 1 94.81 319 ASP A CA 1
ATOM 2399 C C . ASP A 1 319 ? 12.742 -37.938 -1.883 1 94.81 319 ASP A C 1
ATOM 2401 O O . ASP A 1 319 ? 13.391 -38.781 -2.516 1 94.81 319 ASP A O 1
ATOM 2405 N N . LYS A 1 320 ? 11.508 -37.719 -2.082 1 95.5 320 LYS A N 1
ATOM 2406 C CA . LYS A 1 320 ? 10.75 -38.469 -3.08 1 95.5 320 LYS A CA 1
ATOM 2407 C C . LYS A 1 320 ? 11.258 -38.188 -4.488 1 95.5 320 LYS A C 1
ATOM 2409 O O . LYS A 1 320 ? 11.188 -39.031 -5.371 1 95.5 320 LYS A O 1
ATOM 2414 N N . LEU A 1 321 ? 11.758 -36.969 -4.699 1 95.31 321 LEU A N 1
ATOM 2415 C CA . LEU A 1 321 ? 12.125 -36.531 -6.043 1 95.31 321 LEU A CA 1
ATOM 2416 C C . LEU A 1 321 ? 13.625 -36.625 -6.258 1 95.31 321 LEU A C 1
ATOM 2418 O O . LEU A 1 321 ? 14.125 -36.344 -7.344 1 95.31 321 LEU A O 1
ATOM 2422 N N . GLY A 1 322 ? 14.398 -36.969 -5.203 1 93.5 322 GLY A N 1
ATOM 2423 C CA . GLY A 1 322 ? 15.844 -37.062 -5.297 1 93.5 322 GLY A CA 1
ATOM 2424 C C . GLY A 1 322 ? 16.531 -35.719 -5.375 1 93.5 322 GLY A C 1
ATOM 2425 O O . GLY A 1 322 ? 17.547 -35.562 -6.066 1 93.5 322 GLY A O 1
ATOM 2426 N N . ILE A 1 323 ? 15.945 -34.719 -4.824 1 92.88 323 ILE A N 1
ATOM 2427 C CA . ILE A 1 323 ? 16.484 -33.375 -4.816 1 92.88 323 ILE A CA 1
ATOM 2428 C C . ILE A 1 323 ? 17.266 -33.125 -3.523 1 92.88 323 ILE A C 1
ATOM 2430 O O . ILE A 1 323 ? 16.781 -33.469 -2.438 1 92.88 323 ILE A O 1
ATOM 2434 N N . GLU A 1 324 ? 18.453 -32.656 -3.609 1 89.94 324 GLU A N 1
ATOM 2435 C CA . GLU A 1 324 ? 19.203 -32.219 -2.434 1 89.94 324 GLU A CA 1
ATOM 2436 C C . GLU A 1 324 ? 18.688 -30.891 -1.903 1 89.94 324 GLU A C 1
ATOM 2438 O O . GLU A 1 324 ? 18.75 -29.875 -2.602 1 89.94 324 GLU A O 1
ATOM 2443 N N . ALA A 1 325 ? 18.125 -30.891 -0.755 1 89.75 325 ALA A N 1
ATOM 2444 C CA . ALA A 1 325 ? 17.562 -29.672 -0.163 1 89.75 325 ALA A CA 1
ATOM 2445 C C . ALA A 1 325 ? 17.891 -29.594 1.325 1 89.75 325 ALA A C 1
ATOM 2447 O O . ALA A 1 325 ? 18.094 -30.609 1.981 1 89.75 325 ALA A O 1
ATOM 2448 N N . VAL A 1 326 ? 18.094 -28.375 1.833 1 86.12 326 VAL A N 1
ATOM 2449 C CA . VAL A 1 326 ? 18.172 -28.125 3.27 1 86.12 326 VAL A CA 1
ATOM 2450 C C . VAL A 1 326 ? 16.766 -28 3.844 1 86.12 326 VAL A C 1
ATOM 2452 O O . VAL A 1 326 ? 15.945 -27.234 3.328 1 86.12 326 VAL A O 1
ATOM 2455 N N . CYS A 1 327 ? 16.438 -28.797 4.746 1 81.25 327 CYS A N 1
ATOM 2456 C CA . CYS A 1 327 ? 15.133 -28.766 5.387 1 81.25 327 CYS A CA 1
ATOM 2457 C C . CYS A 1 327 ? 15.203 -28 6.707 1 81.25 327 CYS A C 1
ATOM 2459 O O . CYS A 1 327 ? 16.016 -28.328 7.578 1 81.25 327 CYS A O 1
ATOM 2461 N N . ASN A 1 328 ? 14.68 -26.734 6.738 1 66.06 328 ASN A N 1
ATOM 2462 C CA . ASN A 1 328 ? 14.789 -25.891 7.926 1 66.06 328 ASN A CA 1
ATOM 2463 C C . ASN A 1 328 ? 13.477 -25.844 8.695 1 66.06 328 ASN A C 1
ATOM 2465 O O . ASN A 1 328 ? 12.398 -25.844 8.102 1 66.06 328 ASN A O 1
ATOM 2469 N N . GLU A 1 329 ? 13.492 -26.188 9.984 1 54.44 329 GLU A N 1
ATOM 2470 C CA . GLU A 1 329 ? 12.398 -25.922 10.906 1 54.44 329 GLU A CA 1
ATOM 2471 C C . GLU A 1 329 ? 12.367 -24.438 11.305 1 54.44 329 GLU A C 1
ATOM 2473 O O . GLU A 1 329 ? 13.391 -23.891 11.711 1 54.44 329 GLU A O 1
ATOM 2478 N N . PHE A 1 330 ? 11.547 -23.688 10.625 1 42.84 330 PHE A N 1
ATOM 2479 C CA . PHE A 1 330 ? 11.383 -22.375 11.211 1 42.84 330 PHE A CA 1
ATOM 2480 C C . PHE A 1 330 ? 10.938 -22.484 12.664 1 42.84 330 PHE A C 1
ATOM 2482 O O . PHE A 1 330 ? 9.867 -23.031 12.953 1 42.84 330 PHE A O 1
ATOM 2489 N N . ARG A 1 331 ? 11.805 -22.734 13.57 1 34.09 331 ARG A N 1
ATOM 2490 C CA . ARG A 1 331 ? 11.375 -22.75 14.969 1 34.09 331 ARG A CA 1
ATOM 2491 C C . ARG A 1 331 ? 10.656 -21.453 15.328 1 34.09 331 ARG A C 1
ATOM 2493 O O . ARG A 1 331 ? 11.188 -20.359 15.117 1 34.09 331 ARG A O 1
ATOM 2500 N N . ASN A 1 332 ? 9.289 -21.484 15.289 1 31.5 332 ASN A N 1
ATOM 2501 C CA . ASN A 1 332 ? 8.484 -20.422 15.891 1 31.5 332 ASN A CA 1
ATOM 2502 C C . ASN A 1 332 ? 9.047 -20 17.25 1 31.5 332 ASN A C 1
ATOM 2504 O O . ASN A 1 332 ? 9.477 -20.844 18.031 1 31.5 332 ASN A O 1
ATOM 2508 N N . MET B 1 1 ? 29.391 -6.441 8.82 1 19.02 1 MET B N 1
ATOM 2509 C CA . MET B 1 1 ? 30 -5.117 8.75 1 19.02 1 MET B CA 1
ATOM 2510 C C . MET B 1 1 ? 29.656 -4.438 7.43 1 19.02 1 MET B C 1
ATOM 2512 O O . MET B 1 1 ? 30.109 -4.879 6.367 1 19.02 1 MET B O 1
ATOM 2516 N N . LYS B 1 2 ? 28.406 -3.916 7.254 1 30.67 2 LYS B N 1
ATOM 2517 C CA . LYS B 1 2 ? 28.047 -3.084 6.113 1 30.67 2 LYS B CA 1
ATOM 2518 C C . LYS B 1 2 ? 29.141 -2.074 5.789 1 30.67 2 LYS B C 1
ATOM 2520 O O . LYS B 1 2 ? 29.609 -1.359 6.676 1 30.67 2 LYS B O 1
ATOM 2525 N N . LYS B 1 3 ? 29.938 -2.406 4.859 1 32.78 3 LYS B N 1
ATOM 2526 C CA . LYS B 1 3 ? 31.031 -1.558 4.41 1 32.78 3 LYS B CA 1
ATOM 2527 C C . LYS B 1 3 ? 30.672 -0.08 4.523 1 32.78 3 LYS B C 1
ATOM 2529 O O . LYS B 1 3 ? 29.578 0.325 4.121 1 32.78 3 LYS B O 1
ATOM 2534 N N . GLY B 1 4 ? 31.172 0.547 5.613 1 33.03 4 GLY B N 1
ATOM 2535 C CA . GLY B 1 4 ? 31.125 1.99 5.781 1 33.03 4 GLY B CA 1
ATOM 2536 C C . GLY B 1 4 ? 31.406 2.75 4.496 1 33.03 4 GLY B C 1
ATOM 2537 O O . GLY B 1 4 ? 32.531 2.801 4.035 1 33.03 4 GLY B O 1
ATOM 2538 N N . VAL B 1 5 ? 30.609 2.598 3.355 1 37.19 5 VAL B N 1
ATOM 2539 C CA . VAL B 1 5 ? 30.844 3.59 2.312 1 37.19 5 VAL B CA 1
ATOM 2540 C C . VAL B 1 5 ? 31.172 4.941 2.945 1 37.19 5 VAL B C 1
ATOM 2542 O O . VAL B 1 5 ? 30.469 5.391 3.857 1 37.19 5 VAL B O 1
ATOM 2545 N N . ILE B 1 6 ? 32.344 5.246 3.006 1 38.44 6 ILE B N 1
ATOM 2546 C CA . ILE B 1 6 ? 32.688 6.609 3.377 1 38.44 6 ILE B CA 1
ATOM 2547 C C . ILE B 1 6 ? 31.688 7.594 2.777 1 38.44 6 ILE B C 1
ATOM 2549 O O . ILE B 1 6 ? 31.531 7.656 1.557 1 38.44 6 ILE B O 1
ATOM 2553 N N . GLN B 1 7 ? 30.641 7.77 3.291 1 48.12 7 GLN B N 1
ATOM 2554 C CA . GLN B 1 7 ? 29.719 8.836 2.928 1 48.12 7 GLN B CA 1
ATOM 2555 C C . GLN B 1 7 ? 30.438 10.172 2.801 1 48.12 7 GLN B C 1
ATOM 2557 O O . GLN B 1 7 ? 30.859 10.75 3.801 1 48.12 7 GLN B O 1
ATOM 2562 N N . CYS B 1 8 ? 31.172 10.508 1.725 1 54.94 8 CYS B N 1
ATOM 2563 C CA . CYS B 1 8 ? 31.922 11.742 1.509 1 54.94 8 CYS B CA 1
ATOM 2564 C C . CYS B 1 8 ? 31 12.953 1.531 1 54.94 8 CYS B C 1
ATOM 2566 O O . CYS B 1 8 ? 31.469 14.094 1.637 1 54.94 8 CYS B O 1
ATOM 2568 N N . ARG B 1 9 ? 29.828 12.812 1.107 1 67.88 9 ARG B N 1
ATOM 2569 C CA . ARG B 1 9 ? 29 14.008 1.054 1 67.88 9 ARG B CA 1
ATOM 2570 C C . ARG B 1 9 ? 27.844 13.914 2.043 1 67.88 9 ARG B C 1
ATOM 2572 O O . ARG B 1 9 ? 27.359 12.82 2.336 1 67.88 9 ARG B O 1
ATOM 2579 N N . ARG B 1 10 ? 27.625 15.047 2.746 1 84.56 10 ARG B N 1
ATOM 2580 C CA . ARG B 1 10 ? 26.5 15.172 3.668 1 84.56 10 ARG B CA 1
ATOM 2581 C C . ARG B 1 10 ? 25.172 14.906 2.957 1 84.56 10 ARG B C 1
ATOM 2583 O O . ARG B 1 10 ? 25 15.305 1.804 1 84.56 10 ARG B O 1
ATOM 2590 N N . ASP B 1 11 ? 24.203 14.227 3.57 1 92.31 11 ASP B N 1
ATOM 2591 C CA . ASP B 1 11 ? 22.891 13.914 3.025 1 92.31 11 ASP B CA 1
ATOM 2592 C C . ASP B 1 11 ? 22.109 15.195 2.738 1 92.31 11 ASP B C 1
ATOM 2594 O O . ASP B 1 11 ? 22.141 16.141 3.521 1 92.31 11 ASP B O 1
ATOM 2598 N N . TYR B 1 12 ? 21.578 15.289 1.59 1 96.5 12 TYR B N 1
ATOM 2599 C CA . TYR B 1 12 ? 20.656 16.375 1.248 1 96.5 12 TYR B CA 1
ATOM 2600 C C . TYR B 1 12 ? 19.25 16.094 1.771 1 96.5 12 TYR B C 1
ATOM 2602 O O . TYR B 1 12 ? 18.609 15.141 1.337 1 96.5 12 TYR B O 1
ATOM 2610 N N . THR B 1 13 ? 18.766 16.891 2.656 1 97.81 13 THR B N 1
ATOM 2611 C CA . THR B 1 13 ? 17.469 16.703 3.314 1 97.81 13 THR B CA 1
ATOM 2612 C C . THR B 1 13 ? 16.484 17.781 2.898 1 97.81 13 THR B C 1
ATOM 2614 O O . THR B 1 13 ? 16.797 18.984 2.979 1 97.81 13 THR B O 1
ATOM 2617 N N . SER B 1 14 ? 15.32 17.391 2.402 1 98.5 14 SER B N 1
ATOM 2618 C CA . SER B 1 14 ? 14.25 18.312 2.023 1 98.5 14 SER B CA 1
ATOM 2619 C C . SER B 1 14 ? 13.008 18.109 2.885 1 98.5 14 SER B C 1
ATOM 2621 O O . SER B 1 14 ? 12.773 17 3.391 1 98.5 14 SER B O 1
ATOM 2623 N N . VAL B 1 15 ? 12.297 19.188 3.07 1 98.69 15 VAL B N 1
ATOM 2624 C CA . VAL B 1 15 ? 11.008 19.156 3.756 1 98.69 15 VAL B CA 1
ATOM 2625 C C . VAL B 1 15 ? 9.906 19.562 2.793 1 98.69 15 VAL B C 1
ATOM 2627 O O . VAL B 1 15 ? 10.023 20.578 2.1 1 98.69 15 VAL B O 1
ATOM 2630 N N . MET B 1 16 ? 8.883 18.766 2.697 1 98.69 16 MET B N 1
ATOM 2631 C CA . MET B 1 16 ? 7.691 19.094 1.916 1 98.69 16 MET B CA 1
ATOM 2632 C C . MET B 1 16 ? 6.5 19.359 2.828 1 98.69 16 MET B C 1
ATOM 2634 O O . MET B 1 16 ? 6.109 18.5 3.619 1 98.69 16 MET B O 1
ATOM 2638 N N . ILE B 1 17 ? 5.945 20.562 2.734 1 98.38 17 ILE B N 1
ATOM 2639 C CA . ILE B 1 17 ? 4.832 20.969 3.588 1 98.38 17 ILE B CA 1
ATOM 2640 C C . ILE B 1 17 ? 3.623 21.328 2.727 1 98.38 17 ILE B C 1
ATOM 2642 O O . ILE B 1 17 ? 3.721 22.156 1.827 1 98.38 17 ILE B O 1
ATOM 2646 N N . VAL B 1 18 ? 2.527 20.688 2.982 1 97.69 18 VAL B N 1
ATOM 2647 C CA . VAL B 1 18 ? 1.216 21.078 2.467 1 97.69 18 VAL B CA 1
ATOM 2648 C C . VAL B 1 18 ? 0.21 21.141 3.613 1 97.69 18 VAL B C 1
ATOM 2650 O O . VAL B 1 18 ? -0.352 20.109 4.016 1 97.69 18 VAL B O 1
ATOM 2653 N N . PRO B 1 19 ? -0.045 22.344 4.098 1 95.75 19 PRO B N 1
ATOM 2654 C CA . PRO B 1 19 ? -0.979 22.438 5.223 1 95.75 19 PRO B CA 1
ATOM 2655 C C . PRO B 1 19 ? -2.324 21.766 4.926 1 95.75 19 PRO B C 1
ATOM 2657 O O . PRO B 1 19 ? -2.816 21.844 3.799 1 95.75 19 PRO B O 1
ATOM 2660 N N . THR B 1 20 ? -2.887 21.141 5.926 1 94.31 20 THR B N 1
ATOM 2661 C CA . THR B 1 20 ? -4.141 20.422 5.754 1 94.31 20 THR B CA 1
ATOM 2662 C C . THR B 1 20 ? -5.324 21.391 5.77 1 94.31 20 THR B C 1
ATOM 2664 O O . THR B 1 20 ? -5.293 22.406 6.457 1 94.31 20 THR B O 1
ATOM 2667 N N . GLY B 1 21 ? -6.348 21.094 5.027 1 93.38 21 GLY B N 1
ATOM 2668 C CA . GLY B 1 21 ? -7.617 21.797 5.094 1 93.38 21 GLY B CA 1
ATOM 2669 C C . GLY B 1 21 ? -7.57 23.188 4.461 1 93.38 21 GLY B C 1
ATOM 2670 O O . GLY B 1 21 ? -8.352 24.062 4.82 1 93.38 21 GLY B O 1
ATOM 2671 N N . VAL B 1 22 ? -6.672 23.422 3.559 1 95.38 22 VAL B N 1
ATOM 2672 C CA . VAL B 1 22 ? -6.543 24.766 3.012 1 95.38 22 VAL B CA 1
ATOM 2673 C C . VAL B 1 22 ? -6.879 24.75 1.522 1 95.38 22 VAL B C 1
ATOM 2675 O O . VAL B 1 22 ? -6.621 25.734 0.813 1 95.38 22 VAL B O 1
ATOM 2678 N N . GLY B 1 23 ? -7.344 23.641 1.031 1 93.75 23 GLY B N 1
ATOM 2679 C CA . GLY B 1 23 ? -7.742 23.578 -0.365 1 93.75 23 GLY B CA 1
ATOM 2680 C C . GLY B 1 23 ? -6.578 23.688 -1.328 1 93.75 23 GLY B C 1
ATOM 2681 O O . GLY B 1 23 ? -6.68 24.359 -2.357 1 93.75 23 GLY B O 1
ATOM 2682 N N . ALA B 1 24 ? -5.473 23.141 -0.945 1 95.81 24 ALA B N 1
ATOM 2683 C CA . ALA B 1 24 ? -4.305 23.172 -1.826 1 95.81 24 ALA B CA 1
ATOM 2684 C C . ALA B 1 24 ? -4.602 22.469 -3.148 1 95.81 24 ALA B C 1
ATOM 2686 O O . ALA B 1 24 ? -5.27 21.438 -3.176 1 95.81 24 ALA B O 1
ATOM 2687 N N . SER B 1 25 ? -4.055 23 -4.293 1 94.38 25 SER B N 1
ATOM 2688 C CA . SER B 1 25 ? -4.219 22.375 -5.602 1 94.38 25 SER B CA 1
ATOM 2689 C C . SER B 1 25 ? -3.609 20.984 -5.625 1 94.38 25 SER B C 1
ATOM 2691 O O . SER B 1 25 ? -4.133 20.078 -6.285 1 94.38 25 SER B O 1
ATOM 2693 N N . ILE B 1 26 ? -2.543 20.844 -4.957 1 93.75 26 ILE B N 1
ATOM 2694 C CA . ILE B 1 26 ? -1.888 19.578 -4.707 1 93.75 26 ILE B CA 1
ATOM 2695 C C . ILE B 1 26 ? -1.769 19.344 -3.203 1 93.75 26 ILE B C 1
ATOM 2697 O O . ILE B 1 26 ? -1.146 20.125 -2.492 1 93.75 26 ILE B O 1
ATOM 2701 N N . GLY B 1 27 ? -2.367 18.266 -2.775 1 94.5 27 GLY B N 1
ATOM 2702 C CA . GLY B 1 27 ? -2.383 17.984 -1.351 1 94.5 27 GLY B CA 1
ATOM 2703 C C . GLY B 1 27 ? -3.709 18.312 -0.691 1 94.5 27 GLY B C 1
ATOM 2704 O O . GLY B 1 27 ? -3.857 18.156 0.524 1 94.5 27 GLY B O 1
ATOM 2705 N N . GLY B 1 28 ? -4.605 18.781 -1.482 1 93.56 28 GLY B N 1
ATOM 2706 C CA . GLY B 1 28 ? -5.934 19.078 -0.974 1 93.56 28 GLY B CA 1
ATOM 2707 C C . GLY B 1 28 ? -6.863 17.891 -0.982 1 93.56 28 GLY B C 1
ATOM 2708 O O . GLY B 1 28 ? -7.953 17.938 -0.412 1 93.56 28 GLY B O 1
ATOM 2709 N N . PHE B 1 29 ? -6.488 16.812 -1.619 1 92.25 29 PHE B N 1
ATOM 2710 C CA . PHE B 1 29 ? -7.254 15.578 -1.742 1 92.25 29 PHE B CA 1
ATOM 2711 C C . PHE B 1 29 ? -6.441 14.391 -1.243 1 92.25 29 PHE B C 1
ATOM 2713 O O . PHE B 1 29 ? -5.215 14.367 -1.378 1 92.25 29 PHE B O 1
ATOM 2720 N N . ALA B 1 30 ? -7.102 13.43 -0.712 1 91.5 30 ALA B N 1
ATOM 2721 C CA . ALA B 1 30 ? -6.406 12.273 -0.145 1 91.5 30 ALA B CA 1
ATOM 2722 C C . ALA B 1 30 ? -5.488 11.625 -1.177 1 91.5 30 ALA B C 1
ATOM 2724 O O . ALA B 1 30 ? -5.953 11.117 -2.201 1 91.5 30 ALA B O 1
ATOM 2725 N N . GLY B 1 31 ? -4.246 11.758 -0.934 1 93.69 31 GLY B N 1
ATOM 2726 C CA . GLY B 1 31 ? -3.279 10.992 -1.704 1 93.69 31 GLY B CA 1
ATOM 2727 C C . GLY B 1 31 ? -2.789 11.719 -2.939 1 93.69 31 GLY B C 1
ATOM 2728 O O . GLY B 1 31 ? -1.883 11.25 -3.629 1 93.69 31 GLY B O 1
ATOM 2729 N N . ASP B 1 32 ? -3.311 12.906 -3.217 1 93.88 32 ASP B N 1
ATOM 2730 C CA . ASP B 1 32 ? -2.994 13.547 -4.488 1 93.88 32 ASP B CA 1
ATOM 2731 C C . ASP B 1 32 ? -1.607 14.188 -4.453 1 93.88 32 ASP B C 1
ATOM 2733 O O . ASP B 1 32 ? -1.055 14.539 -5.496 1 93.88 32 ASP B O 1
ATOM 2737 N N . ALA B 1 33 ? -1.023 14.297 -3.281 1 96.44 33 ALA B N 1
ATOM 2738 C CA . ALA B 1 33 ? 0.33 14.836 -3.176 1 96.44 33 ALA B CA 1
ATOM 2739 C C . ALA B 1 33 ? 1.366 13.719 -3.133 1 96.44 33 ALA B C 1
ATOM 2741 O O . ALA B 1 33 ? 2.568 13.969 -3.223 1 96.44 33 ALA B O 1
ATOM 2742 N N . LEU B 1 34 ? 0.948 12.484 -3.023 1 97.38 34 LEU B N 1
ATOM 2743 C CA . LEU B 1 34 ? 1.847 11.352 -2.838 1 97.38 34 LEU B CA 1
ATOM 2744 C C . LEU B 1 34 ? 2.756 11.18 -4.051 1 97.38 34 LEU B C 1
ATOM 2746 O O . LEU B 1 34 ? 3.957 10.945 -3.9 1 97.38 34 LEU B O 1
ATOM 2750 N N . PRO B 1 35 ? 2.289 11.336 -5.328 1 95.5 35 PRO B N 1
ATOM 2751 C CA . PRO B 1 35 ? 3.191 11.227 -6.477 1 95.5 35 PRO B CA 1
ATOM 2752 C C . PRO B 1 35 ? 4.297 12.281 -6.457 1 95.5 35 PRO B C 1
ATOM 2754 O O . PRO B 1 35 ? 5.426 12.008 -6.867 1 95.5 35 PRO B O 1
ATOM 2757 N N . VAL B 1 36 ? 3.959 13.477 -5.969 1 96.44 36 VAL B N 1
ATOM 2758 C CA . VAL B 1 36 ? 4.949 14.547 -5.852 1 96.44 36 VAL B CA 1
ATOM 2759 C C . VAL B 1 36 ? 5.996 14.164 -4.805 1 96.44 36 VAL B C 1
ATOM 2761 O O . VAL B 1 36 ? 7.195 14.328 -5.031 1 96.44 36 VAL B O 1
ATOM 2764 N N . ALA B 1 37 ? 5.531 13.656 -3.709 1 98 37 ALA B N 1
ATOM 2765 C CA . ALA B 1 37 ? 6.449 13.195 -2.666 1 98 37 ALA B CA 1
ATOM 2766 C C . ALA B 1 37 ? 7.359 12.094 -3.184 1 98 37 ALA B C 1
ATOM 2768 O O . ALA B 1 37 ? 8.555 12.07 -2.879 1 98 37 ALA B O 1
ATOM 2769 N N . ARG B 1 38 ? 6.777 11.18 -3.91 1 96.19 38 ARG B N 1
ATOM 2770 C CA . ARG B 1 38 ? 7.559 10.094 -4.492 1 96.19 38 ARG B CA 1
ATOM 2771 C C . ARG B 1 38 ? 8.633 10.633 -5.43 1 96.19 38 ARG B C 1
ATOM 2773 O O . ARG B 1 38 ? 9.781 10.18 -5.398 1 96.19 38 ARG B O 1
ATOM 2780 N N . ALA B 1 39 ? 8.281 11.578 -6.277 1 95.81 39 ALA B N 1
ATOM 2781 C CA . ALA B 1 39 ? 9.234 12.195 -7.191 1 95.81 39 ALA B CA 1
ATOM 2782 C C . ALA B 1 39 ? 10.336 12.914 -6.422 1 95.81 39 ALA B C 1
ATOM 2784 O O . ALA B 1 39 ? 11.523 12.766 -6.738 1 95.81 39 ALA B O 1
ATOM 2785 N N . LEU B 1 40 ? 9.969 13.641 -5.387 1 96.38 40 LEU B N 1
ATOM 2786 C CA . LEU B 1 40 ? 10.938 14.375 -4.578 1 96.38 40 LEU B CA 1
ATOM 2787 C C . LEU B 1 40 ? 11.875 13.414 -3.854 1 96.38 40 LEU B C 1
ATOM 2789 O O . LEU B 1 40 ? 13.086 13.648 -3.785 1 96.38 40 LEU B O 1
ATOM 2793 N N . ALA B 1 41 ? 11.32 12.359 -3.314 1 96.94 41 ALA B N 1
ATOM 2794 C CA . ALA B 1 41 ? 12.102 11.367 -2.582 1 96.94 41 ALA B CA 1
ATOM 2795 C C . ALA B 1 41 ? 13.156 10.727 -3.48 1 96.94 41 ALA B C 1
ATOM 2797 O O . ALA B 1 41 ? 14.211 10.297 -3.004 1 96.94 41 ALA B O 1
ATOM 2798 N N . SER B 1 42 ? 12.875 10.703 -4.785 1 93.44 42 SER B N 1
ATOM 2799 C CA . SER B 1 42 ? 13.789 10.047 -5.723 1 93.44 42 SER B CA 1
ATOM 2800 C C . SER B 1 42 ? 15.016 10.914 -5.988 1 93.44 42 SER B C 1
ATOM 2802 O O . SER B 1 42 ? 16.016 10.438 -6.523 1 93.44 42 SER B O 1
ATOM 2804 N N . VAL B 1 43 ? 15.055 12.203 -5.621 1 94.69 43 VAL B N 1
ATOM 2805 C CA . VAL B 1 43 ? 16.156 13.086 -6 1 94.69 43 VAL B CA 1
ATOM 2806 C C . VAL B 1 43 ? 16.828 13.641 -4.746 1 94.69 43 VAL B C 1
ATOM 2808 O O . VAL B 1 43 ? 17.766 14.43 -4.84 1 94.69 43 VAL B O 1
ATOM 2811 N N . VAL B 1 44 ? 16.328 13.305 -3.58 1 96.31 44 VAL B N 1
ATOM 2812 C CA . VAL B 1 44 ? 16.938 13.734 -2.328 1 96.31 44 VAL B CA 1
ATOM 2813 C C . VAL B 1 44 ? 17.375 12.508 -1.52 1 96.31 44 VAL B C 1
ATOM 2815 O O . VAL B 1 44 ? 16.938 11.391 -1.798 1 96.31 44 VAL B O 1
ATOM 2818 N N . ASP B 1 45 ? 18.234 12.75 -0.549 1 97.06 45 ASP B N 1
ATOM 2819 C CA . ASP B 1 45 ? 18.672 11.656 0.317 1 97.06 45 ASP B CA 1
ATOM 2820 C C . ASP B 1 45 ? 17.625 11.367 1.396 1 97.06 45 ASP B C 1
ATOM 2822 O O . ASP B 1 45 ? 17.453 10.219 1.811 1 97.06 45 ASP B O 1
ATOM 2826 N N . CYS B 1 46 ? 16.984 12.422 1.846 1 97.81 46 CYS B N 1
ATOM 2827 C CA . CYS B 1 46 ? 15.953 12.305 2.873 1 97.81 46 CYS B CA 1
ATOM 2828 C C . CYS B 1 46 ? 14.836 13.312 2.65 1 97.81 46 CYS B C 1
ATOM 2830 O O . CYS B 1 46 ? 15.094 14.5 2.418 1 97.81 46 CYS B O 1
ATOM 2832 N N . LEU B 1 47 ? 13.664 12.812 2.668 1 98.69 47 LEU B N 1
ATOM 2833 C CA . LEU B 1 47 ? 12.484 13.68 2.584 1 98.69 47 LEU B CA 1
ATOM 2834 C C . LEU B 1 47 ? 11.68 13.625 3.875 1 98.69 47 LEU B C 1
ATOM 2836 O O . LEU B 1 47 ? 11.305 12.539 4.332 1 98.69 47 LEU B O 1
ATOM 2840 N N . ILE B 1 48 ? 11.477 14.742 4.484 1 98.81 48 ILE B N 1
ATOM 2841 C CA . ILE B 1 48 ? 10.625 14.867 5.66 1 98.81 48 ILE B CA 1
ATOM 2842 C C . ILE B 1 48 ? 9.281 15.469 5.266 1 98.81 48 ILE B C 1
ATOM 2844 O O . ILE B 1 48 ? 9.227 16.547 4.656 1 98.81 48 ILE B O 1
ATOM 2848 N N . THR B 1 49 ? 8.25 14.805 5.535 1 98.69 49 THR B N 1
ATOM 2849 C CA . THR B 1 49 ? 6.922 15.328 5.246 1 98.69 49 THR B CA 1
ATOM 2850 C C . THR B 1 49 ? 5.898 14.773 6.23 1 98.69 49 THR B C 1
ATOM 2852 O O . THR B 1 49 ? 6.262 14.258 7.289 1 98.69 49 THR B O 1
ATOM 2855 N N . HIS B 1 50 ? 4.664 14.945 6.008 1 98.56 50 HIS B N 1
ATOM 2856 C CA . HIS B 1 50 ? 3.627 14.734 7.012 1 98.56 50 HIS B CA 1
ATOM 2857 C C . HIS B 1 50 ? 2.436 13.984 6.422 1 98.56 50 HIS B C 1
ATOM 2859 O O . HIS B 1 50 ? 2.371 13.773 5.207 1 98.56 50 HIS B O 1
ATOM 2865 N N . PRO B 1 51 ? 1.448 13.562 7.246 1 98.06 51 PRO B N 1
ATOM 2866 C CA . PRO B 1 51 ? 0.365 12.656 6.848 1 98.06 51 PRO B CA 1
ATOM 2867 C C . PRO B 1 51 ? -0.481 13.219 5.707 1 98.06 51 PRO B C 1
ATOM 2869 O O . PRO B 1 51 ? -0.887 12.477 4.809 1 98.06 51 PRO B O 1
ATOM 2872 N N . ASN B 1 52 ? -0.721 14.508 5.668 1 97 52 ASN B N 1
ATOM 2873 C CA . ASN B 1 52 ? -1.552 15.07 4.609 1 97 52 ASN B CA 1
ATOM 2874 C C . ASN B 1 52 ? -0.957 14.805 3.229 1 97 52 ASN B C 1
ATOM 2876 O O . ASN B 1 52 ? -1.687 14.711 2.24 1 97 52 ASN B O 1
ATOM 2880 N N . VAL B 1 53 ? 0.34 14.695 3.158 1 97.69 53 VAL B N 1
ATOM 2881 C CA . VAL B 1 53 ? 1.044 14.469 1.901 1 97.69 53 VAL B CA 1
ATOM 2882 C C . VAL B 1 53 ? 1.064 12.977 1.581 1 97.69 53 VAL B C 1
ATOM 2884 O O . VAL B 1 53 ? 0.86 12.578 0.431 1 97.69 53 VAL B O 1
ATOM 2887 N N . LEU B 1 54 ? 1.244 12.125 2.592 1 98.19 54 LEU B N 1
ATOM 2888 C CA . LEU B 1 54 ? 1.605 10.734 2.365 1 98.19 54 LEU B CA 1
ATOM 2889 C C . LEU B 1 54 ? 0.376 9.836 2.439 1 98.19 54 LEU B C 1
ATOM 2891 O O . LEU B 1 54 ? 0.383 8.719 1.908 1 98.19 54 LEU B O 1
ATOM 2895 N N . ASN B 1 55 ? -0.659 10.258 3.15 1 96.94 55 ASN B N 1
ATOM 2896 C CA . ASN B 1 55 ? -1.829 9.406 3.346 1 96.94 55 ASN B CA 1
ATOM 2897 C C . ASN B 1 55 ? -2.781 9.484 2.156 1 96.94 55 ASN B C 1
ATOM 2899 O O . ASN B 1 55 ? -3.162 10.578 1.729 1 96.94 55 ASN B O 1
ATOM 2903 N N . ALA B 1 56 ? -3.158 8.352 1.646 1 95.44 56 ALA B N 1
ATOM 2904 C CA . ALA B 1 56 ? -4.086 8.242 0.525 1 95.44 56 ALA B CA 1
ATOM 2905 C C . ALA B 1 56 ? -5.227 7.277 0.852 1 95.44 56 ALA B C 1
ATOM 2907 O O . ALA B 1 56 ? -5.508 6.355 0.085 1 95.44 56 ALA B O 1
ATOM 2908 N N . ALA B 1 57 ? -5.879 7.539 1.959 1 92.56 57 ALA B N 1
ATOM 2909 C CA . ALA B 1 57 ? -6.98 6.695 2.408 1 92.56 57 ALA B CA 1
ATOM 2910 C C . ALA B 1 57 ? -6.527 5.246 2.582 1 92.56 57 ALA B C 1
ATOM 2912 O O . ALA B 1 57 ? -5.746 4.941 3.484 1 92.56 57 ALA B O 1
ATOM 2913 N N . THR B 1 58 ? -6.953 4.406 1.709 1 92.56 58 THR B N 1
ATOM 2914 C CA . THR B 1 58 ? -6.543 3.008 1.807 1 92.56 58 THR B CA 1
ATOM 2915 C C . THR B 1 58 ? -5.184 2.795 1.15 1 92.56 58 THR B C 1
ATOM 2917 O O . THR B 1 58 ? -4.473 1.84 1.476 1 92.56 58 THR B O 1
ATOM 2920 N N . LEU B 1 59 ? -4.789 3.662 0.331 1 95.62 59 LEU B N 1
ATOM 2921 C CA . LEU B 1 59 ? -3.568 3.51 -0.451 1 95.62 59 LEU B CA 1
ATOM 2922 C C . LEU B 1 59 ? -2.379 4.129 0.274 1 95.62 59 LEU B C 1
ATOM 2924 O O . LEU B 1 59 ? -2.549 5.039 1.091 1 95.62 59 LEU B O 1
ATOM 2928 N N . TYR B 1 60 ? -1.259 3.619 0.046 1 97 60 TYR B N 1
ATOM 2929 C CA . TYR B 1 60 ? 0.008 4.051 0.626 1 97 60 TYR B CA 1
ATOM 2930 C C . TYR B 1 60 ? 1.184 3.59 -0.226 1 97 60 TYR B C 1
ATOM 2932 O O . TYR B 1 60 ? 1.036 2.705 -1.071 1 97 60 TYR B O 1
ATOM 2940 N N . TRP B 1 61 ? 2.297 4.211 -0.059 1 96.62 61 TRP B N 1
ATOM 2941 C CA . TRP B 1 61 ? 3.525 3.82 -0.742 1 96.62 61 TRP B CA 1
ATOM 2942 C C . TRP B 1 61 ? 4.738 4.027 0.159 1 96.62 61 TRP B C 1
ATOM 2944 O O . TRP B 1 61 ? 5.398 5.066 0.093 1 96.62 61 TRP B O 1
ATOM 2954 N N . PRO B 1 62 ? 5.094 3.014 0.898 1 94.75 62 PRO B N 1
ATOM 2955 C CA . PRO B 1 62 ? 6.23 3.146 1.809 1 94.75 62 PRO B CA 1
ATOM 2956 C C . PRO B 1 62 ? 7.547 3.387 1.074 1 94.75 62 PRO B C 1
ATOM 2958 O O . PRO B 1 62 ? 7.832 2.727 0.072 1 94.75 62 PRO B O 1
ATOM 2961 N N . MET B 1 63 ? 8.336 4.379 1.543 1 95.06 63 MET B N 1
ATOM 2962 C CA . MET B 1 63 ? 9.656 4.734 1.023 1 95.06 63 MET B CA 1
ATOM 2963 C C . MET B 1 63 ? 10.68 4.801 2.148 1 95.06 63 MET B C 1
ATOM 2965 O O . MET B 1 63 ? 10.445 5.438 3.176 1 95.06 63 MET B O 1
ATOM 2969 N N . ALA B 1 64 ? 11.844 4.289 1.927 1 92.56 64 ALA B N 1
ATOM 2970 C CA . ALA B 1 64 ? 12.836 4.125 2.986 1 92.56 64 ALA B CA 1
ATOM 2971 C C . ALA B 1 64 ? 13.438 5.469 3.393 1 92.56 64 ALA B C 1
ATOM 2973 O O . ALA B 1 64 ? 13.875 5.641 4.531 1 92.56 64 ALA B O 1
ATOM 2974 N N . ASN B 1 65 ? 13.477 6.418 2.506 1 96.56 65 ASN B N 1
ATOM 2975 C CA . ASN B 1 65 ? 14.164 7.676 2.781 1 96.56 65 ASN B CA 1
ATOM 2976 C C . ASN B 1 65 ? 13.18 8.797 3.084 1 96.56 65 ASN B C 1
ATOM 2978 O O . ASN B 1 65 ? 13.516 9.977 2.969 1 96.56 65 ASN B O 1
ATOM 2982 N N . VAL B 1 66 ? 11.945 8.453 3.414 1 98.12 66 VAL B N 1
ATOM 2983 C CA . VAL B 1 66 ? 10.93 9.445 3.738 1 98.12 66 VAL B CA 1
ATOM 2984 C C . VAL B 1 66 ? 10.539 9.32 5.207 1 98.12 66 VAL B C 1
ATOM 2986 O O . VAL B 1 66 ? 10.289 8.219 5.699 1 98.12 66 VAL B O 1
ATOM 2989 N N . LEU B 1 67 ? 10.531 10.43 5.914 1 98.62 67 LEU B N 1
ATOM 2990 C CA . LEU B 1 67 ? 10.102 10.453 7.309 1 98.62 67 LEU B CA 1
ATOM 2991 C C . LEU B 1 67 ? 8.664 10.969 7.426 1 98.62 67 LEU B C 1
ATOM 2993 O O . LEU B 1 67 ? 8.344 12.031 6.902 1 98.62 67 LEU B O 1
ATOM 2997 N N . TYR B 1 68 ? 7.867 10.172 8.055 1 98.75 68 TYR B N 1
ATOM 2998 C CA . TYR B 1 68 ? 6.465 10.438 8.352 1 98.75 68 TYR B CA 1
ATOM 2999 C C . TYR B 1 68 ? 6.32 11.234 9.641 1 98.75 68 TYR B C 1
ATOM 3001 O O . TYR B 1 68 ? 6.344 10.672 10.734 1 98.75 68 TYR B O 1
ATOM 3009 N N . VAL B 1 69 ? 6.129 12.602 9.523 1 98.88 69 VAL B N 1
ATOM 3010 C CA . VAL B 1 69 ? 6.195 13.477 10.695 1 98.88 69 VAL B CA 1
ATOM 3011 C C . VAL B 1 69 ? 4.887 14.25 10.836 1 98.88 69 VAL B C 1
ATOM 3013 O O . VAL B 1 69 ? 4.469 14.945 9.906 1 98.88 69 VAL B O 1
ATOM 3016 N N . GLU B 1 70 ? 4.277 14.141 11.984 1 98.75 70 GLU B N 1
ATOM 3017 C CA . GLU B 1 70 ? 3.039 14.859 12.273 1 98.75 70 GLU B CA 1
ATOM 3018 C C . GLU B 1 70 ? 3.262 16.375 12.266 1 98.75 70 GLU B C 1
ATOM 3020 O O . GLU B 1 70 ? 4.359 16.844 12.57 1 98.75 70 GLU B O 1
ATOM 3025 N N . GLY B 1 71 ? 2.264 17.141 11.953 1 98 71 GLY B N 1
ATOM 3026 C CA . GLY B 1 71 ? 2.361 18.562 11.695 1 98 71 GLY B CA 1
ATOM 3027 C C . GLY B 1 71 ? 2.934 19.344 12.867 1 98 71 GLY B C 1
ATOM 3028 O O . GLY B 1 71 ? 3.814 20.188 12.688 1 98 71 GLY B O 1
ATOM 3029 N N . TYR B 1 72 ? 2.424 19.125 14.055 1 98.06 72 TYR B N 1
ATOM 3030 C CA . TYR B 1 72 ? 2.934 19.828 15.234 1 98.06 72 TYR B CA 1
ATOM 3031 C C . TYR B 1 72 ? 4.395 19.469 15.492 1 98.06 72 TYR B C 1
ATOM 3033 O O . TYR B 1 72 ? 5.203 20.344 15.82 1 98.06 72 TYR B O 1
ATOM 3041 N N . ALA B 1 73 ? 4.719 18.266 15.336 1 98.62 73 ALA B N 1
ATOM 3042 C CA . ALA B 1 73 ? 6.102 17.812 15.492 1 98.62 73 ALA B CA 1
ATOM 3043 C C . ALA B 1 73 ? 7.008 18.469 14.453 1 98.62 73 ALA B C 1
ATOM 3045 O O . ALA B 1 73 ? 8.148 18.828 14.742 1 98.62 73 ALA B O 1
ATOM 3046 N N . LEU B 1 74 ? 6.496 18.578 13.234 1 98.56 74 LEU B N 1
ATOM 3047 C CA . LEU B 1 74 ? 7.258 19.219 12.172 1 98.56 74 LEU B CA 1
ATOM 3048 C C . LEU B 1 74 ? 7.555 20.672 12.523 1 98.56 74 LEU B C 1
ATOM 3050 O O . LEU B 1 74 ? 8.656 21.172 12.266 1 98.56 74 LEU B O 1
ATOM 3054 N N . ASP B 1 75 ? 6.57 21.328 13.125 1 98.19 75 ASP B N 1
ATOM 3055 C CA . ASP B 1 75 ? 6.777 22.703 13.586 1 98.19 75 ASP B CA 1
ATOM 3056 C C . ASP B 1 75 ? 7.867 22.766 14.656 1 98.19 75 ASP B C 1
ATOM 3058 O O . ASP B 1 75 ? 8.758 23.609 14.594 1 98.19 75 ASP B O 1
ATOM 3062 N N . ARG B 1 76 ? 7.805 21.859 15.641 1 97.75 76 ARG B N 1
ATOM 3063 C CA . ARG B 1 76 ? 8.789 21.844 16.719 1 97.75 76 ARG B CA 1
ATOM 3064 C C . ARG B 1 76 ? 10.18 21.516 16.188 1 97.75 76 ARG B C 1
ATOM 3066 O O . ARG B 1 76 ? 11.172 22.078 16.656 1 97.75 76 ARG B O 1
ATOM 3073 N N . PHE B 1 77 ? 10.234 20.672 15.211 1 97.5 77 PHE B N 1
ATOM 3074 C CA . PHE B 1 77 ? 11.477 20.328 14.531 1 97.5 77 PHE B CA 1
ATOM 3075 C C . PHE B 1 77 ? 12.07 21.547 13.828 1 97.5 77 PHE B C 1
ATOM 3077 O O . PHE B 1 77 ? 13.258 21.844 13.969 1 97.5 77 PHE B O 1
ATOM 3084 N N . ALA B 1 78 ? 11.234 22.219 13.109 1 97.44 78 ALA B N 1
ATOM 3085 C CA . ALA B 1 78 ? 11.656 23.422 12.398 1 97.44 78 ALA B CA 1
ATOM 3086 C C . ALA B 1 78 ? 12.18 24.469 13.359 1 97.44 78 ALA B C 1
ATOM 3088 O O . ALA B 1 78 ? 13.125 25.203 13.047 1 97.44 78 ALA B O 1
ATOM 3089 N N . GLN B 1 79 ? 11.602 24.547 14.547 1 96.19 79 GLN B N 1
ATOM 3090 C CA . GLN B 1 79 ? 11.961 25.531 15.57 1 96.19 79 GLN B CA 1
ATOM 3091 C C . GLN B 1 79 ? 13.195 25.094 16.344 1 96.19 79 GLN B C 1
ATOM 3093 O O . GLN B 1 79 ? 13.625 25.781 17.281 1 96.19 79 GLN B O 1
ATOM 3098 N N . SER B 1 80 ? 13.703 23.938 16.047 1 93.5 80 SER B N 1
ATOM 3099 C CA . SER B 1 80 ? 14.891 23.375 16.688 1 93.5 80 SER B CA 1
ATOM 3100 C C . SER B 1 80 ? 14.609 23.016 18.141 1 93.5 80 SER B C 1
ATOM 3102 O O . SER B 1 80 ? 15.516 23.047 18.969 1 93.5 80 SER B O 1
ATOM 3104 N N . LEU B 1 81 ? 13.375 22.75 18.406 1 94.88 81 LEU B N 1
ATOM 3105 C CA . LEU B 1 81 ? 12.984 22.328 19.75 1 94.88 81 LEU B CA 1
ATOM 3106 C C . LEU B 1 81 ? 12.984 20.812 19.875 1 94.88 81 LEU B C 1
ATOM 3108 O O . LEU B 1 81 ? 13.18 20.266 20.969 1 94.88 81 LEU B O 1
ATOM 3112 N N . TRP B 1 82 ? 12.688 20.141 18.797 1 96.19 82 TRP B N 1
ATOM 3113 C CA . TRP B 1 82 ? 12.688 18.688 18.766 1 96.19 82 TRP B CA 1
ATOM 3114 C C . TRP B 1 82 ? 13.633 18.172 17.688 1 96.19 82 TRP B C 1
ATOM 3116 O O . TRP B 1 82 ? 13.875 18.844 16.688 1 96.19 82 TRP B O 1
ATOM 3126 N N . ALA B 1 83 ? 14.203 17.062 17.891 1 96.31 83 ALA B N 1
ATOM 3127 C CA . ALA B 1 83 ? 14.93 16.281 16.891 1 96.31 83 ALA B CA 1
ATOM 3128 C C . ALA B 1 83 ? 14.117 15.062 16.453 1 96.31 83 ALA B C 1
ATOM 3130 O O . ALA B 1 83 ? 13.219 14.617 17.172 1 96.31 83 ALA B O 1
ATOM 3131 N N . LEU B 1 84 ? 14.336 14.641 15.266 1 97.31 84 LEU B N 1
ATOM 3132 C CA . LEU B 1 84 ? 13.688 13.438 14.742 1 97.31 84 LEU B CA 1
ATOM 3133 C C . LEU B 1 84 ? 14.633 12.242 14.789 1 97.31 84 LEU B C 1
ATOM 3135 O O . LEU B 1 84 ? 15.742 12.305 14.258 1 97.31 84 LEU B O 1
ATOM 3139 N N . GLN B 1 85 ? 14.219 11.203 15.414 1 96.31 85 GLN B N 1
ATOM 3140 C CA . GLN B 1 85 ? 15.016 9.984 15.516 1 96.31 85 GLN B CA 1
ATOM 3141 C C . GLN B 1 85 ? 14.398 8.859 14.68 1 96.31 85 GLN B C 1
ATOM 3143 O O . GLN B 1 85 ? 13.398 8.258 15.078 1 96.31 85 GLN B O 1
ATOM 3148 N N . PRO B 1 86 ? 15 8.633 13.508 1 95.56 86 PRO B N 1
ATOM 3149 C CA . PRO B 1 86 ? 14.516 7.484 12.734 1 95.56 86 PRO B CA 1
ATOM 3150 C C . PRO B 1 86 ? 14.523 6.184 13.531 1 95.56 86 PRO B C 1
ATOM 3152 O O . PRO B 1 86 ? 15.391 5.984 14.383 1 95.56 86 PRO B O 1
ATOM 3155 N N . VAL B 1 87 ? 13.562 5.363 13.289 1 95.25 87 VAL B N 1
ATOM 3156 C CA . VAL B 1 87 ? 13.453 4.082 13.977 1 95.25 87 VAL B CA 1
ATOM 3157 C C . VAL B 1 87 ? 13.328 2.953 12.961 1 95.25 87 VAL B C 1
ATOM 3159 O O . VAL B 1 87 ? 13.047 3.199 11.789 1 95.25 87 VAL B O 1
ATOM 3162 N N . HIS B 1 88 ? 13.578 1.761 13.359 1 91.56 88 HIS B N 1
ATOM 3163 C CA . HIS B 1 88 ? 13.328 0.601 12.516 1 91.56 88 HIS B CA 1
ATOM 3164 C C . HIS B 1 88 ? 11.836 0.292 12.438 1 91.56 88 HIS B C 1
ATOM 3166 O O . HIS B 1 88 ? 11.305 0.038 11.359 1 91.56 88 HIS B O 1
ATOM 3172 N N . GLN B 1 89 ? 11.25 0.282 13.633 1 94.75 89 GLN B N 1
ATOM 3173 C CA . GLN B 1 89 ? 9.82 -0.016 13.711 1 94.75 89 GLN B CA 1
ATOM 3174 C C . GLN B 1 89 ? 9.227 0.484 15.023 1 94.75 89 GLN B C 1
ATOM 3176 O O . GLN B 1 89 ? 9.844 0.342 16.078 1 94.75 89 GLN B O 1
ATOM 3181 N N . ASN B 1 90 ? 8.023 1.072 14.953 1 98.06 90 ASN B N 1
ATOM 3182 C CA . ASN B 1 90 ? 7.289 1.491 16.141 1 98.06 90 ASN B CA 1
ATOM 3183 C C . ASN B 1 90 ? 6.332 0.404 16.625 1 98.06 90 ASN B C 1
ATOM 3185 O O . ASN B 1 90 ? 5.977 -0.498 15.859 1 98.06 90 ASN B O 1
ATOM 3189 N N . LYS B 1 91 ? 6.039 0.436 17.844 1 98.25 91 LYS B N 1
ATOM 3190 C CA . LYS B 1 91 ? 4.848 -0.227 18.375 1 98.25 91 LYS B CA 1
ATOM 3191 C C . LYS B 1 91 ? 3.633 0.694 18.312 1 98.25 91 LYS B C 1
ATOM 3193 O O . LYS B 1 91 ? 3.553 1.676 19.047 1 98.25 91 LYS B O 1
ATOM 3198 N N . VAL B 1 92 ? 2.697 0.329 17.5 1 98.69 92 VAL B N 1
ATOM 3199 C CA . VAL B 1 92 ? 1.59 1.241 17.234 1 98.69 92 VAL B CA 1
ATOM 3200 C C . VAL B 1 92 ? 0.375 0.84 18.062 1 98.69 92 VAL B C 1
ATOM 3202 O O . VAL B 1 92 ? -0.011 -0.332 18.078 1 98.69 92 VAL B O 1
ATOM 3205 N N . GLY B 1 93 ? -0.163 1.75 18.812 1 98.75 93 GLY B N 1
ATOM 3206 C CA . GLY B 1 93 ? -1.452 1.591 19.469 1 98.75 93 GLY B CA 1
ATOM 3207 C C . GLY B 1 93 ? -2.596 2.223 18.703 1 98.75 93 GLY B C 1
ATOM 3208 O O . GLY B 1 93 ? -2.418 3.262 18.062 1 98.75 93 GLY B O 1
ATOM 3209 N N . LEU B 1 94 ? -3.752 1.576 18.797 1 98.81 94 LEU B N 1
ATOM 3210 C CA . LEU B 1 94 ? -4.93 2.043 18.078 1 98.81 94 LEU B CA 1
ATOM 3211 C C . LEU B 1 94 ? -6.008 2.516 19.047 1 98.81 94 LEU B C 1
ATOM 3213 O O . LEU B 1 94 ? -6.422 1.769 19.938 1 98.81 94 LEU B O 1
ATOM 3217 N N . VAL B 1 95 ? -6.395 3.746 18.906 1 98.88 95 VAL B N 1
ATOM 3218 C CA . VAL B 1 95 ? -7.52 4.281 19.672 1 98.88 95 VAL B CA 1
ATOM 3219 C C . VAL B 1 95 ? -8.758 4.352 18.781 1 98.88 95 VAL B C 1
ATOM 3221 O O . VAL B 1 95 ? -8.727 4.953 17.703 1 98.88 95 VAL B O 1
ATOM 3224 N N . LEU B 1 96 ? -9.812 3.711 19.25 1 98.81 96 LEU B N 1
ATOM 3225 C CA . LEU B 1 96 ? -11.102 3.768 18.578 1 98.81 96 LEU B CA 1
ATOM 3226 C C . LEU B 1 96 ? -12.102 4.59 19.375 1 98.81 96 LEU B C 1
ATOM 3228 O O . LEU B 1 96 ? -12.328 4.32 20.562 1 98.81 96 LEU B O 1
ATOM 3232 N N . ASP B 1 97 ? -12.656 5.582 18.719 1 98.81 97 ASP B N 1
ATOM 3233 C CA . ASP B 1 97 ? -13.703 6.41 19.328 1 98.81 97 ASP B CA 1
ATOM 3234 C C . ASP B 1 97 ? -14.922 5.57 19.688 1 98.81 97 ASP B C 1
ATOM 3236 O O . ASP B 1 97 ? -15.461 4.852 18.844 1 98.81 97 ASP B O 1
ATOM 3240 N N . SER B 1 98 ? -15.422 5.73 20.875 1 98.56 98 SER B N 1
ATOM 3241 C CA . SER B 1 98 ? -16.578 4.965 21.328 1 98.56 98 SER B CA 1
ATOM 3242 C C . SER B 1 98 ? -17.844 5.402 20.594 1 98.56 98 SER B C 1
ATOM 3244 O O . SER B 1 98 ? -18.859 4.711 20.625 1 98.56 98 SER B O 1
ATOM 3246 N N . GLY B 1 99 ? -17.812 6.52 19.938 1 97.94 99 GLY B N 1
ATOM 3247 C CA . GLY B 1 99 ? -18.938 6.988 19.156 1 97.94 99 GLY B CA 1
ATOM 3248 C C . GLY B 1 99 ? -19.109 6.238 17.844 1 97.94 99 GLY B C 1
ATOM 3249 O O . GLY B 1 99 ? -20.141 6.379 17.172 1 97.94 99 GLY B O 1
ATOM 3250 N N . ILE B 1 100 ? -18.156 5.434 17.422 1 97.75 100 ILE B N 1
ATOM 3251 C CA . ILE B 1 100 ? -18.219 4.684 16.172 1 97.75 100 ILE B CA 1
ATOM 3252 C C . ILE B 1 100 ? -19.219 3.539 16.297 1 97.75 100 ILE B C 1
ATOM 3254 O O . ILE B 1 100 ? -19.219 2.814 17.297 1 97.75 100 ILE B O 1
ATOM 3258 N N . GLU B 1 101 ? -20.016 3.354 15.273 1 96.06 101 GLU B N 1
ATOM 3259 C CA . GLU B 1 101 ? -20.953 2.229 15.25 1 96.06 101 GLU B CA 1
ATOM 3260 C C . GLU B 1 101 ? -20.203 0.897 15.328 1 96.06 101 GLU B C 1
ATOM 3262 O O . GLU B 1 101 ? -19.094 0.772 14.82 1 96.06 101 GLU B O 1
ATOM 3267 N N . GLU B 1 102 ? -20.844 -0.06 15.867 1 94.25 102 GLU B N 1
ATOM 3268 C CA . GLU B 1 102 ? -20.234 -1.358 16.141 1 94.25 102 GLU B CA 1
ATOM 3269 C C . GLU B 1 102 ? -19.688 -1.986 14.852 1 94.25 102 GLU B C 1
ATOM 3271 O O . GLU B 1 102 ? -18.531 -2.426 14.812 1 94.25 102 GLU B O 1
ATOM 3276 N N . GLU B 1 103 ? -20.516 -2.02 13.797 1 91.75 103 GLU B N 1
ATOM 3277 C CA . GLU B 1 103 ? -20.094 -2.645 12.547 1 91.75 103 GLU B CA 1
ATOM 3278 C C . GLU B 1 103 ? -18.875 -1.933 11.953 1 91.75 103 GLU B C 1
ATOM 3280 O O . GLU B 1 103 ? -17.953 -2.58 11.453 1 91.75 103 GLU B O 1
ATOM 3285 N N . LEU B 1 104 ? -18.906 -0.685 11.984 1 93.5 104 LEU B N 1
ATOM 3286 C CA . LEU B 1 104 ? -17.812 0.11 11.453 1 93.5 104 LEU B CA 1
ATOM 3287 C C . LEU B 1 104 ? -16.547 -0.078 12.297 1 93.5 104 LEU B C 1
ATOM 3289 O O . LEU B 1 104 ? -15.438 -0.094 11.758 1 93.5 104 LEU B O 1
ATOM 3293 N N . ARG B 1 105 ? -16.703 -0.192 13.578 1 95.38 105 ARG B N 1
ATOM 3294 C CA . ARG B 1 105 ? -15.578 -0.47 14.469 1 95.38 105 ARG B CA 1
ATOM 3295 C C . ARG B 1 105 ? -14.93 -1.806 14.117 1 95.38 105 ARG B C 1
ATOM 3297 O O . ARG B 1 105 ? -13.703 -1.913 14.086 1 95.38 105 ARG B O 1
ATOM 3304 N N . ILE B 1 106 ? -15.727 -2.777 13.828 1 93.19 106 ILE B N 1
ATOM 3305 C CA . ILE B 1 106 ? -15.234 -4.102 13.469 1 93.19 106 ILE B CA 1
ATOM 3306 C C . ILE B 1 106 ? -14.438 -4.02 12.164 1 93.19 106 ILE B C 1
ATOM 3308 O O . ILE B 1 106 ? -13.391 -4.656 12.031 1 93.19 106 ILE B O 1
ATOM 3312 N N . ARG B 1 107 ? -14.875 -3.238 11.211 1 92.38 107 ARG B N 1
ATOM 3313 C CA . ARG B 1 107 ? -14.148 -3.043 9.961 1 92.38 107 ARG B CA 1
ATOM 3314 C C . ARG B 1 107 ? -12.758 -2.48 10.219 1 92.38 107 ARG B C 1
ATOM 3316 O O . ARG B 1 107 ? -11.781 -2.91 9.594 1 92.38 107 ARG B O 1
ATOM 3323 N N . HIS B 1 108 ? -12.695 -1.545 11.148 1 95.31 108 HIS B N 1
ATOM 3324 C CA . HIS B 1 108 ? -11.391 -0.972 11.477 1 95.31 108 HIS B CA 1
ATOM 3325 C C . HIS B 1 108 ? -10.492 -2.004 12.148 1 95.31 108 HIS B C 1
ATOM 3327 O O . HIS B 1 108 ? -9.289 -2.047 11.883 1 95.31 108 HIS B O 1
ATOM 3333 N N . LEU B 1 109 ? -11.07 -2.814 12.961 1 95 109 LEU B N 1
ATOM 3334 C CA . LEU B 1 109 ? -10.297 -3.869 13.609 1 95 109 LEU B CA 1
ATOM 3335 C C . LEU B 1 109 ? -9.82 -4.898 12.586 1 95 109 LEU B C 1
ATOM 3337 O O . LEU B 1 109 ? -8.703 -5.41 12.688 1 95 109 LEU B O 1
ATOM 3341 N N . GLN B 1 110 ? -10.617 -5.195 11.617 1 93.12 110 GLN B N 1
ATOM 3342 C CA . GLN B 1 110 ? -10.219 -6.102 10.547 1 93.12 110 GLN B CA 1
ATOM 3343 C C . GLN B 1 110 ? -9.047 -5.535 9.75 1 93.12 110 GLN B C 1
ATOM 3345 O O . GLN B 1 110 ? -8.156 -6.281 9.344 1 93.12 110 GLN B O 1
ATOM 3350 N N . VAL B 1 111 ? -9.062 -4.242 9.539 1 94.75 111 VAL B N 1
ATOM 3351 C CA . VAL B 1 111 ? -7.945 -3.598 8.859 1 94.75 111 VAL B CA 1
ATOM 3352 C C . VAL B 1 111 ? -6.68 -3.736 9.695 1 94.75 111 VAL B C 1
ATOM 3354 O O . VAL B 1 111 ? -5.609 -4.047 9.164 1 94.75 111 VAL B O 1
ATOM 3357 N N . ALA B 1 112 ? -6.781 -3.494 11 1 95.69 112 ALA B N 1
ATOM 3358 C CA . ALA B 1 112 ? -5.629 -3.654 11.891 1 95.69 112 ALA B CA 1
ATOM 3359 C C . ALA B 1 112 ? -5.078 -5.074 11.82 1 95.69 112 ALA B C 1
ATOM 3361 O O . ALA B 1 112 ? -3.869 -5.273 11.688 1 95.69 112 ALA B O 1
ATOM 3362 N N . ASP B 1 113 ? -5.934 -6.031 11.812 1 94.38 113 ASP B N 1
ATOM 3363 C CA . ASP B 1 113 ? -5.535 -7.43 11.719 1 94.38 113 ASP B CA 1
ATOM 3364 C C . ASP B 1 113 ? -4.871 -7.723 10.375 1 94.38 113 ASP B C 1
ATOM 3366 O O . ASP B 1 113 ? -3.842 -8.398 10.32 1 94.38 113 ASP B O 1
ATOM 3370 N N . ALA B 1 114 ? -5.5 -7.273 9.359 1 94.62 114 ALA B N 1
ATOM 3371 C CA . ALA B 1 114 ? -4.996 -7.52 8.016 1 94.62 114 ALA B CA 1
ATOM 3372 C C . ALA B 1 114 ? -3.602 -6.926 7.832 1 94.62 114 ALA B C 1
ATOM 3374 O O . ALA B 1 114 ? -2.717 -7.566 7.258 1 94.62 114 ALA B O 1
ATOM 3375 N N . THR B 1 115 ? -3.459 -5.688 8.289 1 96.5 115 THR B N 1
ATOM 3376 C CA . THR B 1 115 ? -2.16 -5.047 8.117 1 96.5 115 THR B CA 1
ATOM 3377 C C . THR B 1 115 ? -1.101 -5.746 8.969 1 96.5 115 THR B C 1
ATOM 3379 O O . THR B 1 115 ? 0.06 -5.844 8.562 1 96.5 115 THR B O 1
ATOM 3382 N N . ARG B 1 116 ? -1.432 -6.211 10.102 1 94.88 116 ARG B N 1
ATOM 3383 C CA . ARG B 1 116 ? -0.514 -6.996 10.922 1 94.88 116 ARG B CA 1
ATOM 3384 C C . ARG B 1 116 ? -0.13 -8.297 10.227 1 94.88 116 ARG B C 1
ATOM 3386 O O . ARG B 1 116 ? 1.054 -8.625 10.117 1 94.88 116 ARG B O 1
ATOM 3393 N N . ALA B 1 117 ? -1.102 -8.969 9.727 1 94.19 117 ALA B N 1
ATOM 3394 C CA . ALA B 1 117 ? -0.902 -10.305 9.188 1 94.19 117 ALA B CA 1
ATOM 3395 C C . ALA B 1 117 ? -0.229 -10.25 7.816 1 94.19 117 ALA B C 1
ATOM 3397 O O . ALA B 1 117 ? 0.609 -11.094 7.492 1 94.19 117 ALA B O 1
ATOM 3398 N N . SER B 1 118 ? -0.552 -9.281 7.023 1 95.5 118 SER B N 1
ATOM 3399 C CA . SER B 1 118 ? -0.122 -9.281 5.629 1 95.5 118 SER B CA 1
ATOM 3400 C C . SER B 1 118 ? 1.062 -8.344 5.41 1 95.5 118 SER B C 1
ATOM 3402 O O . SER B 1 118 ? 1.901 -8.586 4.543 1 95.5 118 SER B O 1
ATOM 3404 N N . LEU B 1 119 ? 1.072 -7.273 6.184 1 96.25 119 LEU B N 1
ATOM 3405 C CA . LEU B 1 119 ? 2.154 -6.316 5.988 1 96.25 119 LEU B CA 1
ATOM 3406 C C . LEU B 1 119 ? 3.203 -6.445 7.086 1 96.25 119 LEU B C 1
ATOM 3408 O O . LEU B 1 119 ? 4.289 -5.875 6.984 1 96.25 119 LEU B O 1
ATOM 3412 N N . GLY B 1 120 ? 2.871 -7.141 8.141 1 94.38 120 GLY B N 1
ATOM 3413 C CA . GLY B 1 120 ? 3.787 -7.273 9.266 1 94.38 120 GLY B CA 1
ATOM 3414 C C . GLY B 1 120 ? 3.879 -6.016 10.109 1 94.38 120 GLY B C 1
ATOM 3415 O O . GLY B 1 120 ? 4.91 -5.75 10.727 1 94.38 120 GLY B O 1
ATOM 3416 N N . LEU B 1 121 ? 2.826 -5.246 10.102 1 95.62 121 LEU B N 1
ATOM 3417 C CA . LEU B 1 121 ? 2.854 -4.004 10.867 1 95.62 121 LEU B CA 1
ATOM 3418 C C . LEU B 1 121 ? 2.646 -4.281 12.352 1 95.62 121 LEU B C 1
ATOM 3420 O O . LEU B 1 121 ? 1.87 -5.168 12.719 1 95.62 121 LEU B O 1
ATOM 3424 N N . PRO B 1 122 ? 3.283 -3.496 13.148 1 94.44 122 PRO B N 1
ATOM 3425 C CA . PRO B 1 122 ? 3.299 -3.762 14.594 1 94.44 122 PRO B CA 1
ATOM 3426 C C . PRO B 1 122 ? 2.141 -3.09 15.328 1 94.44 122 PRO B C 1
ATOM 3428 O O . PRO B 1 122 ? 2.363 -2.324 16.266 1 94.44 122 PRO B O 1
ATOM 3431 N N . VAL B 1 123 ? 0.973 -3.33 14.945 1 95.94 123 VAL B N 1
ATOM 3432 C CA . VAL B 1 123 ? -0.192 -2.865 15.688 1 95.94 123 VAL B CA 1
ATOM 3433 C C . VAL B 1 123 ? -0.418 -3.762 16.906 1 95.94 123 VAL B C 1
ATOM 3435 O O . VAL B 1 123 ? -0.94 -4.871 16.781 1 95.94 123 VAL B O 1
ATOM 3438 N N . VAL B 1 124 ? -0.153 -3.355 18.078 1 93.69 124 VAL B N 1
ATOM 3439 C CA . VAL B 1 124 ? 0.06 -4.266 19.203 1 93.69 124 VAL B CA 1
ATOM 3440 C C . VAL B 1 124 ? -1.188 -4.301 20.078 1 93.69 124 VAL B C 1
ATOM 3442 O O . VAL B 1 124 ? -1.453 -5.301 20.75 1 93.69 124 VAL B O 1
ATOM 3445 N N . GLU B 1 125 ? -1.907 -3.17 20.172 1 95.81 125 GLU B N 1
ATOM 3446 C CA . GLU B 1 125 ? -3.076 -3.098 21.031 1 95.81 125 GLU B CA 1
ATOM 3447 C C . GLU B 1 125 ? -4.039 -2.008 20.578 1 95.81 125 GLU B C 1
ATOM 3449 O O . GLU B 1 125 ? -3.641 -1.072 19.875 1 95.81 125 GLU B O 1
ATOM 3454 N N . TYR B 1 126 ? -5.316 -2.273 20.953 1 97.81 126 TYR B N 1
ATOM 3455 C CA . TYR B 1 126 ? -6.289 -1.214 20.703 1 97.81 126 TYR B CA 1
ATOM 3456 C C . TYR B 1 126 ? -7.07 -0.895 21.984 1 97.81 126 TYR B C 1
ATOM 3458 O O . TYR B 1 126 ? -7.086 -1.688 22.922 1 97.81 126 TYR B O 1
ATOM 3466 N N . ILE B 1 127 ? -7.605 0.26 22 1 98.44 127 ILE B N 1
ATOM 3467 C CA . ILE B 1 127 ? -8.453 0.696 23.109 1 98.44 127 ILE B CA 1
ATOM 3468 C C . ILE B 1 127 ? -9.609 1.539 22.562 1 98.44 127 ILE B C 1
ATOM 3470 O O . ILE B 1 127 ? -9.461 2.217 21.547 1 98.44 127 ILE B O 1
ATOM 3474 N N . VAL B 1 128 ? -10.773 1.411 23.172 1 98.56 128 VAL B N 1
ATOM 3475 C CA . VAL B 1 128 ? -11.938 2.238 22.875 1 98.56 128 VAL B CA 1
ATOM 3476 C C . VAL B 1 128 ? -12.078 3.344 23.922 1 98.56 128 VAL B C 1
ATOM 3478 O O . VAL B 1 128 ? -11.938 3.096 25.109 1 98.56 128 VAL B O 1
ATOM 3481 N N . THR B 1 129 ? -12.273 4.543 23.469 1 98.75 129 THR B N 1
ATOM 3482 C CA . THR B 1 129 ? -12.422 5.645 24.406 1 98.75 129 THR B CA 1
ATOM 3483 C C . THR B 1 129 ? -13.602 5.398 25.344 1 98.75 129 THR B C 1
ATOM 3485 O O . THR B 1 129 ? -14.562 4.723 24.969 1 98.75 129 THR B O 1
ATOM 3488 N N . ASP B 1 130 ? -13.484 5.891 26.5 1 98.44 130 ASP B N 1
ATOM 3489 C CA . ASP B 1 130 ? -14.523 5.641 27.484 1 98.44 130 ASP B CA 1
ATOM 3490 C C . ASP B 1 130 ? -15.766 6.488 27.219 1 98.44 130 ASP B C 1
ATOM 3492 O O . ASP B 1 130 ? -16.859 6.152 27.656 1 98.44 130 ASP B O 1
ATOM 3496 N N . THR B 1 131 ? -15.594 7.688 26.578 1 98.38 131 THR B N 1
ATOM 3497 C CA . THR B 1 131 ? -16.672 8.57 26.156 1 98.38 131 THR B CA 1
ATOM 3498 C C . THR B 1 131 ? -16.516 8.938 24.688 1 98.38 131 THR B C 1
ATOM 3500 O O . THR B 1 131 ? -15.398 9.125 24.203 1 98.38 131 THR B O 1
ATOM 3503 N N . PRO B 1 132 ? -17.719 9.016 23.969 1 98.5 132 PRO B N 1
ATOM 3504 C CA . PRO B 1 132 ? -17.609 9.477 22.594 1 98.5 132 PRO B CA 1
ATOM 3505 C C . PRO B 1 132 ? -16.891 10.82 22.469 1 98.5 132 PRO B C 1
ATOM 3507 O O . PRO B 1 132 ? -17.141 11.727 23.266 1 98.5 132 PRO B O 1
ATOM 3510 N N . LEU B 1 133 ? -16.047 10.938 21.484 1 98.56 133 LEU B N 1
ATOM 3511 C CA . LEU B 1 133 ? -15.258 12.156 21.328 1 98.56 133 LEU B CA 1
ATOM 3512 C C . LEU B 1 133 ? -16.125 13.297 20.812 1 98.56 133 LEU B C 1
ATOM 3514 O O . LEU B 1 133 ? -15.875 14.461 21.109 1 98.56 133 LEU B O 1
ATOM 3518 N N . GLU B 1 134 ? -17.125 12.992 20.047 1 97.88 134 GLU B N 1
ATOM 3519 C CA . GLU B 1 134 ? -18.062 13.969 19.5 1 97.88 134 GLU B CA 1
ATOM 3520 C C . GLU B 1 134 ? -17.328 15.055 18.719 1 97.88 134 GLU B C 1
ATOM 3522 O O . GLU B 1 134 ? -17.375 16.234 19.078 1 97.88 134 GLU B O 1
ATOM 3527 N N . VAL B 1 135 ? -16.844 14.68 17.547 1 97.62 135 VAL B N 1
ATOM 3528 C CA . VAL B 1 135 ? -16.062 15.547 16.672 1 97.62 135 VAL B CA 1
ATOM 3529 C C . VAL B 1 135 ? -16.969 16.562 16 1 97.62 135 VAL B C 1
ATOM 3531 O O . VAL B 1 135 ? -18.062 16.234 15.547 1 97.62 135 VAL B O 1
ATOM 3534 N N . GLU B 1 136 ? -16.5 17.797 16.031 1 96.44 136 GLU B N 1
ATOM 3535 C CA . GLU B 1 136 ? -17.156 18.875 15.305 1 96.44 136 GLU B CA 1
ATOM 3536 C C . GLU B 1 136 ? -16.203 19.5 14.289 1 96.44 136 GLU B C 1
ATOM 3538 O O . GLU B 1 136 ? -15.008 19.656 14.562 1 96.44 136 GLU B O 1
ATOM 3543 N N . LYS B 1 137 ? -16.766 19.75 13.109 1 94.38 137 LYS B N 1
ATOM 3544 C CA . LYS B 1 137 ? -15.953 20.359 12.055 1 94.38 137 LYS B CA 1
ATOM 3545 C C . LYS B 1 137 ? -16.672 21.547 11.43 1 94.38 137 LYS B C 1
ATOM 3547 O O . LYS B 1 137 ? -17.906 21.578 11.367 1 94.38 137 LYS B O 1
ATOM 3552 N N . TRP B 1 138 ? -15.883 22.578 11 1 93.62 138 TRP B N 1
ATOM 3553 C CA . TRP B 1 138 ? -16.422 23.719 10.273 1 93.62 138 TRP B CA 1
ATOM 3554 C C . TRP B 1 138 ? -15.336 24.406 9.453 1 93.62 138 TRP B C 1
ATOM 3556 O O . TRP B 1 138 ? -14.156 24.047 9.555 1 93.62 138 TRP B O 1
ATOM 3566 N N . VAL B 1 139 ? -15.695 25.234 8.562 1 92.94 139 VAL B N 1
ATOM 3567 C CA . VAL B 1 139 ? -14.781 26.094 7.801 1 92.94 139 VAL B CA 1
ATOM 3568 C C . VAL B 1 139 ? -14.656 27.453 8.469 1 92.94 139 VAL B C 1
ATOM 3570 O O . VAL B 1 139 ? -15.664 28.109 8.75 1 92.94 139 VAL B O 1
ATOM 3573 N N . ASP B 1 140 ? -13.453 27.797 8.805 1 94.12 140 ASP B N 1
ATOM 3574 C CA . ASP B 1 140 ? -13.234 29.141 9.359 1 94.12 140 ASP B CA 1
ATOM 3575 C C . ASP B 1 140 ? -13.648 30.219 8.359 1 94.12 140 ASP B C 1
ATOM 3577 O O . ASP B 1 140 ? -13.094 30.297 7.262 1 94.12 140 ASP B O 1
ATOM 3581 N N . PRO B 1 141 ? -14.562 31.047 8.711 1 93 141 PRO B N 1
ATOM 3582 C CA . PRO B 1 141 ? -15.07 32.031 7.75 1 93 141 PRO B CA 1
ATOM 3583 C C . PRO B 1 141 ? -14.039 33.094 7.395 1 93 141 PRO B C 1
ATOM 3585 O O . PRO B 1 141 ? -14.125 33.719 6.328 1 93 141 PRO B O 1
ATOM 3588 N N . LYS B 1 142 ? -13.125 33.344 8.195 1 93.25 142 LYS B N 1
ATOM 3589 C CA . LYS B 1 142 ? -12.125 34.375 7.957 1 93.25 142 LYS B CA 1
ATOM 3590 C C . LYS B 1 142 ? -11.023 33.875 7.031 1 93.25 142 LYS B C 1
ATOM 3592 O O . LYS B 1 142 ? -10.719 34.5 6.016 1 93.25 142 LYS B O 1
ATOM 3597 N N . SER B 1 143 ? -10.477 32.75 7.328 1 90.62 143 SER B N 1
ATOM 3598 C CA . SER B 1 143 ? -9.328 32.219 6.578 1 90.62 143 SER B CA 1
ATOM 3599 C C . SER B 1 143 ? -9.773 31.312 5.453 1 90.62 143 SER B C 1
ATOM 3601 O O . SER B 1 143 ? -9.047 31.109 4.48 1 90.62 143 SER B O 1
ATOM 3603 N N . GLY B 1 144 ? -10.977 30.719 5.613 1 92.12 144 GLY B N 1
ATOM 3604 C CA . GLY B 1 144 ? -11.461 29.75 4.645 1 92.12 144 GLY B CA 1
ATOM 3605 C C . GLY B 1 144 ? -10.914 28.344 4.875 1 92.12 144 GLY B C 1
ATOM 3606 O O . GLY B 1 144 ? -11.258 27.422 4.145 1 92.12 144 GLY B O 1
ATOM 3607 N N . GLN B 1 145 ? -10.078 28.188 5.855 1 93.75 145 GLN B N 1
ATOM 3608 C CA . GLN B 1 145 ? -9.5 26.875 6.156 1 93.75 145 GLN B CA 1
ATOM 3609 C C . GLN B 1 145 ? -10.469 26.031 6.98 1 93.75 145 GLN B C 1
ATOM 3611 O O . GLN B 1 145 ? -11.281 26.562 7.738 1 93.75 145 GLN B O 1
ATOM 3616 N N . SER B 1 146 ? -10.383 24.688 6.781 1 94.75 146 SER B N 1
ATOM 3617 C CA . SER B 1 146 ? -11.172 23.797 7.625 1 94.75 146 SER B CA 1
ATOM 3618 C C . SER B 1 146 ? -10.555 23.656 9.016 1 94.75 146 SER B C 1
ATOM 3620 O O . SER B 1 146 ? -9.336 23.688 9.164 1 94.75 146 SER B O 1
ATOM 3622 N N . THR B 1 147 ? -11.398 23.547 9.992 1 94.25 147 THR B N 1
ATOM 3623 C CA . THR B 1 147 ? -10.977 23.344 11.375 1 94.25 147 THR B CA 1
ATOM 3624 C C . THR B 1 147 ? -12.055 22.625 12.172 1 94.25 147 THR B C 1
ATOM 3626 O O . THR B 1 147 ? -12.984 22.062 11.594 1 94.25 147 THR B O 1
ATOM 3629 N N . GLY B 1 148 ? -11.859 22.453 13.453 1 95.56 148 GLY B N 1
ATOM 3630 C CA . GLY B 1 148 ? -12.836 21.766 14.281 1 95.56 148 GLY B CA 1
ATOM 3631 C C . GLY B 1 148 ? -12.367 21.594 15.719 1 95.56 148 GLY B C 1
ATOM 3632 O O . GLY B 1 148 ? -11.453 22.281 16.172 1 95.56 148 GLY B O 1
ATOM 3633 N N . ARG B 1 149 ? -13.117 20.781 16.406 1 96.75 149 ARG B N 1
ATOM 3634 C CA . ARG B 1 149 ? -12.789 20.484 17.797 1 96.75 149 ARG B CA 1
ATOM 3635 C C . ARG B 1 149 ? -13.336 19.125 18.219 1 96.75 149 ARG B C 1
ATOM 3637 O O . ARG B 1 149 ? -14.172 18.547 17.516 1 96.75 149 ARG B O 1
ATOM 3644 N N . ILE B 1 150 ? -12.805 18.594 19.266 1 96.75 150 ILE B N 1
ATOM 3645 C CA . ILE B 1 150 ? -13.344 17.406 19.906 1 96.75 150 ILE B CA 1
ATOM 3646 C C . ILE B 1 150 ? -13.961 17.781 21.25 1 96.75 150 ILE B C 1
ATOM 3648 O O . ILE B 1 150 ? -13.367 18.531 22.031 1 96.75 150 ILE B O 1
ATOM 3652 N N . LYS B 1 151 ? -15.164 17.375 21.531 1 97.81 151 LYS B N 1
ATOM 3653 C CA . LYS B 1 151 ? -15.898 17.734 22.734 1 97.81 151 LYS B CA 1
ATOM 3654 C C . LYS B 1 151 ? -15.258 17.109 23.984 1 97.81 151 LYS B C 1
ATOM 3656 O O . LYS B 1 151 ? -15.281 17.719 25.062 1 97.81 151 LYS B O 1
ATOM 3661 N N . HIS B 1 152 ? -14.711 15.922 23.875 1 98.06 152 HIS B N 1
ATOM 3662 C CA . HIS B 1 152 ? -14.156 15.234 25.031 1 98.06 152 HIS B CA 1
ATOM 3663 C C . HIS B 1 152 ? -12.695 14.852 24.812 1 98.06 152 HIS B C 1
ATOM 3665 O O . HIS B 1 152 ? -12.359 13.664 24.812 1 98.06 152 HIS B O 1
ATOM 3671 N N . PRO B 1 153 ? -11.828 15.836 24.75 1 98.12 153 PRO B N 1
ATOM 3672 C CA . PRO B 1 153 ? -10.406 15.555 24.516 1 98.12 153 PRO B CA 1
ATOM 3673 C C . PRO B 1 153 ? -9.781 14.727 25.641 1 98.12 153 PRO B C 1
ATOM 3675 O O . PRO B 1 153 ? -8.844 13.961 25.391 1 98.12 153 PRO B O 1
ATOM 3678 N N . CYS B 1 154 ? -10.297 14.852 26.859 1 98.25 154 CYS B N 1
ATOM 3679 C CA . CYS B 1 154 ? -9.75 14.109 27.984 1 98.25 154 CYS B CA 1
ATOM 3680 C C . CYS B 1 154 ? -9.914 12.609 27.797 1 98.25 154 CYS B C 1
ATOM 3682 O O . CYS B 1 154 ? -9.07 11.828 28.234 1 98.25 154 CYS B O 1
ATOM 3684 N N . SER B 1 155 ? -11.055 12.234 27.219 1 98.62 155 SER B N 1
ATOM 3685 C CA . SER B 1 155 ? -11.281 10.82 26.938 1 98.62 155 SER B CA 1
ATOM 3686 C C . SER B 1 155 ? -10.219 10.258 26 1 98.62 155 SER B C 1
ATOM 3688 O O . SER B 1 155 ? -9.742 9.141 26.188 1 98.62 155 SER B O 1
ATOM 3690 N N . LEU B 1 156 ? -9.898 11.016 25 1 98.75 156 LEU B N 1
ATOM 3691 C CA . LEU B 1 156 ? -8.836 10.625 24.078 1 98.75 156 LEU B CA 1
ATOM 3692 C C . LEU B 1 156 ? -7.504 10.5 24.797 1 98.75 156 LEU B C 1
ATOM 3694 O O . LEU B 1 156 ? -6.809 9.492 24.656 1 98.75 156 LEU B O 1
ATOM 3698 N N . LEU B 1 157 ? -7.137 11.492 25.594 1 98.81 157 LEU B N 1
ATOM 3699 C CA . LEU B 1 157 ? -5.855 11.523 26.297 1 98.81 157 LEU B CA 1
ATOM 3700 C C . LEU B 1 157 ? -5.754 10.367 27.297 1 98.81 157 LEU B C 1
ATOM 3702 O O . LEU B 1 157 ? -4.688 9.766 27.438 1 98.81 157 LEU B O 1
ATOM 3706 N N . ARG B 1 158 ? -6.867 10.008 27.953 1 98.75 158 ARG B N 1
ATOM 3707 C CA . ARG B 1 158 ? -6.863 8.875 28.875 1 98.75 158 ARG B CA 1
ATOM 3708 C C . ARG B 1 158 ? -6.605 7.566 28.125 1 98.75 158 ARG B C 1
ATOM 3710 O O . ARG B 1 158 ? -5.863 6.711 28.609 1 98.75 158 ARG B O 1
ATOM 3717 N N . ALA B 1 159 ? -7.277 7.418 26.984 1 98.75 159 ALA B N 1
ATOM 3718 C CA . ALA B 1 159 ? -7.082 6.219 26.188 1 98.75 159 A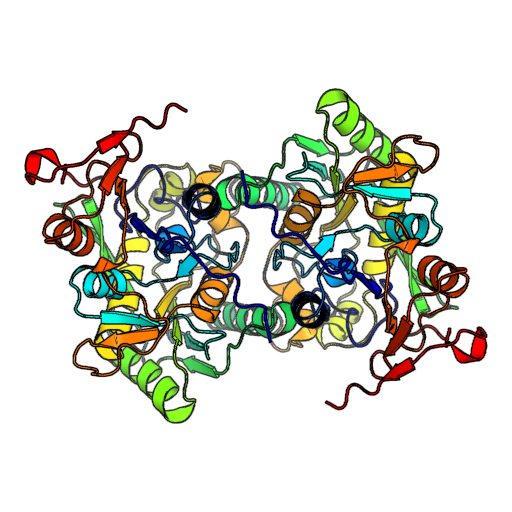LA B CA 1
ATOM 3719 C C . ALA B 1 159 ? -5.625 6.078 25.75 1 98.75 159 ALA B C 1
ATOM 3721 O O . ALA B 1 159 ? -5.035 5 25.875 1 98.75 159 ALA B O 1
ATOM 3722 N N . VAL B 1 160 ? -5.051 7.152 25.25 1 98.81 160 VAL B N 1
ATOM 3723 C CA . VAL B 1 160 ? -3.664 7.137 24.781 1 98.81 160 VAL B CA 1
ATOM 3724 C C . VAL B 1 160 ? -2.736 6.836 25.969 1 98.81 160 VAL B C 1
ATOM 3726 O O . VAL B 1 160 ? -1.81 6.031 25.844 1 98.81 160 VAL B O 1
ATOM 3729 N N . GLN B 1 161 ? -2.984 7.477 27.094 1 98.69 161 GLN B N 1
ATOM 3730 C CA . GLN B 1 161 ? -2.174 7.254 28.297 1 98.69 161 GLN B CA 1
ATOM 3731 C C . GLN B 1 161 ? -2.17 5.781 28.688 1 98.69 161 GLN B C 1
ATOM 3733 O O . GLN B 1 161 ? -1.124 5.23 29.031 1 98.69 161 GLN B O 1
ATOM 3738 N N . THR B 1 162 ? -3.314 5.199 28.672 1 98.5 162 THR B N 1
ATOM 3739 C CA . THR B 1 162 ? -3.438 3.785 29 1 98.5 162 THR B CA 1
ATOM 3740 C C . THR B 1 162 ? -2.598 2.932 28.062 1 98.5 162 THR B C 1
ATOM 3742 O O . THR B 1 162 ? -1.869 2.041 28.5 1 98.5 162 THR B O 1
ATOM 3745 N N . LEU B 1 163 ? -2.67 3.201 26.766 1 98.38 163 LEU B N 1
ATOM 3746 C CA . LEU B 1 163 ? -1.911 2.445 25.781 1 98.38 163 LEU B CA 1
ATOM 3747 C C . LEU B 1 163 ? -0.412 2.623 25.984 1 98.38 163 LEU B C 1
ATOM 3749 O O . LEU B 1 163 ? 0.344 1.649 25.953 1 98.38 163 LEU B O 1
ATOM 3753 N N . VAL B 1 164 ? 0.019 3.848 26.203 1 98.19 164 VAL B N 1
ATOM 3754 C CA . VAL B 1 164 ? 1.436 4.156 26.375 1 98.19 164 VAL B CA 1
ATOM 3755 C C . VAL B 1 164 ? 1.967 3.475 27.625 1 98.19 164 VAL B C 1
ATOM 3757 O O . VAL B 1 164 ? 3.037 2.861 27.609 1 98.19 164 VAL B O 1
ATOM 3760 N N . ASN B 1 165 ? 1.232 3.498 28.703 1 97.75 165 ASN B N 1
ATOM 3761 C CA . ASN B 1 165 ? 1.693 3.004 30 1 97.75 165 ASN B CA 1
ATOM 3762 C C . ASN B 1 165 ? 1.588 1.483 30.094 1 97.75 165 ASN B C 1
ATOM 3764 O O . ASN B 1 165 ? 2.486 0.825 30.625 1 97.75 165 ASN B O 1
ATOM 3768 N N . GLN B 1 166 ? 0.545 0.932 29.578 1 97.31 166 GLN B N 1
ATOM 3769 C CA . GLN B 1 166 ? 0.267 -0.483 29.812 1 97.31 166 GLN B CA 1
ATOM 3770 C C . GLN B 1 166 ? 0.84 -1.34 28.688 1 97.31 166 GLN B C 1
ATOM 3772 O O . GLN B 1 166 ? 1.285 -2.465 28.922 1 97.31 166 GLN B O 1
ATOM 3777 N N . SER B 1 167 ? 0.835 -0.826 27.5 1 95.69 167 SER B N 1
ATOM 3778 C CA . SER B 1 167 ? 1.252 -1.642 26.359 1 95.69 167 SER B CA 1
ATOM 3779 C C . SER B 1 167 ? 2.57 -1.144 25.781 1 95.69 167 SER B C 1
ATOM 3781 O O . SER B 1 167 ? 3.078 -1.708 24.812 1 95.69 167 SER B O 1
ATOM 3783 N N . GLN B 1 168 ? 3.102 -0.064 26.266 1 96.38 168 GLN B N 1
ATOM 3784 C CA . GLN B 1 168 ? 4.398 0.496 25.906 1 96.38 168 GLN B CA 1
ATOM 3785 C C . GLN B 1 168 ? 4.438 0.85 24.422 1 96.38 168 GLN B C 1
ATOM 3787 O O . GLN B 1 168 ? 5.41 0.542 23.719 1 96.38 168 GLN B O 1
ATOM 3792 N N . VAL B 1 169 ? 3.307 1.325 23.906 1 98 169 VAL B N 1
ATOM 3793 C CA . VAL B 1 169 ? 3.285 1.778 22.531 1 98 169 VAL B CA 1
ATOM 3794 C C . VAL B 1 169 ? 4.023 3.107 22.406 1 98 169 VAL B C 1
ATOM 3796 O O . VAL B 1 169 ? 4.066 3.893 23.359 1 98 169 VAL B O 1
ATOM 3799 N N . ASN B 1 170 ? 4.645 3.361 21.234 1 98.44 170 ASN B N 1
ATOM 3800 C CA . ASN B 1 170 ? 5.375 4.605 21.031 1 98.44 170 ASN B CA 1
ATOM 3801 C C . ASN B 1 170 ? 4.918 5.324 19.766 1 98.44 170 ASN B C 1
ATOM 3803 O O . ASN B 1 170 ? 5.613 6.207 19.266 1 98.44 170 ASN B O 1
ATOM 3807 N N . ALA B 1 171 ? 3.84 4.977 19.188 1 98.88 171 ALA B N 1
ATOM 3808 C CA . ALA B 1 171 ? 3.092 5.648 18.125 1 98.88 171 ALA B CA 1
ATOM 3809 C C . ALA B 1 171 ? 1.597 5.371 18.25 1 98.88 171 ALA B C 1
ATOM 3811 O O . ALA B 1 171 ? 1.192 4.297 18.688 1 98.88 171 ALA B O 1
ATOM 3812 N N . ILE B 1 172 ? 0.755 6.309 17.844 1 98.94 172 ILE B N 1
ATOM 3813 C CA . ILE B 1 172 ? -0.674 6.188 18.109 1 98.94 172 ILE B CA 1
ATOM 3814 C C . ILE B 1 172 ? -1.461 6.465 16.828 1 98.94 172 ILE B C 1
ATOM 3816 O O . ILE B 1 172 ? -1.251 7.484 16.172 1 98.94 172 ILE B O 1
ATOM 3820 N N . ALA B 1 173 ? -2.297 5.559 16.453 1 98.88 173 ALA B N 1
ATOM 3821 C CA . ALA B 1 173 ? -3.34 5.805 15.461 1 98.88 173 ALA B CA 1
ATOM 3822 C C . ALA B 1 173 ? -4.68 6.094 16.141 1 98.88 173 ALA B C 1
ATOM 3824 O O . ALA B 1 173 ? -5.121 5.336 17 1 98.88 173 ALA B O 1
ATOM 3825 N N . VAL B 1 174 ? -5.336 7.16 15.781 1 98.88 174 VAL B N 1
ATOM 3826 C CA . VAL B 1 174 ? -6.641 7.512 16.328 1 98.88 174 VAL B CA 1
ATOM 3827 C C . VAL B 1 174 ? -7.707 7.418 15.242 1 98.88 174 VAL B C 1
ATOM 3829 O O . VAL B 1 174 ? -7.543 7.977 14.156 1 98.88 174 VAL B O 1
ATOM 3832 N N . VAL B 1 175 ? -8.711 6.668 15.531 1 98.69 175 VAL B N 1
ATOM 3833 C CA . VAL B 1 175 ? -9.891 6.641 14.68 1 98.69 175 VAL B CA 1
ATOM 3834 C C . VAL B 1 175 ? -11.07 7.285 15.406 1 98.69 175 VAL B C 1
ATOM 3836 O O . VAL B 1 175 ? -11.547 6.762 16.422 1 98.69 175 VAL B O 1
ATOM 3839 N N . ALA B 1 176 ? -11.5 8.406 14.906 1 98.56 176 ALA B N 1
ATOM 3840 C CA . ALA B 1 176 ? -12.609 9.133 15.523 1 98.56 176 ALA B CA 1
ATOM 3841 C C . ALA B 1 176 ? -13.828 9.148 14.602 1 98.56 176 ALA B C 1
ATOM 3843 O O . ALA B 1 176 ? -13.688 9.18 13.383 1 98.56 176 ALA B O 1
ATOM 3844 N N . ARG B 1 177 ? -15.031 9.117 15.219 1 98 177 ARG B N 1
ATOM 3845 C CA . ARG B 1 177 ? -16.281 9.188 14.461 1 98 177 ARG B CA 1
ATOM 3846 C C . ARG B 1 177 ? -16.562 10.609 14 1 98 177 ARG B C 1
ATOM 3848 O O . ARG B 1 177 ? -16.766 11.508 14.82 1 98 177 ARG B O 1
ATOM 3855 N N . PHE B 1 178 ? -16.547 10.82 12.703 1 95.5 178 PHE B N 1
ATOM 3856 C CA . PHE B 1 178 ? -16.828 12.133 12.141 1 95.5 178 PHE B CA 1
ATOM 3857 C C . PHE B 1 178 ? -18.297 12.266 11.781 1 95.5 178 PHE B C 1
ATOM 3859 O O . PHE B 1 178 ? -18.953 11.281 11.445 1 95.5 178 PHE B O 1
ATOM 3866 N N . PRO B 1 179 ? -18.828 13.484 11.93 1 91.69 179 PRO B N 1
ATOM 3867 C CA . PRO B 1 179 ? -20.219 13.672 11.492 1 91.69 179 PRO B CA 1
ATOM 3868 C C . PRO B 1 179 ? -20.406 13.422 10 1 91.69 179 PRO B C 1
ATOM 3870 O O . PRO B 1 179 ? -19.5 13.719 9.203 1 91.69 179 PRO B O 1
ATOM 3873 N N . ASP B 1 180 ? -21.547 12.82 9.68 1 84.81 180 ASP B N 1
ATOM 3874 C CA . ASP B 1 180 ? -21.828 12.562 8.273 1 84.81 180 ASP B CA 1
ATOM 3875 C C . ASP B 1 180 ? -22.188 13.859 7.543 1 84.81 180 ASP B C 1
ATOM 3877 O O . ASP B 1 180 ? -22.875 14.719 8.086 1 84.81 180 ASP B O 1
ATOM 3881 N N . ASP B 1 181 ? -21.562 14.016 6.465 1 74.31 181 ASP B N 1
ATOM 3882 C CA . ASP B 1 181 ? -21.75 15.234 5.688 1 74.31 181 ASP B CA 1
ATOM 3883 C C . ASP B 1 181 ? -23.047 15.18 4.895 1 74.31 181 ASP B C 1
ATOM 3885 O O . ASP B 1 181 ? -23.562 14.102 4.59 1 74.31 181 ASP B O 1
ATOM 3889 N N . ASP B 1 182 ? -23.438 16.453 4.723 1 70.81 182 ASP B N 1
ATOM 3890 C CA . ASP B 1 182 ? -24.516 16.594 3.75 1 70.81 182 ASP B CA 1
ATOM 3891 C C . ASP B 1 182 ? -24.047 16.203 2.352 1 70.81 182 ASP B C 1
ATOM 3893 O O . ASP B 1 182 ? -22.891 16.438 1.994 1 70.81 182 ASP B O 1
ATOM 3897 N N . VAL B 1 183 ? -24.875 15.734 1.622 1 65.12 183 VAL B N 1
ATOM 3898 C CA . VAL B 1 183 ? -24.594 15.195 0.292 1 65.12 183 VAL B CA 1
ATOM 3899 C C . VAL B 1 183 ? -24 16.281 -0.591 1 65.12 183 VAL B C 1
ATOM 3901 O O . VAL B 1 183 ? -23.094 16.031 -1.384 1 65.12 183 VAL B O 1
ATOM 3904 N N . VAL B 1 184 ? -24.406 17.516 -0.397 1 66.5 184 VAL B N 1
ATOM 3905 C CA . VAL B 1 184 ? -23.984 18.609 -1.259 1 66.5 184 VAL B CA 1
ATOM 3906 C C . VAL B 1 184 ? -22.484 18.859 -1.07 1 66.5 184 VAL B C 1
ATOM 3908 O O . VAL B 1 184 ? -21.75 19.031 -2.045 1 66.5 184 VAL B O 1
ATOM 3911 N N . ASP B 1 185 ? -22 18.891 0.123 1 65.31 185 ASP B N 1
ATOM 3912 C CA . ASP B 1 185 ? -20.609 19.141 0.437 1 65.31 185 ASP B CA 1
ATOM 3913 C C . ASP B 1 185 ? -19.703 18.031 -0.115 1 65.31 185 ASP B C 1
ATOM 3915 O O . ASP B 1 185 ? -18.641 18.312 -0.679 1 65.31 185 ASP B O 1
ATOM 3919 N N . VAL B 1 186 ? -20.234 17.016 -0.085 1 74.06 186 VAL B N 1
ATOM 3920 C CA . VAL B 1 186 ? -19.469 15.828 -0.469 1 74.06 186 VAL B CA 1
ATOM 3921 C C . VAL B 1 186 ? -19.344 15.766 -1.99 1 74.06 186 VAL B C 1
ATOM 3923 O O . VAL B 1 186 ? -18.297 15.367 -2.52 1 74.06 186 VAL B O 1
ATOM 3926 N N . ASP B 1 187 ? -20.219 16.375 -2.615 1 79.69 187 ASP B N 1
ATOM 3927 C CA . ASP B 1 187 ? -20.219 16.25 -4.07 1 79.69 187 ASP B CA 1
ATOM 3928 C C . ASP B 1 187 ? -19.156 17.125 -4.707 1 79.69 187 ASP B C 1
ATOM 3930 O O . ASP B 1 187 ? -18.5 16.719 -5.664 1 79.69 187 ASP B O 1
ATOM 3934 N N . GLU B 1 188 ? -18.969 18.312 -4.156 1 81.56 188 GLU B N 1
ATOM 3935 C CA . GLU B 1 188 ? -17.938 19.188 -4.703 1 81.56 188 GLU B CA 1
ATOM 3936 C C . GLU B 1 188 ? -16.547 18.562 -4.527 1 81.56 188 GLU B C 1
ATOM 3938 O O . GLU B 1 188 ? -15.758 18.531 -5.469 1 81.56 188 GLU B O 1
ATOM 3943 N N . TYR B 1 189 ? -16.297 18.172 -3.42 1 84.44 189 TYR B N 1
ATOM 3944 C CA . TYR B 1 189 ? -15.023 17.531 -3.137 1 84.44 189 TYR B CA 1
ATOM 3945 C C . TYR B 1 189 ? -14.812 16.312 -4.035 1 84.44 189 TYR B C 1
ATOM 3947 O O . TYR B 1 189 ? -13.719 16.109 -4.566 1 84.44 189 TYR B O 1
ATOM 3955 N N . ARG B 1 190 ? -15.828 15.555 -4.309 1 86.19 190 ARG B N 1
ATOM 3956 C CA . ARG B 1 190 ? -15.773 14.352 -5.133 1 86.19 190 ARG B CA 1
ATOM 3957 C C . ARG B 1 190 ? -15.492 14.695 -6.59 1 86.19 190 ARG B C 1
ATOM 3959 O O . ARG B 1 190 ? -14.984 13.867 -7.344 1 86.19 190 ARG B O 1
ATOM 3966 N N . GLN B 1 191 ? -15.82 15.938 -6.906 1 85.75 191 GLN B N 1
ATOM 3967 C CA . GLN B 1 191 ? -15.586 16.391 -8.273 1 85.75 191 GLN B CA 1
ATOM 3968 C C . GLN B 1 191 ? -14.25 17.125 -8.383 1 85.75 191 GLN B C 1
ATOM 3970 O O . GLN B 1 191 ? -13.953 17.734 -9.414 1 85.75 191 GLN B O 1
ATOM 3975 N N . GLY B 1 192 ? -13.516 17.062 -7.312 1 83.62 192 GLY B N 1
ATOM 3976 C CA . GLY B 1 192 ? -12.18 17.641 -7.34 1 83.62 192 GLY B CA 1
ATOM 3977 C C . GLY B 1 192 ? -12.172 19.125 -7.043 1 83.62 192 GLY B C 1
ATOM 3978 O O . GLY B 1 192 ? -11.289 19.859 -7.508 1 83.62 192 GLY B O 1
ATOM 3979 N N . MET B 1 193 ? -13.18 19.516 -6.344 1 83.06 193 MET B N 1
ATOM 3980 C CA . MET B 1 193 ? -13.297 20.938 -6.039 1 83.06 193 MET B CA 1
ATOM 3981 C C . MET B 1 193 ? -13.438 21.172 -4.539 1 83.06 193 MET B C 1
ATOM 3983 O O . MET B 1 193 ? -13.781 20.25 -3.795 1 83.06 193 MET B O 1
ATOM 3987 N N . GLY B 1 194 ? -13.078 22.375 -4.109 1 82.38 194 GLY B N 1
ATOM 3988 C CA . GLY B 1 194 ? -13.32 22.781 -2.732 1 82.38 194 GLY B CA 1
ATOM 3989 C C . GLY B 1 194 ? -12.234 22.328 -1.775 1 82.38 194 GLY B C 1
ATOM 3990 O O . GLY B 1 194 ? -11.133 21.984 -2.199 1 82.38 194 GLY B O 1
ATOM 3991 N N . ILE B 1 195 ? -12.531 22.484 -0.526 1 86.69 195 ILE B N 1
ATOM 3992 C CA . ILE B 1 195 ? -11.57 22.141 0.52 1 86.69 195 ILE B CA 1
ATOM 3993 C C . ILE B 1 195 ? -12.016 20.859 1.233 1 86.69 195 ILE B C 1
ATOM 3995 O O . ILE B 1 195 ? -13.211 20.562 1.289 1 86.69 195 ILE B O 1
ATOM 3999 N N . ASP B 1 196 ? -11.094 20.078 1.642 1 88.81 196 ASP B N 1
ATOM 4000 C CA . ASP B 1 196 ? -11.398 18.953 2.514 1 88.81 196 ASP B CA 1
ATOM 4001 C C . ASP B 1 196 ? -11.844 19.422 3.895 1 88.81 196 ASP B C 1
ATOM 4003 O O . ASP B 1 196 ? -11.008 19.812 4.723 1 88.81 196 ASP B O 1
ATOM 4007 N N . VAL B 1 197 ? -13.023 19.266 4.203 1 88.19 197 VAL B N 1
ATOM 4008 C CA . VAL B 1 197 ? -13.594 19.828 5.418 1 88.19 197 VAL B CA 1
ATOM 4009 C C . VAL B 1 197 ? -13.242 18.953 6.613 1 88.19 197 VAL B C 1
ATOM 4011 O O . VAL B 1 197 ? -13.383 19.375 7.766 1 88.19 197 VAL B O 1
ATOM 4014 N N . LEU B 1 198 ? -12.758 17.781 6.387 1 88.94 198 LEU B N 1
ATOM 4015 C CA . LEU B 1 198 ? -12.406 16.859 7.461 1 88.94 198 LEU B CA 1
ATOM 4016 C C . LEU B 1 198 ? -10.984 17.125 7.957 1 88.94 198 LEU B C 1
ATOM 4018 O O . LEU B 1 198 ? -10.664 16.859 9.117 1 88.94 198 LEU B O 1
ATOM 4022 N N . ALA B 1 199 ? -10.172 17.641 7.121 1 91.31 199 ALA B N 1
ATOM 4023 C CA . ALA B 1 199 ? -8.727 17.656 7.312 1 91.31 199 ALA B CA 1
ATOM 4024 C C . ALA B 1 199 ? -8.344 18.5 8.523 1 91.31 199 ALA B C 1
ATOM 4026 O O . ALA B 1 199 ? -7.438 18.141 9.281 1 91.31 199 ALA B O 1
ATOM 4027 N N . GLY B 1 200 ? -8.977 19.641 8.727 1 92.62 200 GLY B N 1
ATOM 4028 C CA . GLY B 1 200 ? -8.633 20.531 9.812 1 92.62 200 GLY B CA 1
ATOM 4029 C C . GLY B 1 200 ? -8.742 19.875 11.18 1 92.62 200 GLY B C 1
ATOM 4030 O O . GLY B 1 200 ? -7.836 20 12.008 1 92.62 200 GLY B O 1
ATOM 4031 N N . VAL B 1 201 ? -9.852 19.234 11.367 1 94.44 201 VAL B N 1
ATOM 4032 C CA . VAL B 1 201 ? -10.07 18.656 12.68 1 94.44 201 VAL B CA 1
ATOM 4033 C C . VAL B 1 201 ? -9.18 17.422 12.852 1 94.44 201 VAL B C 1
ATOM 4035 O O . VAL B 1 201 ? -8.773 17.094 13.969 1 94.44 201 VAL B O 1
ATOM 4038 N N . GLU B 1 202 ? -8.844 16.719 11.758 1 95.12 202 GLU B N 1
ATOM 4039 C CA . GLU B 1 202 ? -7.879 15.617 11.828 1 95.12 202 GLU B CA 1
ATOM 4040 C C . GLU B 1 202 ? -6.551 16.078 12.422 1 95.12 202 GLU B C 1
ATOM 4042 O O . GLU B 1 202 ? -5.961 15.398 13.258 1 95.12 202 GLU B O 1
ATOM 4047 N N . ALA B 1 203 ? -6.137 17.25 12.016 1 95.38 203 ALA B N 1
ATOM 4048 C CA . ALA B 1 203 ? -4.898 17.828 12.523 1 95.38 203 ALA B CA 1
ATOM 4049 C C . ALA B 1 203 ? -5.027 18.188 14 1 95.38 203 ALA B C 1
ATOM 4051 O O . ALA B 1 203 ? -4.09 18 14.773 1 95.38 203 ALA B O 1
ATOM 4052 N N . VAL B 1 204 ? -6.207 18.688 14.391 1 96.62 204 VAL B N 1
ATOM 4053 C CA . VAL B 1 204 ? -6.449 19.031 15.789 1 96.62 204 VAL B CA 1
ATOM 4054 C C . VAL B 1 204 ? -6.254 17.797 16.672 1 96.62 204 VAL B C 1
ATOM 4056 O O . VAL B 1 204 ? -5.621 17.875 17.719 1 96.62 204 VAL B O 1
ATOM 4059 N N . ILE B 1 205 ? -6.75 16.734 16.25 1 98.12 205 ILE B N 1
ATOM 4060 C CA . ILE B 1 205 ? -6.715 15.484 17.016 1 98.12 205 ILE B CA 1
ATOM 4061 C C . ILE B 1 205 ? -5.273 15.008 17.156 1 98.12 205 ILE B C 1
ATOM 4063 O O . ILE B 1 205 ? -4.812 14.734 18.266 1 98.12 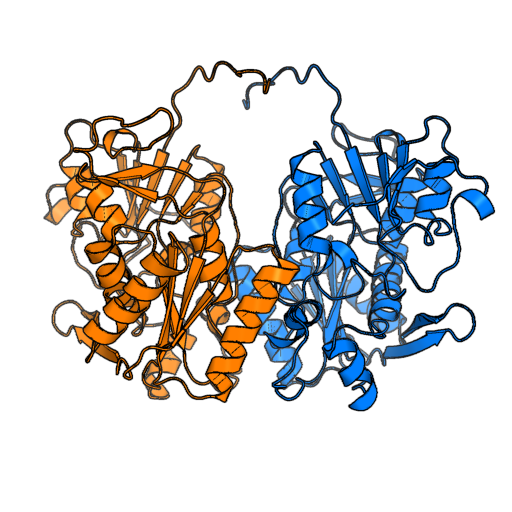205 ILE B O 1
ATOM 4067 N N . SER B 1 206 ? -4.551 14.883 16.047 1 98.38 206 SER B N 1
ATOM 4068 C CA . SER B 1 206 ? -3.184 14.375 16.125 1 98.38 206 SER B CA 1
ATOM 4069 C C . SER B 1 206 ? -2.279 15.344 16.875 1 98.38 206 SER B C 1
ATOM 4071 O O . SER B 1 206 ? -1.392 14.93 17.625 1 98.38 206 SER B O 1
ATOM 4073 N N . HIS B 1 207 ? -2.479 16.688 16.734 1 97.88 207 HIS B N 1
ATOM 4074 C CA . HIS B 1 207 ? -1.713 17.688 17.469 1 97.88 207 HIS B CA 1
ATOM 4075 C C . HIS B 1 207 ? -1.84 17.484 18.969 1 97.88 207 HIS B C 1
ATOM 4077 O O . HIS B 1 207 ? -0.851 17.578 19.703 1 97.88 207 HIS B O 1
ATOM 4083 N N . LEU B 1 208 ? -3.072 17.266 19.375 1 98.38 208 LEU B N 1
ATOM 4084 C CA . LEU B 1 208 ? -3.354 17.109 20.797 1 98.38 208 LEU B CA 1
ATOM 4085 C C . LEU B 1 208 ? -2.533 15.969 21.391 1 98.38 208 LEU B C 1
ATOM 4087 O O . LEU B 1 208 ? -1.911 16.125 22.453 1 98.38 208 LEU B O 1
ATOM 4091 N N . VAL B 1 209 ? -2.525 14.875 20.688 1 98.75 209 VAL B N 1
ATOM 4092 C CA . VAL B 1 209 ? -1.823 13.688 21.172 1 98.75 209 VAL B CA 1
ATOM 4093 C C . VAL B 1 209 ? -0.316 13.938 21.141 1 98.75 209 VAL B C 1
ATOM 4095 O O . VAL B 1 209 ? 0.386 13.641 22.109 1 98.75 209 VAL B O 1
ATOM 4098 N N . VAL B 1 210 ? 0.222 14.484 20.047 1 98.75 210 VAL B N 1
ATOM 4099 C CA . VAL B 1 210 ? 1.654 14.711 19.891 1 98.75 210 VAL B CA 1
ATOM 4100 C C . VAL B 1 210 ? 2.135 15.727 20.922 1 98.75 210 VAL B C 1
ATOM 4102 O O . VAL B 1 210 ? 3.203 15.562 21.516 1 98.75 210 VAL B O 1
ATOM 4105 N N . LYS B 1 211 ? 1.354 16.766 21.125 1 97.81 211 LYS B N 1
ATOM 4106 C CA . LYS B 1 211 ? 1.708 17.781 22.109 1 97.81 211 LYS B CA 1
ATOM 4107 C C . LYS B 1 211 ? 1.811 17.203 23.516 1 97.81 211 LYS B C 1
ATOM 4109 O O . LYS B 1 211 ? 2.738 17.516 24.25 1 97.81 211 LYS B O 1
ATOM 4114 N N . GLU B 1 212 ? 0.907 16.375 23.844 1 98.25 212 GLU B N 1
ATOM 4115 C CA . GLU B 1 212 ? 0.804 15.852 25.203 1 98.25 212 GLU B CA 1
ATOM 4116 C C . GLU B 1 212 ? 1.828 14.75 25.453 1 98.25 212 GLU B C 1
ATOM 4118 O O . GLU B 1 212 ? 2.424 14.68 26.531 1 98.25 212 GLU B O 1
ATOM 4123 N N . PHE B 1 213 ? 2.098 13.875 24.5 1 98.19 213 PHE B N 1
ATOM 4124 C CA . PHE B 1 213 ? 2.838 12.656 24.781 1 98.19 213 PHE B CA 1
ATOM 4125 C C . PHE B 1 213 ? 4.164 12.641 24.031 1 98.19 213 PHE B C 1
ATOM 4127 O O . PHE B 1 213 ? 5.016 11.781 24.281 1 98.19 213 PHE B O 1
ATOM 4134 N N . GLN B 1 214 ? 4.395 13.492 23.031 1 97.81 214 GLN B N 1
ATOM 4135 C CA . GLN B 1 214 ? 5.625 13.625 22.25 1 97.81 214 GLN B CA 1
ATOM 4136 C C . GLN B 1 214 ? 5.977 12.312 21.547 1 97.81 214 GLN B C 1
ATOM 4138 O O . GLN B 1 214 ? 7.133 11.891 21.562 1 97.81 214 GLN B O 1
ATOM 4143 N N . ILE B 1 215 ? 4.992 11.641 21 1 98.56 215 ILE B N 1
ATOM 4144 C CA . ILE B 1 215 ? 5.164 10.469 20.156 1 98.56 215 ILE B CA 1
ATOM 4145 C C . ILE B 1 215 ? 4.367 10.641 18.859 1 98.56 215 ILE B C 1
ATOM 4147 O O . ILE B 1 215 ? 3.414 11.422 18.812 1 98.56 215 ILE B O 1
ATOM 4151 N N . PRO B 1 216 ? 4.766 9.977 17.781 1 98.81 216 PRO B N 1
ATOM 4152 C CA . PRO B 1 216 ? 4.047 10.109 16.516 1 98.81 216 PRO B CA 1
ATOM 4153 C C . PRO B 1 216 ? 2.57 9.727 16.641 1 98.81 216 PRO B C 1
ATOM 4155 O O . PRO B 1 216 ? 2.227 8.781 17.344 1 98.81 216 PRO B O 1
ATOM 4158 N N . CYS B 1 217 ? 1.77 10.484 15.992 1 98.88 217 CYS B N 1
ATOM 4159 C CA . CYS B 1 217 ? 0.331 10.242 15.969 1 98.88 217 CYS B CA 1
ATOM 4160 C C . CYS B 1 217 ? -0.266 10.648 14.625 1 98.88 217 CYS B C 1
ATOM 4162 O O . CYS B 1 217 ? 0.202 11.602 13.992 1 98.88 217 CYS B O 1
ATOM 4164 N N . ALA B 1 218 ? -1.205 9.945 14.133 1 98.62 218 ALA B N 1
ATOM 4165 C CA . ALA B 1 218 ? -2.006 10.289 12.961 1 98.62 218 ALA B CA 1
ATOM 4166 C C . ALA B 1 218 ? -3.449 9.82 13.125 1 98.62 218 ALA B C 1
ATOM 4168 O O . ALA B 1 218 ? -3.738 8.969 13.961 1 98.62 218 ALA B O 1
ATOM 4169 N N . HIS B 1 219 ? -4.277 10.406 12.398 1 97.69 219 HIS B N 1
ATOM 4170 C CA . HIS B 1 219 ? -5.707 10.164 12.531 1 97.69 219 HIS B CA 1
ATOM 4171 C C . HIS B 1 219 ? -6.301 9.617 11.242 1 97.69 219 HIS B C 1
ATOM 4173 O O . HIS B 1 219 ? -5.863 9.984 10.148 1 97.69 219 HIS B O 1
ATOM 4179 N N . ALA B 1 220 ? -7.211 8.719 11.359 1 96.81 220 ALA B N 1
ATOM 4180 C CA . ALA B 1 220 ? -8.094 8.266 10.281 1 96.81 220 ALA B CA 1
ATOM 4181 C C . ALA B 1 220 ? -9.562 8.484 10.648 1 96.81 220 ALA B C 1
ATOM 4183 O O . ALA B 1 220 ? -10 8.078 11.727 1 96.81 220 ALA B O 1
ATOM 4184 N N . PRO B 1 221 ? -10.336 9.086 9.789 1 95.44 221 PRO B N 1
ATOM 4185 C CA . PRO B 1 221 ? -11.75 9.305 10.094 1 95.44 221 PRO B CA 1
ATOM 4186 C C . PRO B 1 221 ? -12.586 8.031 9.945 1 95.44 221 PRO B C 1
ATOM 4188 O O . PRO B 1 221 ? -12.305 7.203 9.078 1 95.44 221 PRO B O 1
ATOM 4191 N N . ALA B 1 222 ? -13.523 7.828 10.797 1 96.12 222 ALA B N 1
ATOM 4192 C CA . ALA B 1 222 ? -14.586 6.848 10.617 1 96.12 222 ALA B CA 1
ATOM 4193 C C . ALA B 1 222 ? -15.867 7.508 10.109 1 96.12 222 ALA B C 1
ATOM 4195 O O . ALA B 1 222 ? -16.422 8.391 10.766 1 96.12 222 ALA B O 1
ATOM 4196 N N . MET B 1 223 ? -16.25 7.109 8.969 1 90.44 223 MET B N 1
ATOM 4197 C CA . MET B 1 223 ? -17.469 7.625 8.344 1 90.44 223 MET B CA 1
ATOM 4198 C C . MET B 1 223 ? -18.266 6.504 7.676 1 90.44 223 MET B C 1
ATOM 4200 O O . MET B 1 223 ? -17.688 5.484 7.289 1 90.44 223 MET B O 1
ATOM 4204 N N . LEU B 1 224 ? -19.5 6.727 7.594 1 85.94 224 LEU B N 1
ATOM 4205 C CA . LEU B 1 224 ? -20.297 5.77 6.832 1 85.94 224 LEU B CA 1
ATOM 4206 C C . LEU B 1 224 ? -19.953 5.848 5.348 1 85.94 224 LEU B C 1
ATOM 4208 O O . LEU B 1 224 ? -19.656 6.922 4.828 1 85.94 224 LEU B O 1
ATOM 4212 N N . PRO B 1 225 ? -20.031 4.672 4.734 1 77.56 225 PRO B N 1
ATOM 4213 C CA . PRO B 1 225 ? -19.672 4.664 3.311 1 77.56 225 PRO B CA 1
ATOM 4214 C C . PRO B 1 225 ? -20.609 5.527 2.471 1 77.56 225 PRO B C 1
ATOM 4216 O O . PRO B 1 225 ? -21.812 5.582 2.738 1 77.56 225 PRO B O 1
ATOM 4219 N N . LEU B 1 226 ? -20.016 6.203 1.512 1 76.81 226 LEU B N 1
ATOM 4220 C CA . LEU B 1 226 ? -20.781 7.004 0.567 1 76.81 226 LEU B CA 1
ATOM 4221 C C . LEU B 1 226 ? -21.344 6.129 -0.55 1 76.81 226 LEU B C 1
ATOM 4223 O O . LEU B 1 226 ? -20.734 5.121 -0.921 1 76.81 226 LEU B O 1
ATOM 4227 N N . PRO B 1 227 ? -22.484 6.562 -1.036 1 80.12 227 PRO B N 1
ATOM 4228 C CA . PRO B 1 227 ? -23 5.824 -2.191 1 80.12 227 PRO B CA 1
ATOM 4229 C C . PRO B 1 227 ? -22.078 5.91 -3.406 1 80.12 227 PRO B C 1
ATOM 4231 O O . PRO B 1 227 ? -21.391 6.918 -3.594 1 80.12 227 PRO B O 1
ATOM 4234 N N . LEU B 1 228 ? -22.172 4.883 -4.168 1 82.5 228 LEU B N 1
ATOM 4235 C CA . LEU B 1 228 ? -21.359 4.836 -5.379 1 82.5 228 LEU B CA 1
ATOM 4236 C C . LEU B 1 228 ? -21.75 5.961 -6.332 1 82.5 228 LEU B C 1
ATOM 4238 O O . LEU B 1 228 ? -22.922 6.246 -6.52 1 82.5 228 LEU B O 1
ATOM 4242 N N . THR B 1 229 ? -20.75 6.648 -6.785 1 80.5 229 THR B N 1
ATOM 4243 C CA . THR B 1 229 ? -20.984 7.684 -7.789 1 80.5 229 THR B CA 1
ATOM 4244 C C . THR B 1 229 ? -20.312 7.312 -9.109 1 80.5 229 THR B C 1
ATOM 4246 O O . THR B 1 229 ? -19.219 6.746 -9.125 1 80.5 229 THR B O 1
ATOM 4249 N N . LEU B 1 230 ? -20.953 7.691 -10.172 1 81.62 230 LEU B N 1
ATOM 4250 C CA . LEU B 1 230 ? -20.469 7.352 -11.5 1 81.62 230 LEU B CA 1
ATOM 4251 C C . LEU B 1 230 ? -19.453 8.375 -11.984 1 81.62 230 LEU B C 1
ATOM 4253 O O . LEU B 1 230 ? -18.641 8.086 -12.875 1 81.62 230 LEU B O 1
ATOM 4257 N N . SER B 1 231 ? -19.562 9.508 -11.438 1 82.19 231 SER B N 1
ATOM 4258 C CA . SER B 1 231 ? -18.656 10.578 -11.852 1 82.19 231 SER B CA 1
ATOM 4259 C C . SER B 1 231 ? -17.734 10.992 -10.711 1 82.19 231 SER B C 1
ATOM 4261 O O . SER B 1 231 ? -18.188 11.578 -9.727 1 82.19 231 SER B O 1
ATOM 4263 N N . LEU B 1 232 ? -16.641 10.508 -10.703 1 86.25 232 LEU B N 1
ATOM 4264 C CA . LEU B 1 232 ? -15.664 10.789 -9.664 1 86.25 232 LEU B CA 1
ATOM 4265 C C . LEU B 1 232 ? -14.375 11.352 -10.258 1 86.25 232 LEU B C 1
ATOM 4267 O O . LEU B 1 232 ? -13.914 10.891 -11.305 1 86.25 232 LEU B O 1
ATOM 4271 N N . CYS B 1 233 ? -13.977 12.492 -9.648 1 87.56 233 CYS B N 1
ATOM 4272 C CA . CYS B 1 233 ? -12.656 13 -10.023 1 87.56 233 CYS B CA 1
ATOM 4273 C C . CYS B 1 233 ? -11.555 12.055 -9.57 1 87.56 233 CYS B C 1
ATOM 4275 O O . CYS B 1 233 ? -11.586 11.562 -8.438 1 87.56 233 CYS B O 1
ATOM 4277 N N . PRO B 1 234 ? -10.578 11.82 -10.414 1 85.44 234 PRO B N 1
ATOM 4278 C CA . PRO B 1 234 ? -9.484 10.922 -10.039 1 85.44 234 PRO B CA 1
ATOM 4279 C C . PRO B 1 234 ? -8.742 11.383 -8.789 1 85.44 234 PRO B C 1
ATOM 4281 O O . PRO B 1 234 ? -8.336 10.555 -7.965 1 85.44 234 PRO B O 1
ATOM 4284 N N . LYS B 1 235 ? -8.688 12.602 -8.562 1 84.94 235 LYS B N 1
ATOM 4285 C CA . LYS B 1 235 ? -7.965 13.141 -7.414 1 84.94 235 LYS B CA 1
ATOM 4286 C C . LYS B 1 235 ? -8.641 12.75 -6.102 1 84.94 235 LYS B C 1
ATOM 4288 O O . LYS B 1 235 ? -7.996 12.719 -5.051 1 84.94 235 LYS B O 1
ATOM 4293 N N . SER B 1 236 ? -9.914 12.469 -6.227 1 85.06 236 SER B N 1
ATOM 4294 C CA . SER B 1 236 ? -10.68 12.172 -5.02 1 85.06 236 SER B CA 1
ATOM 4295 C C . SER B 1 236 ? -11.016 10.68 -4.93 1 85.06 236 SER B C 1
ATOM 4297 O O . SER B 1 236 ? -11.711 10.258 -4.004 1 85.06 236 SER B O 1
ATOM 4299 N N . ALA B 1 237 ? -10.539 9.922 -5.805 1 87.06 237 ALA B N 1
ATOM 4300 C CA . ALA B 1 237 ? -10.969 8.531 -5.945 1 87.06 237 ALA B CA 1
ATOM 4301 C C . ALA B 1 237 ? -10.461 7.68 -4.793 1 87.06 237 ALA B C 1
ATOM 4303 O O . ALA B 1 237 ? -11.062 6.656 -4.457 1 87.06 237 ALA B O 1
ATOM 4304 N N . ALA B 1 238 ? -9.414 8.047 -4.156 1 86.5 238 ALA B N 1
ATOM 4305 C CA . ALA B 1 238 ? -8.781 7.238 -3.113 1 86.5 238 ALA B CA 1
ATOM 4306 C C . ALA B 1 238 ? -9.758 6.977 -1.965 1 86.5 238 ALA B C 1
ATOM 4308 O O . ALA B 1 238 ? -9.719 5.91 -1.343 1 86.5 238 ALA B O 1
ATOM 4309 N N . GLU B 1 239 ? -10.594 7.906 -1.774 1 82.06 239 GLU B N 1
ATOM 4310 C CA . GLU B 1 239 ? -11.484 7.82 -0.623 1 82.06 239 GLU B CA 1
ATOM 4311 C C . GLU B 1 239 ? -12.664 6.895 -0.905 1 82.06 239 GLU B C 1
ATOM 4313 O O . GLU B 1 239 ? -13.438 6.574 -0.001 1 82.06 239 GLU B O 1
ATOM 4318 N N . GLU B 1 240 ? -12.773 6.418 -2.111 1 81.31 240 GLU B N 1
ATOM 4319 C CA . GLU B 1 240 ? -13.961 5.684 -2.527 1 81.31 240 GLU B CA 1
ATOM 4320 C C . GLU B 1 240 ? -13.688 4.184 -2.615 1 81.31 240 GLU B C 1
ATOM 4322 O O . GLU B 1 240 ? -14.594 3.395 -2.893 1 81.31 240 GLU B O 1
ATOM 4327 N N . ILE B 1 241 ? -12.555 3.746 -2.293 1 82.38 241 ILE B N 1
ATOM 4328 C CA . ILE B 1 241 ? -12.195 2.4 -2.73 1 82.38 241 ILE B CA 1
ATOM 4329 C C . ILE B 1 241 ? -12.133 1.467 -1.524 1 82.38 241 ILE B C 1
ATOM 4331 O O . ILE B 1 241 ? -11.758 0.299 -1.655 1 82.38 241 ILE B O 1
ATOM 4335 N N . GLY B 1 242 ? -12.438 1.907 -0.37 1 82.88 242 GLY B N 1
ATOM 4336 C CA . GLY B 1 242 ? -12.414 1.069 0.818 1 82.88 242 GLY B CA 1
ATOM 4337 C C . GLY B 1 242 ? -13.398 1.52 1.88 1 82.88 242 GLY B C 1
ATOM 4338 O O . GLY B 1 242 ? -14.094 2.523 1.704 1 82.88 242 GLY B O 1
ATOM 4339 N N . TYR B 1 243 ? -13.328 0.772 3 1 83.19 243 TYR B N 1
ATOM 4340 C CA . TYR B 1 243 ? -14.281 1.03 4.078 1 83.19 243 TYR B CA 1
ATOM 4341 C C . TYR B 1 243 ? -13.695 2.002 5.098 1 83.19 243 TYR B C 1
ATOM 4343 O O . TYR B 1 243 ? -14.43 2.598 5.887 1 83.19 243 TYR B O 1
ATOM 4351 N N . THR B 1 244 ? -12.391 1.978 5.094 1 90.75 244 THR B N 1
ATOM 4352 C CA . THR B 1 244 ? -11.711 2.781 6.105 1 90.75 244 THR B CA 1
ATOM 4353 C C . THR B 1 244 ? -10.555 3.561 5.484 1 90.75 244 THR B C 1
ATOM 4355 O O . THR B 1 244 ? -10.219 3.359 4.316 1 90.75 244 THR B O 1
ATOM 4358 N N . PHE B 1 245 ? -9.945 4.438 6.254 1 94.69 245 PHE B N 1
ATOM 4359 C CA . PHE B 1 245 ? -8.789 5.23 5.863 1 94.69 245 PHE B CA 1
ATOM 4360 C C . PHE B 1 245 ? -7.566 4.855 6.691 1 94.69 245 PHE B C 1
ATOM 4362 O O . PHE B 1 245 ? -6.602 5.621 6.773 1 94.69 245 PHE B O 1
ATOM 4369 N N . LEU B 1 246 ? -7.605 3.713 7.281 1 97.25 246 LEU B N 1
ATOM 4370 C CA . LEU B 1 246 ? -6.711 3.348 8.375 1 97.25 246 LEU B CA 1
ATOM 4371 C C . LEU B 1 246 ? -5.418 2.734 7.836 1 97.25 246 LEU B C 1
ATOM 4373 O O . LEU B 1 246 ? -4.352 2.912 8.43 1 97.25 246 LEU B O 1
ATOM 4377 N N . PRO B 1 247 ? -5.43 2.074 6.633 1 96.69 247 PRO B N 1
ATOM 4378 C CA . PRO B 1 247 ? -4.215 1.378 6.195 1 96.69 247 PRO B CA 1
ATOM 4379 C C . PRO B 1 247 ? -3.035 2.322 5.988 1 96.69 247 PRO B C 1
ATOM 4381 O O . PRO B 1 247 ? -1.928 2.043 6.457 1 96.69 247 PRO B O 1
ATOM 4384 N N . CYS B 1 248 ? -3.205 3.416 5.328 1 97.75 248 CYS B N 1
ATOM 4385 C CA . CYS B 1 248 ? -2.104 4.34 5.082 1 97.75 248 CYS B CA 1
ATOM 4386 C C . CYS B 1 248 ? -1.565 4.906 6.391 1 97.75 248 CYS B C 1
ATOM 4388 O O . CYS B 1 248 ? -0.36 5.121 6.531 1 97.75 248 CYS B O 1
ATOM 4390 N N . VAL B 1 249 ? -2.443 5.152 7.379 1 98.38 249 VAL B N 1
ATOM 4391 C CA . VAL B 1 249 ? -2.074 5.691 8.688 1 98.38 249 VAL B CA 1
ATOM 4392 C C . VAL B 1 249 ? -1.165 4.703 9.414 1 98.38 249 VAL B C 1
ATOM 4394 O O . VAL B 1 249 ? -0.104 5.082 9.914 1 98.38 249 VAL B O 1
ATOM 4397 N N . LEU B 1 250 ? -1.593 3.471 9.367 1 98.5 250 LEU B N 1
ATOM 4398 C CA . LEU B 1 250 ? -0.819 2.445 10.055 1 98.5 250 LEU B CA 1
ATOM 4399 C C . LEU B 1 250 ? 0.526 2.227 9.375 1 98.5 250 LEU B C 1
ATOM 4401 O O . LEU B 1 250 ? 1.546 2.049 10.047 1 98.5 250 LEU B O 1
ATOM 4405 N N . ALA B 1 251 ? 0.522 2.26 8.047 1 98.06 251 ALA B N 1
ATOM 4406 C CA . ALA B 1 251 ? 1.774 2.121 7.305 1 98.06 251 ALA B CA 1
ATOM 4407 C C . ALA B 1 251 ? 2.742 3.25 7.648 1 98.06 251 ALA B C 1
ATOM 4409 O O . ALA B 1 251 ? 3.928 3.01 7.887 1 98.06 251 ALA B O 1
ATOM 4410 N N . GLY B 1 252 ? 2.264 4.473 7.711 1 98.31 252 GLY B N 1
ATOM 4411 C CA . GLY B 1 252 ? 3.1 5.617 8.039 1 98.31 252 GLY B CA 1
ATOM 4412 C C . GLY B 1 252 ? 3.629 5.578 9.461 1 98.31 252 GLY B C 1
ATOM 4413 O O . GLY B 1 252 ? 4.824 5.773 9.688 1 98.31 252 GLY B O 1
ATOM 4414 N N . LEU B 1 253 ? 2.766 5.273 10.398 1 98.75 253 LEU B N 1
ATOM 4415 C CA . LEU B 1 253 ? 3.111 5.297 11.82 1 98.75 253 LEU B CA 1
ATOM 4416 C C . LEU B 1 253 ? 4.102 4.191 12.156 1 98.75 253 LEU B C 1
ATOM 4418 O O . LEU B 1 253 ? 4.891 4.32 13.094 1 98.75 253 LEU B O 1
ATOM 4422 N N . SER B 1 254 ? 4.078 3.127 11.398 1 97.81 254 SER B N 1
ATOM 4423 C CA . SER B 1 254 ? 4.941 1.982 11.672 1 97.81 254 SER B CA 1
ATOM 4424 C C . SER B 1 254 ? 6.414 2.381 11.664 1 97.81 254 SER B C 1
ATOM 4426 O O . SER B 1 254 ? 7.227 1.794 12.375 1 97.81 254 SER B O 1
ATOM 4428 N N . ARG B 1 255 ? 6.734 3.453 10.883 1 97.12 255 ARG B N 1
ATOM 4429 C CA . ARG B 1 255 ? 8.141 3.84 10.766 1 97.12 255 ARG B CA 1
ATOM 4430 C C . ARG B 1 255 ? 8.32 5.332 11.023 1 97.12 255 ARG B C 1
ATOM 4432 O O . ARG B 1 255 ? 9.367 5.898 10.703 1 97.12 255 ARG B O 1
ATOM 4439 N N . ALA B 1 256 ? 7.32 5.949 11.555 1 98.69 256 ALA B N 1
ATOM 4440 C CA . ALA B 1 256 ? 7.438 7.367 11.891 1 98.69 256 ALA B CA 1
ATOM 4441 C C . ALA B 1 256 ? 8.578 7.605 12.875 1 98.69 256 ALA B C 1
ATOM 4443 O O . ALA B 1 256 ? 8.766 6.828 13.812 1 98.69 256 ALA B O 1
ATOM 4444 N N . PRO B 1 257 ? 9.406 8.648 12.688 1 98.44 257 PRO B N 1
ATOM 4445 C CA . PRO B 1 257 ? 10.492 8.914 13.641 1 98.44 257 PRO B CA 1
ATOM 4446 C C . PRO B 1 257 ? 9.969 9.305 15.023 1 98.44 257 PRO B C 1
ATOM 4448 O O . PRO B 1 257 ? 8.883 9.867 15.141 1 98.44 257 PRO B O 1
ATOM 4451 N N . GLN B 1 258 ? 10.773 8.984 16 1 97.88 258 GLN B N 1
ATOM 4452 C CA . GLN B 1 258 ? 10.484 9.445 17.359 1 97.88 258 GLN B CA 1
ATOM 4453 C C . GLN B 1 258 ? 10.906 10.906 17.547 1 97.88 258 GLN B C 1
ATOM 4455 O O . GLN B 1 258 ? 11.789 11.398 16.828 1 97.88 258 GLN B O 1
ATOM 4460 N N . TYR B 1 259 ? 10.227 11.555 18.453 1 97.31 259 TYR B N 1
ATOM 4461 C CA . TYR B 1 259 ? 10.492 12.961 18.734 1 97.31 259 TYR B CA 1
ATOM 4462 C C . TYR B 1 259 ? 11.312 13.125 20.016 1 97.31 259 TYR B C 1
ATOM 4464 O O . TYR B 1 259 ? 10.914 12.641 21.078 1 97.31 259 TYR B O 1
ATOM 4472 N N . LEU B 1 260 ? 12.43 13.75 19.875 1 94.69 260 LEU B N 1
ATOM 4473 C CA . LEU B 1 260 ? 13.297 13.969 21.031 1 94.69 260 LEU B CA 1
ATOM 4474 C C . LEU B 1 260 ? 13.406 15.453 21.344 1 94.69 260 LEU B C 1
ATOM 4476 O O . LEU B 1 260 ? 13.852 16.25 20.5 1 94.69 260 LEU B O 1
ATOM 4480 N N . ALA B 1 261 ? 13.102 15.82 22.531 1 90.19 261 ALA B N 1
ATOM 4481 C CA . ALA B 1 261 ? 13.234 17.203 22.953 1 90.19 261 ALA B CA 1
ATOM 4482 C C . ALA B 1 261 ? 14.695 17.578 23.172 1 90.19 261 ALA B C 1
ATOM 4484 O O . ALA B 1 261 ? 15.492 16.75 23.625 1 90.19 261 ALA B O 1
ATOM 4485 N N . LYS B 1 262 ? 15.266 18.672 22.609 1 72.44 262 LYS B N 1
ATOM 4486 C CA . LYS B 1 262 ? 16.641 19.172 22.562 1 72.44 262 LYS B CA 1
ATOM 4487 C C . LYS B 1 262 ? 17.297 19.078 23.938 1 72.44 262 LYS B C 1
ATOM 4489 O O . LYS B 1 262 ? 18.5 18.828 24.047 1 72.44 262 LYS B O 1
ATOM 4494 N N . ASP B 1 263 ? 16.656 19.516 25.016 1 64.56 263 ASP B N 1
ATOM 4495 C CA . ASP B 1 263 ? 17.438 19.469 26.25 1 64.56 263 ASP B CA 1
ATOM 4496 C C . ASP B 1 263 ? 18 18.062 26.5 1 64.56 263 ASP B C 1
ATOM 4498 O O . ASP B 1 263 ? 18.734 17.859 27.469 1 64.56 263 ASP B O 1
ATOM 4502 N N . SER B 1 264 ? 17.609 17.266 25.547 1 55.34 264 SER B N 1
ATOM 4503 C CA . SER B 1 264 ? 18.109 15.914 25.766 1 55.34 264 SER B CA 1
ATOM 4504 C C . SER B 1 264 ? 19.547 15.773 25.266 1 55.34 264 SER B C 1
ATOM 4506 O O . SER B 1 264 ? 19.891 16.266 24.203 1 55.34 264 SER B O 1
ATOM 4508 N N . GLN B 1 265 ? 20.484 16.078 26.047 1 51.53 265 GLN B N 1
ATOM 4509 C CA . GLN B 1 265 ? 21.938 16.062 25.875 1 51.53 265 GLN B CA 1
ATOM 4510 C C . GLN B 1 265 ? 22.328 15.281 24.625 1 51.53 265 GLN B C 1
ATOM 4512 O O . GLN B 1 265 ? 23.406 15.5 24.062 1 51.53 265 GLN B O 1
ATOM 4517 N N . PHE B 1 266 ? 21.844 14.148 24.406 1 50.19 266 PHE B N 1
ATOM 4518 C CA . PHE B 1 266 ? 22.469 13.109 23.594 1 50.19 266 PHE B CA 1
ATOM 4519 C C . PHE B 1 266 ? 21.906 13.117 22.172 1 50.19 266 PHE B C 1
ATOM 4521 O O . PHE B 1 266 ? 20.906 12.461 21.891 1 50.19 266 PHE B O 1
ATOM 4528 N N . PHE B 1 267 ? 21.875 14.422 21.484 1 58.31 267 PHE B N 1
ATOM 4529 C CA . PHE B 1 267 ? 21.562 14.086 20.094 1 58.31 267 PHE B CA 1
ATOM 4530 C C . PHE B 1 267 ? 22.484 12.977 19.594 1 58.31 267 PHE B C 1
ATOM 4532 O O . PHE B 1 267 ? 23.703 13.148 19.547 1 58.31 267 PHE B O 1
ATOM 4539 N N . GLU B 1 268 ? 22.156 11.805 20.031 1 59.41 268 GLU B N 1
ATOM 4540 C CA . GLU B 1 268 ? 22.859 10.586 19.594 1 59.41 268 GLU B CA 1
ATOM 4541 C C . GLU B 1 268 ? 23.078 10.586 18.094 1 59.41 268 GLU B C 1
ATOM 4543 O O . GLU B 1 268 ? 22.406 11.312 17.359 1 59.41 268 GLU B O 1
ATOM 4548 N N . LYS B 1 269 ? 24.078 10.008 17.641 1 70.69 269 LYS B N 1
ATOM 4549 C CA . LYS B 1 269 ? 24.406 9.633 16.266 1 70.69 269 LYS B CA 1
ATOM 4550 C C . LYS B 1 269 ? 23.188 9.102 15.523 1 70.69 269 LYS B C 1
ATOM 4552 O O . LYS B 1 269 ? 22.453 8.266 16.047 1 70.69 269 LYS B O 1
ATOM 4557 N N . GLY B 1 270 ? 22.672 9.961 14.508 1 84.62 270 GLY B N 1
ATOM 4558 C CA . GLY B 1 270 ? 21.656 9.438 13.594 1 84.62 270 GLY B CA 1
ATOM 4559 C C . GLY B 1 270 ? 20.375 10.242 13.609 1 84.62 270 GLY B C 1
ATOM 4560 O O . GLY B 1 270 ? 19.516 10.062 12.75 1 84.62 270 GLY B O 1
ATOM 4561 N N . CYS B 1 271 ? 20.281 11.266 14.641 1 91.75 271 CYS B N 1
ATOM 4562 C CA . CYS B 1 271 ? 19.078 12.094 14.672 1 91.75 271 CYS B CA 1
ATOM 4563 C C . CYS B 1 271 ? 19.172 13.234 13.664 1 91.75 271 CYS B C 1
ATOM 4565 O O . CYS B 1 271 ? 20.266 13.695 13.344 1 91.75 271 CYS B O 1
ATOM 4567 N N . LEU B 1 272 ? 18.031 13.648 13.242 1 94.44 272 LEU B N 1
ATOM 4568 C CA . LEU B 1 272 ? 17.938 14.82 12.375 1 94.44 272 LEU B CA 1
ATOM 4569 C C . LEU B 1 272 ? 17.484 16.047 13.172 1 94.44 272 LEU B C 1
ATOM 4571 O O . LEU B 1 272 ? 16.594 15.938 14.016 1 94.44 272 LEU B O 1
ATOM 4575 N N . VAL B 1 273 ? 18.141 17.109 12.922 1 93.5 273 VAL B N 1
ATOM 4576 C CA . VAL B 1 273 ? 17.766 18.375 13.547 1 93.5 273 VAL B CA 1
ATOM 4577 C C . VAL B 1 273 ? 17.422 19.406 12.469 1 93.5 273 VAL B C 1
ATOM 4579 O O . VAL B 1 273 ? 17.734 19.203 11.289 1 93.5 273 VAL B O 1
ATOM 4582 N N . GLY B 1 274 ? 16.781 20.484 12.898 1 93.81 274 GLY B N 1
ATOM 4583 C CA . GLY B 1 274 ? 16.328 21.5 11.961 1 93.81 274 GLY B CA 1
ATOM 4584 C C . GLY B 1 274 ? 17.422 22.031 11.062 1 93.81 274 GLY B C 1
ATOM 4585 O O . GLY B 1 274 ? 17.172 22.375 9.906 1 93.81 274 GLY B O 1
ATOM 4586 N N . SER B 1 275 ? 18.641 22.062 11.516 1 92.38 275 SER B N 1
ATOM 4587 C CA . SER B 1 275 ? 19.75 22.625 10.766 1 92.38 275 SER B CA 1
ATOM 4588 C C . SER B 1 275 ? 20.219 21.672 9.672 1 92.38 275 SER B C 1
ATOM 4590 O O . SER B 1 275 ? 21 22.062 8.789 1 92.38 275 SER B O 1
ATOM 4592 N N . ASP B 1 276 ? 19.719 20.469 9.695 1 93.44 276 ASP B N 1
ATOM 4593 C CA . ASP B 1 276 ? 20.094 19.484 8.68 1 93.44 276 ASP B CA 1
ATOM 4594 C C . ASP B 1 276 ? 19.297 19.703 7.395 1 93.44 276 ASP B C 1
ATOM 4596 O O . ASP B 1 276 ? 19.609 19.094 6.363 1 93.44 276 ASP B O 1
ATOM 4600 N N . VAL B 1 277 ? 18.297 20.562 7.449 1 97.25 277 VAL B N 1
ATOM 4601 C CA . VAL B 1 277 ? 17.391 20.734 6.316 1 97.25 277 VAL B CA 1
ATOM 4602 C C . VAL B 1 277 ? 18.047 21.656 5.277 1 97.25 277 VAL B C 1
ATOM 4604 O O . VAL B 1 277 ? 18.484 22.75 5.605 1 97.25 277 VAL B O 1
ATOM 4607 N N . ASP B 1 278 ? 18.031 21.172 4.039 1 97.44 278 ASP B N 1
ATOM 4608 C CA . ASP B 1 278 ? 18.672 21.922 2.959 1 97.44 278 ASP B CA 1
ATOM 4609 C C . ASP B 1 278 ? 17.641 22.688 2.141 1 97.44 278 ASP B C 1
ATOM 4611 O O . ASP B 1 278 ? 17.969 23.719 1.539 1 97.44 278 ASP B O 1
ATOM 4615 N N . SER B 1 279 ? 16.422 22.188 2.074 1 97.75 279 SER B N 1
ATOM 4616 C CA . SER B 1 279 ? 15.375 22.875 1.315 1 97.75 279 SER B CA 1
ATOM 4617 C C . SER B 1 279 ? 13.992 22.594 1.884 1 97.75 279 SER B C 1
ATOM 4619 O O . SER B 1 279 ? 13.781 21.562 2.527 1 97.75 279 SER B O 1
ATOM 4621 N N . VAL B 1 280 ? 13.094 23.547 1.706 1 98.12 280 VAL B N 1
ATOM 4622 C CA . VAL B 1 280 ? 11.695 23.453 2.107 1 98.12 280 VAL B CA 1
ATOM 4623 C C . VAL B 1 280 ? 10.797 23.797 0.924 1 98.12 280 VAL B C 1
ATOM 4625 O O . VAL B 1 280 ? 10.961 24.844 0.296 1 98.12 280 VAL B O 1
ATOM 4628 N N . ILE B 1 281 ? 9.867 22.891 0.591 1 97.88 281 ILE B N 1
ATOM 4629 C CA . ILE B 1 281 ? 8.953 23.078 -0.53 1 97.88 281 ILE B CA 1
ATOM 4630 C C . ILE B 1 281 ? 7.523 23.234 -0.01 1 97.88 281 ILE B C 1
ATOM 4632 O O . ILE B 1 281 ? 7.047 22.406 0.778 1 97.88 281 ILE B O 1
ATOM 4636 N N . LEU B 1 282 ? 6.848 24.266 -0.401 1 97.69 282 LEU B N 1
ATOM 4637 C CA . LEU B 1 282 ? 5.48 24.484 0.054 1 97.69 282 LEU B CA 1
ATOM 4638 C C . LEU B 1 282 ? 4.695 25.312 -0.959 1 97.69 282 LEU B C 1
ATOM 4640 O O . LEU B 1 282 ? 5.277 25.891 -1.882 1 97.69 282 LEU B O 1
ATOM 4644 N N . PRO B 1 283 ? 3.326 25.328 -0.847 1 97.19 283 PRO B N 1
ATOM 4645 C CA . PRO B 1 283 ? 2.512 26.172 -1.734 1 97.19 283 PRO B CA 1
ATOM 4646 C C . PRO B 1 283 ? 2.875 27.656 -1.653 1 97.19 283 PRO B C 1
ATOM 4648 O O . PRO B 1 283 ? 3.254 28.141 -0.585 1 97.19 283 PRO B O 1
ATOM 4651 N N . ILE B 1 284 ? 2.629 28.375 -2.664 1 96.94 284 ILE B N 1
ATOM 4652 C CA . ILE B 1 284 ? 3.072 29.75 -2.838 1 96.94 284 ILE B CA 1
ATOM 4653 C C . ILE B 1 284 ? 2.438 30.641 -1.768 1 96.94 284 ILE B C 1
ATOM 4655 O O . ILE B 1 284 ? 3.039 31.625 -1.33 1 96.94 284 ILE B O 1
ATOM 4659 N N . ASP B 1 285 ? 1.265 30.25 -1.342 1 97.19 285 ASP B N 1
ATOM 4660 C CA . ASP B 1 285 ? 0.529 31.172 -0.467 1 97.19 285 ASP B CA 1
ATOM 4661 C C . ASP B 1 285 ? 0.357 30.562 0.927 1 97.19 285 ASP B C 1
ATOM 4663 O O . ASP B 1 285 ? -0.575 30.922 1.651 1 97.19 285 ASP B O 1
ATOM 4667 N N . ALA B 1 286 ? 1.229 29.625 1.262 1 97 286 ALA B N 1
ATOM 4668 C CA . ALA B 1 286 ? 1.129 28.953 2.559 1 97 286 ALA B CA 1
ATOM 4669 C C . ALA B 1 286 ? 2.418 29.125 3.357 1 97 286 ALA B C 1
ATOM 4671 O O . ALA B 1 286 ? 2.834 28.203 4.07 1 97 286 ALA B O 1
ATOM 4672 N N . CYS B 1 287 ? 3.057 30.219 3.35 1 96.88 287 CYS B N 1
ATOM 4673 C CA . CYS B 1 287 ? 4.359 30.422 3.977 1 96.88 287 CYS B CA 1
ATOM 4674 C C . CYS B 1 287 ? 4.203 30.953 5.395 1 96.88 287 CYS B C 1
ATOM 4676 O O . CYS B 1 287 ? 5.191 31.156 6.102 1 96.88 287 CYS B O 1
ATOM 4678 N N . GLY B 1 288 ? 3.014 31.141 5.832 1 96.25 288 GLY B N 1
ATOM 4679 C CA . GLY B 1 288 ? 2.777 31.781 7.121 1 96.25 288 GLY B CA 1
ATOM 4680 C C . GLY B 1 288 ? 2.688 30.797 8.266 1 96.25 288 GLY B C 1
ATOM 4681 O O . GLY B 1 288 ? 2.508 31.188 9.422 1 96.25 288 GLY B O 1
ATOM 4682 N N . GLY B 1 289 ? 2.748 29.516 8.008 1 95.5 289 GLY B N 1
ATOM 4683 C CA . GLY B 1 289 ? 2.703 28.516 9.062 1 95.5 289 GLY B CA 1
ATOM 4684 C C . GLY B 1 289 ? 3.922 28.547 9.969 1 95.5 289 GLY B C 1
ATOM 4685 O O . GLY B 1 289 ? 4.988 29.016 9.562 1 95.5 289 GLY B O 1
ATOM 4686 N N . ASP B 1 290 ? 3.803 27.984 11.203 1 96.31 290 ASP B N 1
ATOM 4687 C CA . ASP B 1 290 ? 4.859 28.031 12.211 1 96.31 290 ASP B CA 1
ATOM 4688 C C . ASP B 1 290 ? 6.137 27.375 11.695 1 96.31 290 ASP B C 1
ATOM 4690 O O . ASP B 1 290 ? 7.234 27.891 11.891 1 96.31 290 ASP B O 1
ATOM 4694 N N . GLY B 1 291 ? 5.996 26.234 11.055 1 96.94 291 GLY B N 1
ATOM 4695 C CA . GLY B 1 291 ? 7.16 25.547 10.523 1 96.94 291 GLY B CA 1
ATOM 4696 C C . GLY B 1 291 ? 7.871 26.328 9.438 1 96.94 291 GLY B C 1
ATOM 4697 O O . GLY B 1 291 ? 9.094 26.469 9.469 1 96.94 291 GLY B O 1
ATOM 4698 N N . ALA B 1 292 ? 7.086 26.797 8.492 1 96.62 292 ALA B N 1
ATOM 4699 C CA . ALA B 1 292 ? 7.645 27.578 7.387 1 96.62 292 ALA B CA 1
ATOM 4700 C C . ALA B 1 292 ? 8.375 28.812 7.895 1 96.62 292 ALA B C 1
ATOM 4702 O O . ALA B 1 292 ? 9.492 29.109 7.465 1 96.62 292 ALA B O 1
ATOM 4703 N N . LEU B 1 293 ? 7.77 29.547 8.812 1 97.19 293 LEU B N 1
ATOM 4704 C CA . LEU B 1 293 ? 8.359 30.75 9.383 1 97.19 293 LEU B CA 1
ATOM 4705 C C . LEU B 1 293 ? 9.641 30.422 10.141 1 97.19 293 LEU B C 1
ATOM 4707 O O . LEU B 1 293 ? 10.617 31.172 10.055 1 97.19 293 LEU B O 1
ATOM 4711 N N . ALA B 1 294 ? 9.602 29.375 10.883 1 97.44 294 ALA B N 1
ATOM 4712 C CA . ALA B 1 294 ? 10.773 28.969 11.656 1 97.44 294 ALA B CA 1
ATOM 4713 C C . ALA B 1 294 ? 11.953 28.672 10.734 1 97.44 294 ALA B C 1
ATOM 4715 O O . ALA B 1 294 ? 13.078 29.094 11.008 1 97.44 294 ALA B O 1
ATOM 4716 N N . PHE B 1 295 ? 11.734 27.969 9.656 1 97.31 295 PHE B N 1
ATOM 4717 C CA . PHE B 1 295 ? 12.797 27.656 8.703 1 97.31 295 PHE B CA 1
ATOM 4718 C C . PHE B 1 295 ? 13.336 28.938 8.062 1 97.31 295 PHE B C 1
ATOM 4720 O O . PHE B 1 295 ? 14.539 29.078 7.855 1 97.31 295 PHE B O 1
ATOM 4727 N N . ALA B 1 296 ? 12.438 29.891 7.785 1 95.56 296 ALA B N 1
ATOM 4728 C CA . ALA B 1 296 ? 12.805 31.141 7.109 1 95.56 296 ALA B CA 1
ATOM 4729 C C . ALA B 1 296 ? 13.648 32.031 8.016 1 95.56 296 ALA B C 1
ATOM 4731 O O . ALA B 1 296 ? 14.359 32.906 7.539 1 95.56 296 ALA B O 1
ATOM 4732 N N . ARG B 1 297 ? 13.617 31.797 9.258 1 93.62 297 ARG B N 1
ATOM 4733 C CA . ARG B 1 297 ? 14.281 32.656 10.211 1 93.62 297 ARG B CA 1
ATOM 4734 C C . ARG B 1 297 ? 15.57 32.031 10.727 1 93.62 297 ARG B C 1
ATOM 4736 O O . ARG B 1 297 ? 16.297 32.656 11.516 1 93.62 297 ARG B O 1
ATOM 4743 N N . LYS B 1 298 ? 15.82 30.906 10.281 1 92.06 298 LYS B N 1
ATOM 4744 C CA . LYS B 1 298 ? 17.031 30.234 10.734 1 92.06 298 LYS B CA 1
ATOM 4745 C C . LYS B 1 298 ? 18.281 30.969 10.258 1 92.06 298 LYS B C 1
ATOM 4747 O O . LYS B 1 298 ? 18.25 31.688 9.25 1 92.06 298 LYS B O 1
ATOM 4752 N N . GLN B 1 299 ? 19.391 30.797 11 1 88.38 299 GLN B N 1
ATOM 4753 C CA . GLN B 1 299 ? 20.672 31.359 10.594 1 88.38 299 GLN B CA 1
ATOM 4754 C C . GLN B 1 299 ? 21.172 30.734 9.297 1 88.38 299 GLN B C 1
ATOM 4756 O O . GLN B 1 299 ? 21.5 31.438 8.336 1 88.38 299 GLN B O 1
ATOM 4761 N N . ASN B 1 300 ? 21.297 29.422 9.328 1 88.62 300 ASN B N 1
ATOM 4762 C CA . ASN B 1 300 ? 21.531 28.688 8.094 1 88.62 300 ASN B CA 1
ATOM 4763 C C . ASN B 1 300 ? 20.234 28.297 7.41 1 88.62 300 ASN B C 1
ATOM 4765 O O . ASN B 1 300 ? 19.75 27.172 7.562 1 88.62 300 ASN B O 1
ATOM 4769 N N . LYS B 1 301 ? 19.781 29.188 6.633 1 92 301 LYS B N 1
ATOM 4770 C CA . LYS B 1 301 ? 18.453 29.062 6.047 1 92 301 LYS B CA 1
ATOM 4771 C C . LYS B 1 301 ? 18.438 28.031 4.93 1 92 301 LYS B C 1
ATOM 4773 O O . LYS B 1 301 ? 19.297 28.047 4.043 1 92 301 LYS B O 1
ATOM 4778 N N . PRO B 1 302 ? 17.516 27.156 5.031 1 96.69 302 PRO B N 1
ATOM 4779 C CA . PRO B 1 302 ? 17.328 26.297 3.861 1 96.69 302 PRO B CA 1
ATOM 4780 C C . PRO B 1 302 ? 16.766 27.047 2.66 1 96.69 302 PRO B C 1
ATOM 4782 O O . PRO B 1 302 ? 16.219 28.141 2.812 1 96.69 302 PRO B O 1
ATOM 4785 N N . LEU B 1 303 ? 17 26.438 1.474 1 96.62 303 LEU B N 1
ATOM 4786 C CA . LEU B 1 303 ? 16.359 26.984 0.282 1 96.62 303 LEU B CA 1
ATOM 4787 C C . LEU B 1 303 ? 14.844 26.828 0.372 1 96.62 303 LEU B C 1
ATOM 4789 O O . LEU B 1 303 ? 14.336 25.703 0.499 1 96.62 303 LEU B O 1
ATOM 4793 N N . ILE B 1 304 ? 14.133 27.922 0.392 1 96.75 304 ILE B N 1
ATOM 4794 C CA . ILE B 1 304 ? 12.68 27.891 0.426 1 96.75 304 ILE B CA 1
ATOM 4795 C C . ILE B 1 304 ? 12.125 27.938 -0.997 1 96.75 304 ILE B C 1
ATOM 4797 O O . ILE B 1 304 ? 12.398 28.875 -1.742 1 96.75 304 ILE B O 1
ATOM 4801 N N . ILE B 1 305 ? 11.422 26.906 -1.371 1 96.75 305 ILE B N 1
ATOM 4802 C CA . ILE B 1 305 ? 10.82 26.812 -2.693 1 96.75 305 ILE B CA 1
ATOM 4803 C C . ILE B 1 305 ? 9.297 26.953 -2.576 1 96.75 305 ILE B C 1
ATOM 4805 O O . ILE B 1 305 ? 8.625 26.062 -2.057 1 96.75 305 ILE B O 1
ATOM 4809 N N . ALA B 1 306 ? 8.75 28.016 -3.014 1 96.19 306 ALA B N 1
ATOM 4810 C CA . ALA B 1 306 ? 7.309 28.266 -3.045 1 96.19 306 ALA B CA 1
ATOM 4811 C C . ALA B 1 306 ? 6.727 27.938 -4.414 1 96.19 306 ALA B C 1
ATOM 4813 O O . ALA B 1 306 ? 7.039 28.594 -5.41 1 96.19 306 ALA B O 1
ATOM 4814 N N . VAL B 1 307 ? 5.832 26.938 -4.457 1 95.94 307 VAL B N 1
ATOM 4815 C CA . VAL B 1 307 ? 5.332 26.422 -5.727 1 95.94 307 VAL B CA 1
ATOM 4816 C C . VAL B 1 307 ? 4.133 27.25 -6.188 1 95.94 307 VAL B C 1
ATOM 4818 O O . VAL B 1 307 ? 3.059 27.172 -5.582 1 95.94 307 VAL B O 1
ATOM 4821 N N . GLU B 1 308 ? 4.234 27.891 -7.305 1 94.81 308 GLU B N 1
ATOM 4822 C CA . GLU B 1 308 ? 3.244 28.844 -7.801 1 94.81 308 GLU B CA 1
ATOM 4823 C C . GLU B 1 308 ? 1.964 28.125 -8.227 1 94.81 308 GLU B C 1
ATOM 4825 O O . GLU B 1 308 ? 0.866 28.672 -8.078 1 94.81 308 GLU B O 1
ATOM 4830 N N . GLU B 1 309 ? 2.1 26.953 -8.703 1 93.31 309 GLU B N 1
ATOM 4831 C CA . GLU B 1 309 ? 0.956 26.203 -9.219 1 93.31 309 GLU B CA 1
ATOM 4832 C C . GLU B 1 309 ? 0.149 25.578 -8.086 1 93.31 309 GLU B C 1
ATOM 4834 O O . GLU B 1 309 ? -0.983 25.141 -8.297 1 93.31 309 GLU B O 1
ATOM 4839 N N . ASN B 1 310 ? 0.778 25.484 -6.973 1 96 310 ASN B N 1
ATOM 4840 C CA . ASN B 1 310 ? 0.053 24.953 -5.82 1 96 310 ASN B CA 1
ATOM 4841 C C . ASN B 1 310 ? -0.535 26.078 -4.969 1 96 310 ASN B C 1
ATOM 4843 O O . ASN B 1 310 ? 0.125 26.594 -4.059 1 96 310 ASN B O 1
ATOM 4847 N N . VAL B 1 311 ? -1.811 26.375 -5.258 1 95.69 311 VAL B N 1
ATOM 4848 C CA . VAL B 1 311 ? -2.471 27.5 -4.594 1 95.69 311 VAL B CA 1
ATOM 4849 C C . VAL B 1 311 ? -3.4 26.969 -3.5 1 95.69 311 VAL B C 1
ATOM 4851 O O . VAL B 1 311 ? -3.869 25.828 -3.568 1 95.69 311 VAL B O 1
ATOM 4854 N N . THR B 1 312 ? -3.645 27.734 -2.482 1 96.62 312 THR B N 1
ATOM 4855 C CA . THR B 1 312 ? -4.535 27.422 -1.365 1 96.62 312 THR B CA 1
ATOM 4856 C C . THR B 1 312 ? -5.453 28.609 -1.07 1 96.62 312 THR B C 1
ATOM 4858 O O . THR B 1 312 ? -5.43 29.609 -1.785 1 96.62 312 THR B O 1
ATOM 4861 N N . VAL B 1 313 ? -6.285 28.469 -0.071 1 95.69 313 VAL B N 1
ATOM 4862 C CA . VAL B 1 313 ? -7.184 29.547 0.318 1 95.69 313 VAL B CA 1
ATOM 4863 C C . VAL B 1 313 ? -6.438 30.547 1.195 1 95.69 313 VAL B C 1
ATOM 4865 O O . VAL B 1 313 ? -6.965 31.609 1.519 1 95.69 313 VAL B O 1
ATOM 4868 N N . LEU B 1 314 ? -5.234 30.219 1.604 1 95.62 314 LEU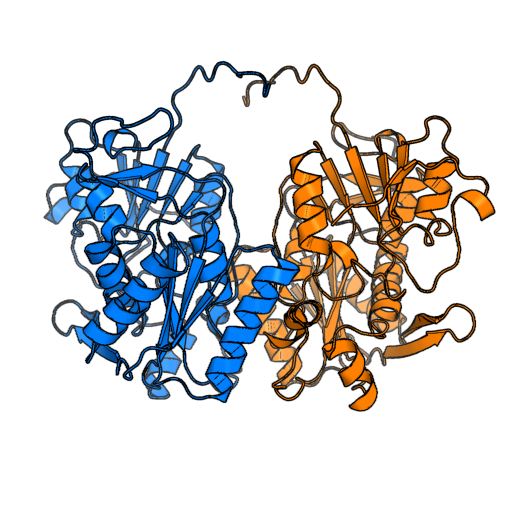 B N 1
ATOM 4869 C CA . LEU B 1 314 ? -4.426 31.125 2.422 1 95.62 314 LEU B CA 1
ATOM 4870 C C . LEU B 1 314 ? -3.83 32.25 1.575 1 95.62 314 LEU B C 1
ATOM 4872 O O . LEU B 1 314 ? -3.934 32.219 0.346 1 95.62 314 LEU B O 1
ATOM 4876 N N . ASP B 1 315 ? -3.275 33.219 2.271 1 95.25 315 ASP B N 1
ATOM 4877 C CA . ASP B 1 315 ? -2.748 34.375 1.558 1 95.25 315 ASP B CA 1
ATOM 4878 C C . ASP B 1 315 ? -1.349 34.75 2.055 1 95.25 315 ASP B C 1
ATOM 4880 O O . ASP B 1 315 ? -0.92 35.906 1.938 1 95.25 315 ASP B O 1
ATOM 4884 N N . SER B 1 316 ? -0.664 33.875 2.598 1 96.12 316 SER B N 1
ATOM 4885 C CA . SER B 1 316 ? 0.668 34.125 3.137 1 96.12 316 SER B CA 1
ATOM 4886 C C . SER B 1 316 ? 1.75 33.812 2.107 1 96.12 316 SER B C 1
ATOM 4888 O O . SER B 1 316 ? 2.371 32.75 2.152 1 96.12 316 SER B O 1
ATOM 4890 N N . THR B 1 317 ? 2.088 34.812 1.289 1 96.44 317 THR B N 1
ATOM 4891 C CA . THR B 1 317 ? 3.125 34.656 0.274 1 96.44 317 THR B CA 1
ATOM 4892 C C . THR B 1 317 ? 4.484 35.062 0.826 1 96.44 317 THR B C 1
ATOM 4894 O O . THR B 1 317 ? 4.559 35.781 1.826 1 96.44 317 THR B O 1
ATOM 4897 N N . PRO B 1 318 ? 5.543 34.625 0.169 1 95.06 318 PRO B N 1
ATOM 4898 C CA . PRO B 1 318 ? 6.875 35.031 0.616 1 95.06 318 PRO B CA 1
ATOM 4899 C C . PRO B 1 318 ? 7.051 36.562 0.617 1 95.06 318 PRO B C 1
ATOM 4901 O O . PRO B 1 318 ? 7.605 37.094 1.565 1 95.06 318 PRO B O 1
ATOM 4904 N N . ASP B 1 319 ? 6.57 37.25 -0.358 1 94.75 319 ASP B N 1
ATOM 4905 C CA . ASP B 1 319 ? 6.707 38.688 -0.488 1 94.75 319 ASP B CA 1
ATOM 4906 C C . ASP B 1 319 ? 6.027 39.406 0.674 1 94.75 319 ASP B C 1
ATOM 4908 O O . ASP B 1 319 ? 6.582 40.344 1.238 1 94.75 319 ASP B O 1
ATOM 4912 N N . LYS B 1 320 ? 4.883 38.969 1.015 1 95.56 320 LYS B N 1
ATOM 4913 C CA . LYS B 1 320 ? 4.129 39.594 2.1 1 95.56 320 LYS B CA 1
ATOM 4914 C C . LYS B 1 320 ? 4.832 39.406 3.439 1 95.56 320 LYS B C 1
ATOM 4916 O O . LYS B 1 320 ? 4.715 40.25 4.332 1 95.56 320 LYS B O 1
ATOM 4921 N N . LEU B 1 321 ? 5.562 38.312 3.57 1 95.38 321 LEU B N 1
ATOM 4922 C CA . LEU B 1 321 ? 6.148 37.969 4.859 1 95.38 321 LEU B CA 1
ATOM 4923 C C . LEU B 1 321 ? 7.625 38.312 4.902 1 95.38 321 LEU B C 1
ATOM 4925 O O . LEU B 1 321 ? 8.289 38.125 5.922 1 95.38 321 LEU B O 1
ATOM 4929 N N . GLY B 1 322 ? 8.203 38.781 3.77 1 93.44 322 GLY B N 1
ATOM 4930 C CA . GLY B 1 322 ? 9.609 39.125 3.703 1 93.44 322 GLY B CA 1
ATOM 4931 C C . GLY B 1 322 ? 10.531 37.938 3.689 1 93.44 322 GLY B C 1
ATOM 4932 O O . GLY B 1 322 ? 11.625 37.969 4.258 1 93.44 322 GLY B O 1
ATOM 4933 N N . ILE B 1 323 ? 10.062 36.812 3.188 1 92.94 323 ILE B N 1
ATOM 4934 C CA . ILE B 1 323 ? 10.828 35.594 3.107 1 92.94 323 ILE B CA 1
ATOM 4935 C C . ILE B 1 323 ? 11.484 35.469 1.731 1 92.94 323 ILE B C 1
ATOM 4937 O O . ILE B 1 323 ? 10.836 35.688 0.708 1 92.94 323 ILE B O 1
ATOM 4941 N N . GLU B 1 324 ? 12.742 35.219 1.675 1 89.88 324 GLU B N 1
ATOM 4942 C CA . GLU B 1 324 ? 13.422 34.906 0.417 1 89.88 324 GLU B CA 1
ATOM 4943 C C . GLU B 1 324 ? 13.094 33.5 -0.063 1 89.88 324 GLU B C 1
ATOM 4945 O O . GLU B 1 324 ? 13.414 32.531 0.613 1 89.88 324 GLU B O 1
ATOM 4950 N N . ALA B 1 325 ? 12.406 33.375 -1.138 1 89.81 325 ALA B N 1
ATOM 4951 C CA . ALA B 1 325 ? 11.992 32.094 -1.676 1 89.81 325 ALA B CA 1
ATOM 4952 C C . ALA B 1 325 ? 12.156 32.031 -3.191 1 89.81 325 ALA B C 1
ATOM 4954 O O . ALA B 1 325 ? 12.109 33.062 -3.857 1 89.81 325 ALA B O 1
ATOM 4955 N N . VAL B 1 326 ? 12.516 30.875 -3.736 1 86.38 326 VAL B N 1
ATOM 4956 C CA . VAL B 1 326 ? 12.461 30.641 -5.176 1 86.38 326 VAL B CA 1
ATOM 4957 C C . VAL B 1 326 ? 11.047 30.25 -5.586 1 86.38 326 VAL B C 1
ATOM 4959 O O . VAL B 1 326 ? 10.438 29.359 -4.988 1 86.38 326 VAL B O 1
ATOM 4962 N N . CYS B 1 327 ? 10.492 30.969 -6.438 1 81.44 327 CYS B N 1
ATOM 4963 C CA . CYS B 1 327 ? 9.148 30.688 -6.93 1 81.44 327 CYS B CA 1
ATOM 4964 C C . CYS B 1 327 ? 9.195 29.953 -8.258 1 81.44 327 CYS B C 1
ATOM 4966 O O . CYS B 1 327 ? 9.852 30.391 -9.203 1 81.44 327 CYS B O 1
ATOM 4968 N N . ASN B 1 328 ? 8.906 28.609 -8.242 1 65.94 328 ASN B N 1
ATOM 4969 C CA . ASN B 1 328 ? 9.023 27.781 -9.438 1 65.94 328 ASN B CA 1
ATOM 4970 C C . ASN B 1 328 ? 7.656 27.5 -10.055 1 65.94 328 ASN B C 1
ATOM 4972 O O . ASN B 1 328 ? 6.676 27.281 -9.344 1 65.94 328 ASN B O 1
ATOM 4976 N N . GLU B 1 329 ? 7.469 27.812 -11.328 1 54.59 329 GLU B N 1
ATOM 4977 C CA . GLU B 1 329 ? 6.34 27.328 -12.125 1 54.59 329 GLU B CA 1
ATOM 4978 C C . GLU B 1 329 ? 6.527 25.875 -12.516 1 54.59 329 GLU B C 1
ATOM 4980 O O . GLU B 1 329 ? 7.578 25.484 -13.039 1 54.59 329 GLU B O 1
ATOM 4985 N N . PHE B 1 330 ? 5.941 25 -11.719 1 42.69 330 PHE B N 1
ATOM 4986 C CA . PHE B 1 330 ? 5.945 23.656 -12.273 1 42.69 330 PHE B CA 1
ATOM 4987 C C . PHE B 1 330 ? 5.312 23.641 -13.664 1 42.69 330 PHE B C 1
ATOM 4989 O O . PHE B 1 330 ? 4.141 23.969 -13.82 1 42.69 330 PHE B O 1
ATOM 4996 N N . ARG B 1 331 ? 6.016 23.984 -14.672 1 34.44 331 ARG B N 1
ATOM 4997 C CA . ARG B 1 331 ? 5.441 23.859 -16 1 34.44 331 ARG B CA 1
ATOM 4998 C C . ARG B 1 331 ? 4.938 22.453 -16.266 1 34.44 331 ARG B C 1
ATOM 5000 O O . ARG B 1 331 ? 5.688 21.484 -16.109 1 34.44 331 ARG B O 1
ATOM 5007 N N . ASN B 1 332 ? 3.596 22.234 -16.078 1 31.83 332 ASN B N 1
ATOM 5008 C CA . ASN B 1 332 ? 2.934 21.031 -16.562 1 31.83 332 ASN B CA 1
ATOM 5009 C C . ASN B 1 332 ? 3.426 20.641 -17.938 1 31.83 332 ASN B C 1
ATOM 5011 O O . ASN B 1 332 ? 3.623 21.5 -18.812 1 31.83 332 ASN B O 1
#

Nearest PDB structures (foldseek):
  6qzk-assembly1_A  TM=4.703E-01  e=1.570E+00  Clostridium butyricum
  8usx-assembly1_B  TM=4.041E-01  e=1.393E+00  Homo sapiens
  4dlv-assembly1_A  TM=2.778E-01  e=3.735E-01  Homo sapiens
  7f6h-assembly1_B  TM=3.203E-01  e=4.210E-01  Homo sapiens
  2y8e-assembly2_B  TM=2.678E-01  e=4.470E-01  Drosophila melanogaster

InterPro domains:
  IPR021763 Protein of unknown function DUF3326 [PF11805] (13-326)
  IPR021763 Protein of unknown function DUF3326 [PTHR36891] (7-326)

pLDDT: mean 91.21, std 13.14, range [19.02, 98.94]

Solvent-accessible surface area (backbone atoms only — not comparable to full-atom values): 33646 Å² total; per-residue (Å²): 128,80,76,76,66,77,72,84,63,83,74,49,24,37,35,50,51,53,73,58,16,29,30,26,69,55,24,32,33,51,4,38,22,23,37,56,50,53,57,51,44,73,77,39,61,29,29,39,31,29,57,52,35,53,28,12,27,48,41,67,76,82,57,92,47,50,41,45,36,36,68,58,57,45,28,35,21,35,62,56,47,24,29,40,34,72,54,90,64,35,38,29,27,37,39,36,32,50,60,41,54,67,70,61,48,50,52,53,50,38,43,54,34,14,40,30,40,25,64,54,44,45,67,75,48,72,47,62,24,87,44,50,36,61,46,42,68,46,63,40,84,85,58,60,28,21,27,52,51,56,73,31,56,64,32,53,53,51,43,50,49,48,40,37,72,75,66,61,31,60,20,41,41,38,34,41,38,47,70,82,73,58,68,69,65,52,47,42,36,35,60,62,35,74,52,36,53,63,40,18,27,43,49,52,54,25,36,53,51,26,70,74,67,51,31,38,35,43,58,25,65,42,58,80,84,74,79,91,67,92,75,62,25,43,48,35,23,26,68,69,51,42,73,52,30,47,55,15,48,52,61,42,46,30,43,25,32,42,56,40,57,51,90,46,83,68,79,50,94,79,52,44,45,42,78,56,38,49,28,38,39,31,34,31,23,58,43,69,43,69,30,50,44,33,39,69,65,38,89,75,52,38,50,34,35,26,29,59,74,28,42,44,58,48,80,29,27,38,77,82,69,71,45,83,57,50,73,44,72,72,77,126,129,78,75,75,67,77,72,85,63,83,74,48,24,35,36,51,51,53,72,59,15,29,31,26,68,54,25,32,33,50,4,38,22,23,36,57,50,52,57,51,43,72,77,38,60,29,29,38,30,29,57,52,35,54,29,13,27,51,42,64,77,81,55,93,47,52,39,45,35,36,68,59,57,44,26,36,21,34,62,56,47,24,30,40,33,73,51,90,64,37,39,28,27,36,39,35,32,50,60,40,53,69,71,60,47,50,52,53,50,38,42,52,36,15,39,30,40,25,64,54,44,45,68,76,49,72,45,61,26,88,46,50,35,61,47,43,67,45,64,39,83,85,57,59,29,21,28,53,50,58,75,32,57,64,32,52,52,51,44,51,49,50,40,38,72,74,68,62,32,60,19,40,40,37,34,42,37,48,71,83,73,58,67,70,64,51,47,43,38,34,59,63,37,75,52,36,53,62,40,19,28,42,49,50,54,24,35,53,52,26,70,73,67,50,32,40,35,42,57,24,68,41,60,78,84,74,78,89,68,93,75,64,25,43,48,34,23,26,68,70,49,40,72,53,30,48,56,16,47,53,61,41,46,30,42,24,32,42,57,40,56,52,90,47,81,68,78,49,92,79,50,46,47,42,80,55,38,49,31,37,39,32,34,32,22,58,44,69,42,70,31,50,44,32,38,68,65,39,88,74,51,38,50,33,34,26,31,60,70,28,42,44,57,49,80,29,28,38,77,82,70,72,44,82,56,50,73,43,73,73,78,127

Radius of gyration: 25.14 Å; Cα contacts (8 Å, |Δi|>4): 1624; chains: 2; bounding box: 58×78×60 Å

Sequence (664 aa):
MKKGVIQCRRDYTSVMIVPTGVGASIGGFAGDALPVARALASVVDCLITHPNVLNAATLYWPMANVLYVEGYALDRFAQSLWALQPVHQNKVGLVLDSGIEEELRIRHLQVADATRASLGLPVVEYIVTDTPLEVEKWVDPKSGQSTGRIKHPCSLLRAVQTLVNQSQVNAIAVVARFPDDDVVDVDEYRQGMGIDVLAGVEAVISHLVVKEFQIPCAHAPAMLPLPLTLSLCPKSAAEEIGYTFLPCVLAGLSRAPQYLAKDSQFFEKGCLVGSDVDSVILPIDACGGDGALAFARKQNKPLIIAVEENVTVLDSTPDKLGIEAVCNEFRNMKKGVIQCRRDYTSVMIVPTGVGASIGGFAGDALPVARALASVVDCLITHPNVLNAATLYWPMANVLYVEGYALDRFAQSLWALQPVHQNKVGLVLDSGIEEELRIRHLQVADATRASLGLPVVEYIVTDTPLEVEKWVDPKSGQSTGRIKHPCSLLRAVQTLVNQSQVNAIAVVARFPDDDVVDVDEYRQGMGIDVLAGVEAVISHLVVKEFQIPCAHAPAMLPLPLTLSLCPKSAAEEIGYTFLPCVLAGLSRAPQYLAKDSQFFEKGCLVGSDVDSVILPIDACGGDGALAFARKQNKPLIIAVEENVTVLDSTPDKLGIEAVCNEFRN

Organism: Ricinus communis (NCBI:txid3988)